Protein AF-A0A399Z5X7-F1 (afdb_monomer)

Solvent-accessible surface area (backbone atoms only — not comparable to full-atom values): 22092 Å² total; per-residue (Å²): 102,42,66,53,70,78,46,75,48,66,92,47,91,97,43,79,45,79,39,62,48,75,77,40,78,78,86,58,92,88,64,87,80,88,88,85,73,66,60,71,55,51,49,34,24,14,22,24,41,44,47,48,53,41,44,44,45,25,38,24,76,74,76,32,83,69,38,40,67,74,47,77,46,64,38,58,69,32,27,36,43,26,25,37,39,81,66,83,77,50,72,69,55,54,51,48,30,45,48,48,33,44,50,50,20,73,65,51,28,45,39,48,77,49,77,46,45,43,68,58,42,48,74,74,62,37,42,74,62,73,93,67,88,78,58,70,65,39,37,36,40,34,34,28,68,54,100,83,47,64,67,38,47,34,57,47,87,76,66,60,48,63,36,35,44,74,26,48,56,58,40,76,76,48,74,45,80,78,51,91,44,25,30,34,42,33,32,23,35,27,74,43,22,52,52,52,51,53,54,52,51,51,53,45,50,53,49,10,62,75,70,71,49,55,65,85,47,38,64,62,54,51,51,54,51,53,51,51,54,53,52,54,52,51,52,51,51,52,50,40,46,52,50,42,48,54,57,50,59,67,48,61,80,66,54,41,76,55,97,82,26,43,38,41,78,49,78,41,66,72,52,51,77,64,54,52,47,54,53,53,50,53,52,37,70,79,30,76,68,28,26,35,44,36,42,33,24,46,54,82,80,87,76,76,85,77,80,77,79,81,78,85,79,89,77,86,88,85,89,84,89,83,87,85,88,82,84,91,78,91,74,83,82,75,82,90,76,67,69,67,53,76,52,79,54,77,46,77,79,100,80,77,84,83,88,77,88,78,92,76,74,101,64,98,73,89,84,80,81,133

Nearest PDB structures (foldseek):
  3wqy-assembly1_B  TM=8.159E-01  e=3.439E-22  Archaeoglobus fulgidus DSM 4304
  2zze-assembly2_B  TM=8.875E-01  e=4.907E-14  Pyrococcus horikoshii
  2zzg-assembly1_A  TM=8.621E-01  e=6.229E-14  Pyrococcus horikoshii
  1v4p-assembly3_C  TM=9.020E-01  e=2.889E-11  Pyrococcus horikoshii
  3rfn-assembly1_A  TM=8.837E-01  e=1.072E-10  Pyrococcus horikoshii OT3

Foldseek 3Di:
DDWDFPDWDPPDPPDIDTDTDDPDDDDDPPDDDDDDDPPLLQLLLQLQVQLQQQLQLLCCVLPNPQQAFPDKDRGSQWIKTKGFAQDFDDPVSLVSSLVSSVVQLVLFWFKDKDKDAPVVLVVVVADEHPPDDDDRIFIKIFRAPDPPHGSGIYTDDGHHDRTSVSSARKDWPDWQDDDRRMIMTMIGTDPNVVVVVVVVVVVLVVQCVVLVHDSVCSVVSVVVVVVVVVVVVVVVLVVLLVQLLVQLVVQVVVFDADPNATEGEDEREPHDPVSVVVSVVVQCVVVVARYKYKYKYWDPPPDDPPPPPDDDDDDDDDDDDYDDDDDDDDDPPDDDDTDMDMDIDGDYDDDDDDDDDDDDDDDDDDDDDD

Structure (mmCIF, N/CA/C/O backbone):
data_AF-A0A399Z5X7-F1
#
_entry.id   AF-A0A399Z5X7-F1
#
loop_
_atom_site.group_PDB
_atom_site.id
_atom_site.type_symbol
_atom_site.label_atom_id
_atom_site.label_alt_id
_atom_site.label_comp_id
_atom_site.label_asym_id
_atom_site.label_entity_id
_atom_site.label_seq_id
_atom_site.pdbx_PDB_ins_code
_atom_site.Cartn_x
_atom_site.Cartn_y
_atom_site.Cartn_z
_atom_site.occupancy
_atom_site.B_iso_or_equiv
_atom_site.auth_seq_id
_atom_site.auth_comp_id
_atom_site.auth_asym_id
_atom_site.auth_atom_id
_atom_site.pdbx_PDB_model_num
ATOM 1 N N . TRP A 1 1 ? 18.881 -29.010 -24.402 1.00 93.81 1 TRP A N 1
ATOM 2 C CA . TRP A 1 1 ? 19.024 -28.865 -22.942 1.00 93.81 1 TRP A CA 1
ATOM 3 C C . TRP A 1 1 ? 18.072 -27.777 -22.509 1.00 93.81 1 TRP A C 1
ATOM 5 O O . TRP A 1 1 ? 17.677 -26.978 -23.348 1.00 93.81 1 TRP A O 1
ATOM 15 N N . GLU A 1 2 ? 17.705 -27.757 -21.239 1.00 96.94 2 GLU A N 1
ATOM 16 C CA . GLU A 1 2 ? 16.759 -26.796 -20.683 1.00 96.94 2 GLU A CA 1
ATOM 17 C C . GLU A 1 2 ? 17.267 -26.318 -19.328 1.00 96.94 2 GLU A C 1
ATOM 19 O O . GLU A 1 2 ? 17.780 -27.117 -18.536 1.00 96.94 2 GLU A O 1
ATOM 24 N N . ILE A 1 3 ? 17.166 -25.012 -19.088 1.00 96.88 3 ILE A N 1
ATOM 25 C CA . ILE A 1 3 ? 17.624 -24.372 -17.857 1.00 96.88 3 ILE A CA 1
ATOM 26 C C . ILE A 1 3 ? 16.478 -23.537 -17.303 1.00 96.88 3 ILE A C 1
ATOM 28 O O . ILE A 1 3 ? 16.045 -22.581 -17.943 1.00 96.88 3 ILE A O 1
ATOM 32 N N . GLU A 1 4 ? 16.040 -23.854 -16.088 1.00 97.00 4 GLU A N 1
ATOM 33 C CA . GLU A 1 4 ? 15.154 -22.982 -15.323 1.00 97.00 4 GLU A CA 1
ATOM 34 C C . GLU A 1 4 ? 15.987 -21.845 -14.728 1.00 97.00 4 GLU A C 1
ATOM 36 O O . GLU A 1 4 ? 16.798 -22.059 -13.823 1.00 97.00 4 GLU A O 1
ATOM 41 N N . VAL A 1 5 ? 15.823 -20.629 -15.249 1.00 96.50 5 VAL A N 1
ATOM 42 C CA . VAL A 1 5 ? 16.554 -19.450 -14.767 1.00 96.50 5 VAL A CA 1
ATOM 43 C C . VAL A 1 5 ? 15.858 -18.882 -13.530 1.00 96.50 5 VAL A C 1
ATOM 45 O O . VAL A 1 5 ? 14.752 -18.354 -13.611 1.00 96.50 5 VAL A O 1
ATOM 48 N N . SER A 1 6 ? 16.532 -18.934 -12.383 1.00 94.62 6 SER A N 1
ATOM 49 C CA . SER A 1 6 ? 16.019 -18.454 -11.095 1.00 94.62 6 SER A CA 1
ATOM 50 C C . SER A 1 6 ? 16.468 -17.031 -10.750 1.00 94.62 6 SER A C 1
ATOM 52 O O . SER A 1 6 ? 15.806 -16.346 -9.968 1.00 94.62 6 SER A O 1
ATOM 54 N N . ALA A 1 7 ? 17.570 -16.546 -11.334 1.00 93.88 7 ALA A N 1
ATOM 55 C CA . ALA A 1 7 ? 18.027 -15.170 -11.151 1.00 93.88 7 ALA A CA 1
ATOM 56 C C . ALA A 1 7 ? 18.846 -14.650 -12.339 1.00 93.88 7 ALA A C 1
ATOM 58 O O . ALA A 1 7 ? 19.479 -15.407 -13.071 1.00 93.88 7 ALA A O 1
ATOM 59 N N . MET A 1 8 ? 18.893 -13.325 -12.478 1.00 93.12 8 MET A N 1
ATOM 60 C CA . MET A 1 8 ? 19.779 -12.632 -13.411 1.00 93.12 8 MET A CA 1
ATOM 61 C C . MET A 1 8 ? 20.619 -11.586 -12.691 1.00 93.12 8 MET A C 1
ATOM 63 O O . MET A 1 8 ? 20.142 -10.929 -11.765 1.00 93.12 8 MET A O 1
ATOM 67 N N . ARG A 1 9 ? 21.879 -11.439 -13.105 1.00 93.44 9 ARG A N 1
ATOM 68 C CA . ARG A 1 9 ? 22.837 -10.493 -12.515 1.00 93.44 9 ARG A CA 1
ATOM 69 C C . ARG A 1 9 ? 23.654 -9.802 -13.600 1.00 93.44 9 ARG A C 1
ATOM 71 O O . ARG A 1 9 ? 23.839 -10.345 -14.686 1.00 93.44 9 ARG A O 1
ATOM 78 N N . ARG A 1 10 ? 24.190 -8.630 -13.267 1.00 91.19 10 ARG A N 1
ATOM 79 C CA . ARG A 1 10 ? 25.167 -7.905 -14.084 1.00 91.19 10 ARG A CA 1
ATOM 80 C C . ARG A 1 10 ? 26.439 -7.676 -13.257 1.00 91.19 10 ARG A C 1
ATOM 82 O O . ARG A 1 10 ? 26.571 -6.619 -12.652 1.00 91.19 10 ARG A O 1
ATOM 89 N N . PRO A 1 11 ? 27.328 -8.681 -13.143 1.00 89.38 11 PRO A N 1
ATOM 90 C CA . PRO A 1 11 ? 28.520 -8.585 -12.294 1.00 89.38 11 PRO A CA 1
ATOM 91 C C . PRO A 1 11 ? 29.585 -7.629 -12.854 1.00 89.38 11 PRO A C 1
ATOM 93 O O . PRO A 1 11 ? 30.421 -7.142 -12.103 1.00 89.38 11 PRO A O 1
ATOM 96 N N . ALA A 1 12 ? 29.551 -7.362 -14.161 1.00 88.31 12 ALA A N 1
ATOM 97 C CA . ALA A 1 12 ? 30.423 -6.418 -14.849 1.00 88.31 12 ALA A CA 1
ATOM 98 C C . ALA A 1 12 ? 29.657 -5.721 -15.983 1.00 88.31 12 ALA A C 1
ATOM 100 O O . ALA A 1 12 ? 28.620 -6.211 -16.445 1.00 88.31 12 ALA A O 1
ATOM 101 N N . ALA A 1 13 ? 30.168 -4.576 -16.442 1.00 82.62 13 ALA A N 1
ATOM 102 C CA . ALA A 1 13 ? 29.597 -3.855 -17.575 1.00 82.62 13 ALA A CA 1
ATOM 103 C C . ALA A 1 13 ? 29.537 -4.758 -18.821 1.00 82.62 13 ALA A C 1
ATOM 105 O O . ALA A 1 13 ? 30.492 -5.461 -19.136 1.00 82.62 13 ALA A O 1
ATOM 106 N N . GLY A 1 14 ? 28.388 -4.771 -19.502 1.00 85.44 14 GLY A N 1
ATOM 107 C CA . GLY A 1 14 ? 28.167 -5.587 -20.703 1.00 85.44 14 GLY A CA 1
ATOM 108 C C . GLY A 1 14 ? 27.942 -7.087 -20.467 1.00 85.44 14 GLY A C 1
ATOM 109 O O . GLY A 1 14 ? 27.576 -7.785 -21.407 1.00 85.44 14 GLY A O 1
ATOM 110 N N . VAL A 1 15 ? 28.086 -7.598 -19.238 1.00 93.38 15 VAL A N 1
ATOM 111 C CA . VAL A 1 15 ? 27.930 -9.033 -18.939 1.00 93.38 15 VAL A CA 1
ATOM 112 C C . VAL A 1 15 ? 26.607 -9.295 -18.225 1.00 93.38 15 VAL A C 1
ATOM 114 O O . VAL A 1 15 ? 26.388 -8.810 -17.117 1.00 93.38 15 VAL A O 1
ATOM 117 N N . ILE A 1 16 ? 25.733 -10.100 -18.834 1.00 93.94 16 ILE A N 1
ATOM 118 C CA . ILE A 1 16 ? 24.485 -10.575 -18.217 1.00 93.94 16 ILE A CA 1
ATOM 119 C C . ILE A 1 16 ? 24.648 -12.051 -17.858 1.00 93.94 16 ILE A C 1
ATOM 121 O O . ILE A 1 16 ? 24.857 -12.897 -18.725 1.00 93.94 16 ILE A O 1
ATOM 125 N N . THR A 1 17 ? 24.530 -12.367 -16.572 1.00 95.12 17 THR A N 1
ATOM 126 C CA . THR A 1 17 ? 24.621 -13.735 -16.058 1.00 95.12 17 THR A CA 1
ATOM 127 C C . THR A 1 17 ? 23.231 -14.263 -15.736 1.00 95.12 17 THR A C 1
ATOM 129 O O . THR A 1 17 ? 22.522 -13.667 -14.925 1.00 95.12 17 THR A O 1
ATOM 132 N N . HIS A 1 18 ? 22.881 -15.405 -16.327 1.00 95.38 18 HIS A N 1
ATOM 133 C CA . HIS A 1 18 ? 21.688 -16.178 -15.991 1.00 95.38 18 HIS A CA 1
ATOM 134 C C . HIS A 1 18 ? 22.090 -17.258 -14.981 1.00 95.38 18 HIS A C 1
ATOM 136 O O . HIS A 1 18 ? 22.998 -18.046 -15.240 1.00 95.38 18 HIS A O 1
ATOM 142 N N . VAL A 1 19 ? 21.449 -17.270 -13.817 1.00 95.69 19 VAL A N 1
ATOM 143 C CA . VAL A 1 19 ? 21.655 -18.263 -12.756 1.00 95.69 19 VAL A CA 1
ATOM 144 C C . VAL A 1 19 ? 20.431 -19.161 -12.732 1.00 95.69 19 VAL A C 1
ATOM 146 O O . VAL A 1 19 ? 19.310 -18.658 -12.684 1.00 95.69 19 VAL A O 1
ATOM 149 N N . GLY A 1 20 ? 20.631 -20.473 -12.780 1.00 95.69 20 GLY A N 1
ATOM 150 C CA . GLY A 1 20 ? 19.531 -21.416 -12.913 1.00 95.69 20 GLY A CA 1
ATOM 151 C C . GLY A 1 20 ? 19.946 -22.868 -12.742 1.00 95.69 20 GLY A C 1
ATOM 152 O O . GLY A 1 20 ? 21.128 -23.173 -12.566 1.00 95.69 20 GLY A O 1
ATOM 153 N N . THR A 1 21 ? 18.957 -23.750 -12.815 1.00 97.44 21 THR A N 1
ATOM 154 C CA . THR A 1 21 ? 19.127 -25.201 -12.701 1.00 97.44 21 THR A CA 1
ATOM 155 C C . THR A 1 21 ? 18.949 -25.834 -14.072 1.00 97.44 21 THR A C 1
ATOM 157 O O . THR A 1 21 ? 17.967 -25.566 -14.759 1.00 97.44 21 THR A O 1
ATOM 160 N N . VAL A 1 22 ? 19.884 -26.695 -14.478 1.00 97.44 22 VAL A N 1
ATOM 161 C CA . VAL A 1 22 ? 19.716 -27.507 -15.690 1.00 97.44 22 VAL A CA 1
ATOM 162 C C . VAL A 1 22 ? 18.674 -28.582 -15.394 1.00 97.44 22 VAL A C 1
ATOM 164 O O . VAL A 1 22 ? 18.926 -29.478 -14.592 1.00 97.44 22 VAL A O 1
ATOM 167 N N . ILE A 1 23 ? 17.512 -28.488 -16.034 1.00 97.69 23 ILE A N 1
ATOM 168 C CA . ILE A 1 23 ? 16.410 -29.441 -15.854 1.00 97.69 23 ILE A CA 1
ATOM 169 C C . ILE A 1 23 ? 16.606 -30.656 -16.767 1.00 97.69 23 ILE A C 1
ATOM 171 O O . ILE A 1 23 ? 16.260 -31.782 -16.414 1.00 97.69 23 ILE A O 1
ATOM 175 N N . SER A 1 24 ? 17.200 -30.441 -17.947 1.00 97.38 24 SER A N 1
ATOM 176 C CA . SER A 1 24 ? 17.473 -31.505 -18.913 1.00 97.38 24 SER A CA 1
ATOM 177 C C . SER A 1 24 ? 18.688 -31.210 -19.803 1.00 97.38 24 SER A C 1
ATOM 179 O O . SER A 1 24 ? 18.998 -30.066 -20.144 1.00 97.38 24 SER A O 1
ATOM 181 N N . GLY A 1 25 ? 19.382 -32.265 -20.240 1.00 96.69 25 GLY A N 1
ATOM 182 C CA . GLY A 1 25 ? 20.532 -32.174 -21.146 1.00 96.69 25 GLY A CA 1
ATOM 183 C C . GLY A 1 25 ? 21.823 -31.645 -20.501 1.00 96.69 25 GLY A C 1
ATOM 184 O O . GLY A 1 25 ? 21.975 -31.637 -19.285 1.00 96.69 25 GLY A O 1
ATOM 185 N N . ARG A 1 26 ? 22.799 -31.263 -21.337 1.00 96.69 26 ARG A N 1
ATOM 186 C CA . ARG A 1 26 ? 24.121 -30.766 -20.914 1.00 96.69 26 ARG A CA 1
ATOM 187 C C . ARG A 1 26 ? 24.515 -29.547 -21.763 1.00 96.69 26 ARG A C 1
ATOM 189 O O . ARG A 1 26 ? 25.009 -29.765 -22.870 1.00 96.69 26 ARG A O 1
ATOM 196 N N . PRO A 1 27 ? 24.254 -28.310 -21.303 1.00 95.56 27 PRO A N 1
ATOM 197 C CA . PRO A 1 27 ? 24.609 -27.102 -22.047 1.00 95.56 27 PRO A CA 1
ATOM 198 C C . PRO A 1 27 ? 26.125 -26.973 -22.227 1.00 95.56 27 PRO A C 1
ATOM 200 O O . PRO A 1 27 ? 26.891 -27.296 -21.314 1.00 95.56 27 PRO A O 1
ATOM 203 N N . LYS A 1 28 ? 26.560 -26.499 -23.397 1.00 96.38 28 LYS A N 1
ATOM 204 C CA . LYS A 1 28 ? 27.967 -26.249 -23.740 1.00 96.38 28 LYS A CA 1
ATOM 205 C C . LYS A 1 28 ? 28.159 -24.841 -24.300 1.00 96.38 28 LYS A C 1
ATOM 207 O O . LYS A 1 28 ? 27.241 -24.219 -24.828 1.00 96.38 28 LYS A O 1
ATOM 212 N N . VAL A 1 29 ? 29.389 -24.339 -24.197 1.00 96.44 29 VAL A N 1
ATOM 213 C CA . VAL A 1 29 ? 29.781 -23.066 -24.815 1.00 96.44 29 VAL A CA 1
ATOM 214 C C . VAL A 1 29 ? 29.585 -23.156 -26.330 1.00 96.44 29 VAL A C 1
ATOM 216 O O . VAL A 1 29 ? 30.048 -24.108 -26.954 1.00 96.44 29 VAL A O 1
ATOM 219 N N . GLY A 1 30 ? 28.913 -22.158 -26.907 1.00 96.06 30 GLY A N 1
ATOM 220 C CA . GLY A 1 30 ? 28.609 -22.088 -28.340 1.00 96.06 30 GLY A CA 1
ATOM 221 C C . GLY A 1 30 ? 27.250 -22.670 -28.739 1.00 96.06 30 GLY A C 1
ATOM 222 O O . GLY A 1 30 ? 26.837 -22.488 -29.884 1.00 96.06 30 GLY A O 1
ATOM 223 N N . ASP A 1 31 ? 26.531 -23.319 -27.818 1.00 96.38 31 ASP A N 1
ATOM 224 C CA . ASP A 1 31 ? 25.182 -23.810 -28.095 1.00 96.38 31 ASP A CA 1
ATOM 225 C C . ASP A 1 31 ? 24.219 -22.651 -28.391 1.00 96.38 31 ASP A C 1
ATOM 227 O O . ASP A 1 31 ? 24.216 -21.619 -27.714 1.00 96.38 31 ASP A O 1
ATOM 231 N N . LYS A 1 32 ? 23.350 -22.845 -29.387 1.00 96.06 32 LYS A N 1
ATOM 232 C CA . LYS A 1 32 ? 22.219 -21.945 -29.631 1.00 96.06 32 LYS A CA 1
ATOM 233 C C . LYS A 1 32 ? 21.126 -22.214 -28.601 1.00 96.06 32 LYS A C 1
ATOM 235 O O . LYS A 1 32 ? 20.832 -23.368 -28.297 1.00 96.06 32 LYS A O 1
ATOM 240 N N . ALA A 1 33 ? 20.492 -21.150 -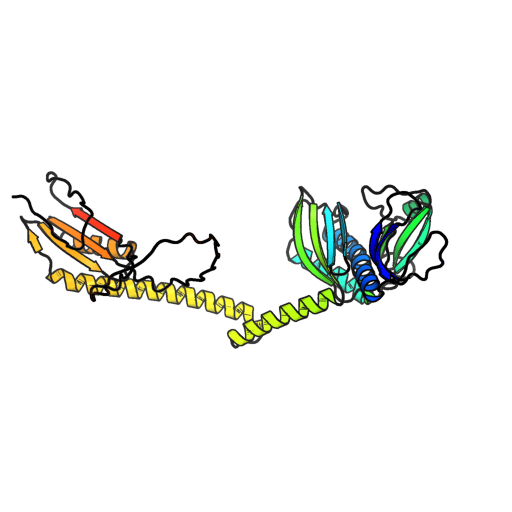28.121 1.00 94.19 33 ALA A N 1
ATOM 241 C CA . ALA A 1 33 ? 19.401 -21.223 -27.162 1.00 94.19 33 ALA A CA 1
ATOM 242 C C . ALA A 1 33 ? 18.292 -20.236 -27.534 1.00 94.19 33 ALA A C 1
ATOM 244 O O . ALA A 1 33 ? 18.571 -19.154 -28.050 1.00 94.19 33 ALA A O 1
ATOM 245 N N . ALA A 1 34 ? 17.049 -20.607 -27.239 1.00 95.56 34 ALA A N 1
ATOM 246 C CA . ALA A 1 34 ? 15.933 -19.674 -27.168 1.00 95.56 34 ALA A CA 1
ATOM 247 C C . ALA A 1 34 ? 15.729 -19.296 -25.697 1.00 95.56 34 ALA A C 1
ATOM 249 O O . ALA A 1 34 ? 15.730 -20.172 -24.833 1.00 95.56 34 ALA A O 1
ATOM 250 N N . ALA A 1 35 ? 15.597 -18.002 -25.413 1.00 94.31 35 ALA A N 1
ATOM 251 C CA . ALA A 1 35 ? 15.329 -17.503 -24.072 1.00 94.31 35 ALA A CA 1
ATOM 252 C C . ALA A 1 35 ? 13.882 -17.016 -23.995 1.00 94.31 35 ALA A C 1
ATOM 254 O O . ALA A 1 35 ? 13.466 -16.181 -24.798 1.00 94.31 35 ALA A O 1
ATOM 255 N N . GLU A 1 36 ? 13.142 -17.513 -23.010 1.00 95.00 36 GLU A N 1
ATOM 256 C CA . GLU A 1 36 ? 11.766 -17.113 -22.735 1.00 95.00 36 GLU A CA 1
ATOM 257 C C . GLU A 1 36 ? 11.686 -16.473 -21.346 1.00 95.00 36 GLU A C 1
ATOM 259 O O . GLU A 1 36 ? 12.342 -16.905 -20.397 1.00 95.00 36 GLU A O 1
ATOM 264 N N . VAL A 1 37 ? 10.907 -15.399 -21.233 1.00 95.25 37 VAL A N 1
ATOM 265 C CA . VAL A 1 37 ? 10.653 -14.705 -19.968 1.00 95.25 37 VAL A CA 1
ATOM 266 C C . VAL A 1 37 ? 9.203 -14.950 -19.588 1.00 95.25 37 VAL A C 1
ATOM 268 O O . VAL A 1 37 ? 8.325 -14.781 -20.426 1.00 95.25 37 VAL A O 1
ATOM 271 N N . ASP A 1 38 ? 8.944 -15.244 -18.313 1.00 95.88 38 ASP A N 1
ATOM 272 C CA . ASP A 1 38 ? 7.584 -15.249 -17.765 1.00 95.88 38 ASP A CA 1
ATOM 273 C C . ASP A 1 38 ? 6.915 -13.883 -18.007 1.00 95.88 38 ASP A C 1
ATOM 275 O O . ASP A 1 38 ? 7.223 -12.878 -17.349 1.00 95.88 38 ASP A O 1
ATOM 279 N N . ALA A 1 39 ? 6.008 -13.858 -18.986 1.00 96.31 39 ALA A N 1
ATOM 280 C CA . ALA A 1 39 ? 5.331 -12.655 -19.442 1.00 96.31 39 ALA A CA 1
ATOM 281 C C . ALA A 1 39 ? 4.423 -12.066 -18.356 1.00 96.31 39 ALA A C 1
ATOM 283 O O . ALA A 1 39 ? 4.389 -10.848 -18.173 1.00 96.31 39 ALA A O 1
ATOM 284 N N . ALA A 1 40 ? 3.737 -12.914 -17.585 1.00 95.56 40 ALA A N 1
ATOM 285 C CA . ALA A 1 40 ? 2.832 -12.472 -16.531 1.00 95.56 40 ALA A CA 1
ATOM 286 C C . ALA A 1 40 ? 3.601 -11.796 -15.390 1.00 95.56 40 ALA A C 1
ATOM 288 O O . ALA A 1 40 ? 3.198 -10.727 -14.917 1.00 95.56 40 ALA A O 1
ATOM 289 N N . ARG A 1 41 ? 4.737 -12.380 -14.990 1.00 95.88 41 ARG A N 1
ATOM 290 C CA . ARG A 1 41 ? 5.644 -11.801 -13.993 1.00 95.88 41 ARG A CA 1
ATOM 291 C C . ARG A 1 41 ? 6.308 -10.526 -14.504 1.00 95.88 41 ARG A C 1
ATOM 293 O O . ARG A 1 41 ? 6.421 -9.559 -13.751 1.00 95.88 41 ARG A O 1
ATOM 300 N N . ARG A 1 42 ? 6.755 -10.502 -15.767 1.00 97.12 42 ARG A N 1
ATOM 301 C CA . ARG A 1 42 ? 7.336 -9.302 -16.397 1.00 97.12 42 ARG A CA 1
ATOM 302 C C . ARG A 1 42 ? 6.334 -8.152 -16.404 1.00 97.12 42 ARG A C 1
ATOM 304 O O . ARG A 1 42 ? 6.698 -7.042 -16.025 1.00 97.12 42 ARG A O 1
ATOM 311 N N . HIS A 1 43 ? 5.091 -8.432 -16.778 1.00 97.62 43 HIS A N 1
ATOM 312 C CA . HIS A 1 43 ? 4.033 -7.436 -16.809 1.00 97.62 43 HIS A CA 1
ATOM 313 C C . HIS A 1 43 ? 3.742 -6.875 -15.411 1.00 97.62 43 HIS A C 1
ATOM 315 O O . HIS A 1 43 ? 3.583 -5.665 -15.270 1.00 97.62 43 HIS A O 1
ATOM 321 N N . ASP A 1 44 ? 3.702 -7.701 -14.362 1.00 97.81 44 ASP A N 1
ATOM 322 C CA . ASP A 1 44 ? 3.479 -7.194 -12.999 1.00 97.81 44 ASP A CA 1
ATOM 323 C C . ASP A 1 44 ? 4.629 -6.293 -12.518 1.00 97.81 44 ASP A C 1
ATOM 325 O O . ASP A 1 44 ? 4.393 -5.269 -11.878 1.00 97.81 44 ASP A O 1
ATOM 329 N N . ILE A 1 45 ? 5.875 -6.618 -12.882 1.00 98.00 45 ILE A N 1
ATOM 330 C CA . ILE A 1 45 ? 7.026 -5.743 -12.614 1.00 98.00 45 ILE A CA 1
ATOM 331 C C . ILE A 1 45 ? 6.868 -4.412 -13.357 1.00 98.00 45 ILE A C 1
ATOM 333 O O . ILE A 1 45 ? 7.097 -3.365 -12.764 1.00 98.00 45 ILE A O 1
ATOM 337 N N . MET A 1 46 ? 6.448 -4.430 -14.627 1.00 98.50 46 MET A N 1
ATOM 338 C CA . MET A 1 46 ? 6.206 -3.209 -15.411 1.00 98.50 46 MET A CA 1
ATOM 339 C C . MET A 1 46 ? 5.090 -2.340 -14.813 1.00 98.50 46 MET A C 1
ATOM 341 O O . MET A 1 46 ? 5.240 -1.117 -14.792 1.00 98.50 46 MET A O 1
ATOM 345 N N . ARG A 1 47 ? 4.016 -2.951 -14.283 1.00 98.56 47 ARG A N 1
ATOM 346 C CA . ARG A 1 47 ? 2.945 -2.246 -13.548 1.00 98.56 47 ARG A CA 1
ATOM 347 C C . ARG A 1 47 ? 3.506 -1.509 -12.346 1.00 98.56 47 ARG A C 1
ATOM 349 O O . ARG A 1 47 ? 3.381 -0.292 -12.258 1.00 98.56 47 ARG A O 1
ATOM 356 N N . ASN A 1 48 ? 4.186 -2.246 -11.472 1.00 98.62 48 ASN A N 1
ATOM 357 C CA . ASN A 1 48 ? 4.793 -1.684 -10.272 1.00 98.62 48 ASN A CA 1
ATOM 358 C C . ASN A 1 48 ? 5.827 -0.608 -10.613 1.00 98.62 48 ASN A C 1
ATOM 360 O O . ASN A 1 48 ? 5.886 0.414 -9.947 1.00 98.62 48 ASN A O 1
ATOM 364 N N . HIS A 1 49 ? 6.600 -0.785 -11.682 1.00 98.50 49 HIS A N 1
ATOM 365 C CA . HIS A 1 49 ? 7.611 0.191 -12.060 1.00 98.50 49 HIS A CA 1
ATOM 366 C C . HIS A 1 49 ? 7.023 1.486 -12.624 1.00 98.50 49 HIS A C 1
ATOM 368 O O . HIS A 1 49 ? 7.465 2.570 -12.264 1.00 98.50 49 HIS A O 1
ATOM 374 N N . THR A 1 50 ? 6.001 1.392 -13.475 1.00 98.75 50 THR A N 1
ATOM 375 C CA . THR A 1 50 ? 5.290 2.575 -13.986 1.00 98.75 50 THR A CA 1
ATOM 376 C C . THR A 1 50 ? 4.581 3.307 -12.844 1.00 98.75 50 THR A C 1
ATOM 378 O O . THR A 1 50 ? 4.686 4.525 -12.741 1.00 98.75 50 THR A O 1
ATOM 381 N N . ALA A 1 51 ? 3.959 2.568 -11.918 1.00 98.69 51 ALA A N 1
ATOM 382 C CA . ALA A 1 51 ? 3.342 3.139 -10.722 1.00 98.69 51 ALA A CA 1
ATOM 383 C C . ALA A 1 51 ? 4.344 3.853 -9.803 1.00 98.69 51 ALA A C 1
ATOM 385 O O . ALA A 1 51 ? 3.980 4.847 -9.188 1.00 98.69 51 ALA A O 1
ATOM 386 N N . THR A 1 52 ? 5.601 3.402 -9.731 1.00 98.38 52 THR A N 1
ATOM 387 C CA . THR A 1 52 ? 6.649 4.103 -8.972 1.00 98.38 52 THR A CA 1
ATOM 388 C C . THR A 1 52 ? 6.866 5.534 -9.475 1.00 98.38 52 THR A C 1
ATOM 390 O O . THR A 1 52 ? 6.984 6.440 -8.657 1.00 98.38 52 THR A O 1
ATOM 393 N N . HIS A 1 53 ? 6.864 5.762 -10.792 1.00 98.12 53 HIS A N 1
ATOM 394 C CA . HIS A 1 53 ? 7.014 7.109 -11.362 1.00 98.12 53 HIS A CA 1
ATOM 395 C C . HIS A 1 53 ? 5.804 8.003 -11.068 1.00 98.12 53 HIS A C 1
ATOM 397 O O . HIS A 1 53 ? 5.963 9.171 -10.717 1.00 98.12 53 HIS A O 1
ATOM 403 N N . LEU A 1 54 ? 4.592 7.442 -11.151 1.00 98.69 54 LEU A N 1
ATOM 404 C CA . LEU A 1 54 ? 3.367 8.152 -10.770 1.00 98.69 54 LEU A CA 1
ATOM 405 C C . LEU A 1 54 ? 3.373 8.507 -9.278 1.00 98.69 54 LEU A C 1
ATOM 407 O O . LEU A 1 54 ? 3.050 9.632 -8.908 1.00 98.69 54 LEU A O 1
ATOM 411 N N . LEU A 1 55 ? 3.790 7.567 -8.427 1.00 98.69 55 LEU A N 1
ATOM 412 C CA . LEU A 1 55 ? 3.911 7.763 -6.985 1.00 98.69 55 LEU A CA 1
ATOM 413 C C . LEU A 1 55 ? 4.924 8.860 -6.650 1.00 98.69 55 LEU A C 1
ATOM 415 O O . LEU A 1 55 ? 4.645 9.707 -5.807 1.00 98.69 55 LEU A O 1
ATOM 419 N N . HIS A 1 56 ? 6.081 8.871 -7.311 1.00 98.00 56 HIS A N 1
ATOM 420 C CA . HIS A 1 56 ? 7.099 9.895 -7.093 1.00 98.00 56 HIS A CA 1
ATOM 421 C C . HIS A 1 56 ? 6.580 11.293 -7.444 1.00 98.00 56 HIS A C 1
ATOM 423 O O . HIS A 1 56 ? 6.709 12.209 -6.631 1.00 98.00 56 HIS A O 1
ATOM 429 N N . LYS A 1 57 ? 5.911 11.436 -8.596 1.00 97.88 57 LYS A N 1
ATOM 430 C CA . LYS A 1 57 ? 5.257 12.691 -8.986 1.00 97.88 57 LYS A CA 1
ATOM 431 C C . LYS A 1 57 ? 4.178 13.103 -7.979 1.00 97.88 57 LYS A C 1
ATOM 433 O O . LYS A 1 57 ? 4.192 14.234 -7.505 1.00 97.88 57 LYS A O 1
ATOM 438 N N . ALA A 1 58 ? 3.293 12.186 -7.583 1.00 98.50 58 ALA A N 1
ATOM 439 C CA . ALA A 1 58 ? 2.231 12.460 -6.612 1.00 98.50 58 ALA A CA 1
ATOM 440 C C . ALA A 1 58 ? 2.773 12.885 -5.233 1.00 98.50 58 ALA A C 1
ATOM 442 O O . ALA A 1 58 ? 2.201 13.761 -4.579 1.00 98.50 58 ALA A O 1
ATOM 443 N N . LEU A 1 59 ? 3.892 12.297 -4.798 1.00 98.38 59 LEU A N 1
ATOM 444 C CA . LEU A 1 59 ? 4.588 12.690 -3.573 1.00 98.38 59 LEU A CA 1
ATOM 445 C C . LEU A 1 59 ? 5.153 14.108 -3.668 1.00 98.38 59 LEU A C 1
ATOM 447 O O . LEU A 1 59 ? 4.989 14.875 -2.723 1.00 98.38 59 LEU A O 1
ATOM 451 N N . GLN A 1 60 ? 5.773 14.473 -4.791 1.00 97.06 60 GLN A N 1
ATOM 452 C CA . GLN A 1 60 ? 6.286 15.830 -5.002 1.00 97.06 60 GLN A CA 1
ATOM 453 C C . GLN A 1 60 ? 5.164 16.867 -5.047 1.00 97.06 60 GLN A C 1
ATOM 455 O O . GLN A 1 60 ? 5.267 17.894 -4.388 1.00 97.06 60 GLN A O 1
ATOM 460 N N . GLU A 1 61 ? 4.056 16.573 -5.722 1.00 97.75 61 GLU A N 1
ATOM 461 C CA . GLU A 1 61 ? 2.889 17.465 -5.761 1.00 97.75 61 GLU A CA 1
ATOM 462 C C . GLU A 1 61 ? 2.212 17.630 -4.391 1.00 97.75 61 GLU A C 1
ATOM 464 O O . GLU A 1 61 ? 1.656 18.680 -4.076 1.00 97.75 61 GLU A O 1
ATOM 469 N N . THR A 1 62 ? 2.232 16.587 -3.555 1.00 97.94 62 THR A N 1
ATOM 470 C CA . THR A 1 62 ? 1.562 16.616 -2.244 1.00 97.94 62 THR A CA 1
ATOM 471 C C . THR A 1 62 ? 2.444 17.193 -1.142 1.00 97.94 62 THR A C 1
ATOM 473 O O . THR A 1 62 ? 1.947 17.881 -0.250 1.00 97.94 62 THR A O 1
ATOM 476 N N . LEU A 1 63 ? 3.740 16.884 -1.164 1.00 97.31 63 LEU A N 1
ATOM 477 C CA . LEU A 1 63 ? 4.665 17.217 -0.082 1.00 97.31 63 LEU A CA 1
ATOM 478 C C . LEU A 1 63 ? 5.641 18.331 -0.468 1.00 97.31 63 LEU A C 1
ATOM 480 O O . LEU A 1 63 ? 6.130 19.015 0.427 1.00 97.31 63 LEU A O 1
ATOM 484 N N . GLY A 1 64 ? 5.923 18.523 -1.757 1.00 96.12 64 GLY A N 1
ATOM 485 C CA . GLY A 1 64 ? 6.914 19.450 -2.313 1.00 96.12 64 GLY A CA 1
ATOM 486 C C . GLY A 1 64 ? 8.148 18.749 -2.904 1.00 96.12 64 GLY A C 1
ATOM 487 O O . GLY A 1 64 ? 8.420 17.575 -2.634 1.00 96.12 64 GLY A O 1
ATOM 488 N N . ASP A 1 65 ? 8.948 19.500 -3.666 1.00 92.00 65 ASP A N 1
ATOM 489 C CA . ASP A 1 65 ? 10.108 19.015 -4.441 1.00 92.00 65 ASP A CA 1
ATOM 490 C C . ASP A 1 65 ? 11.204 18.320 -3.617 1.00 92.00 65 ASP A C 1
ATOM 492 O O . ASP A 1 65 ? 12.059 17.608 -4.157 1.00 92.00 65 ASP A O 1
ATOM 496 N N . GLN A 1 66 ? 11.225 18.522 -2.296 1.00 91.31 66 GLN A N 1
ATOM 497 C CA . GLN A 1 66 ? 12.162 17.832 -1.411 1.00 91.31 66 GLN A CA 1
ATOM 498 C C . GLN A 1 66 ? 11.847 16.342 -1.222 1.00 91.31 66 GLN A C 1
ATOM 500 O O . GLN A 1 66 ? 12.733 15.625 -0.756 1.00 91.31 66 GLN A O 1
ATOM 505 N N . ALA A 1 67 ? 10.651 15.866 -1.603 1.00 94.81 67 ALA A N 1
ATOM 506 C CA . ALA A 1 67 ? 10.234 14.458 -1.550 1.00 94.81 67 ALA A CA 1
ATOM 507 C C . ALA A 1 67 ? 10.934 13.588 -2.615 1.00 94.81 67 ALA A C 1
ATOM 509 O O . ALA A 1 67 ? 10.311 12.849 -3.372 1.00 94.81 67 ALA A O 1
ATOM 510 N N . LYS A 1 68 ? 12.262 13.695 -2.682 1.00 92.50 68 LYS A N 1
ATOM 511 C CA . LYS A 1 68 ? 13.123 12.995 -3.635 1.00 92.50 68 LYS A CA 1
ATOM 512 C C . LYS A 1 68 ? 13.318 11.547 -3.222 1.00 92.50 68 LYS A C 1
ATOM 514 O O . LYS A 1 68 ? 13.458 11.257 -2.031 1.00 92.50 68 LYS A O 1
ATOM 519 N N . GLN A 1 69 ? 13.425 10.671 -4.215 1.00 94.19 69 GLN A N 1
ATOM 520 C CA . GLN A 1 69 ? 13.759 9.265 -4.016 1.00 94.19 69 GLN A CA 1
ATOM 521 C C . GLN A 1 69 ? 15.070 9.084 -3.224 1.00 94.19 69 GLN A C 1
ATOM 523 O O . GLN A 1 69 ? 16.124 9.598 -3.599 1.00 94.19 69 GLN A O 1
ATOM 528 N N . ALA A 1 70 ? 14.993 8.279 -2.167 1.00 94.19 70 ALA A N 1
ATOM 529 C CA . ALA A 1 70 ? 16.108 7.779 -1.362 1.00 94.19 70 ALA A CA 1
ATOM 530 C C . ALA A 1 70 ? 16.361 6.271 -1.576 1.00 94.19 70 ALA A C 1
ATOM 532 O O . ALA A 1 70 ? 17.399 5.746 -1.176 1.00 94.19 70 ALA A O 1
ATOM 533 N N . GLY A 1 71 ? 15.427 5.562 -2.218 1.00 94.06 71 GLY A N 1
ATOM 534 C CA . GLY A 1 71 ? 15.534 4.137 -2.516 1.00 94.06 71 GLY A CA 1
ATOM 535 C C . GLY A 1 71 ? 14.269 3.595 -3.176 1.00 94.06 71 GLY A C 1
ATOM 536 O O . GLY A 1 71 ? 13.186 4.152 -3.021 1.00 94.06 71 GLY A O 1
ATOM 537 N N . SER A 1 72 ? 14.387 2.500 -3.927 1.00 94.62 72 SER A N 1
ATOM 538 C CA . SER A 1 72 ? 13.230 1.857 -4.554 1.00 94.62 72 SER A CA 1
ATOM 539 C C . SER A 1 72 ? 13.425 0.348 -4.703 1.00 94.62 72 SER A C 1
ATOM 541 O O . SER A 1 72 ? 14.548 -0.142 -4.842 1.00 94.62 72 SER A O 1
ATOM 543 N N . LEU A 1 73 ? 12.322 -0.396 -4.651 1.00 96.44 73 LEU A N 1
ATOM 544 C CA . LEU A 1 73 ? 12.236 -1.797 -5.050 1.00 96.44 73 LEU A CA 1
ATOM 545 C C . LEU A 1 73 ? 10.986 -1.982 -5.908 1.00 96.44 73 LEU A C 1
ATOM 547 O O . LEU A 1 73 ? 9.886 -1.632 -5.490 1.00 96.44 73 LEU A O 1
ATOM 551 N N . VAL A 1 74 ? 11.156 -2.621 -7.063 1.00 97.12 74 VAL A N 1
ATOM 552 C CA . VAL A 1 74 ? 10.058 -3.031 -7.946 1.00 97.12 74 VAL A CA 1
ATOM 553 C C . VAL A 1 74 ? 10.035 -4.554 -8.047 1.00 97.12 74 VAL A C 1
ATOM 555 O O . VAL A 1 74 ? 10.769 -5.174 -8.818 1.00 97.12 74 VAL A O 1
ATOM 558 N N . ALA A 1 75 ? 9.223 -5.183 -7.203 1.00 96.62 75 ALA A N 1
ATOM 559 C CA . ALA A 1 75 ? 9.008 -6.625 -7.212 1.00 96.62 75 ALA A CA 1
ATOM 560 C C . ALA A 1 75 ? 7.774 -6.965 -8.071 1.00 96.62 75 ALA A C 1
ATOM 562 O O . ALA A 1 75 ? 6.953 -6.096 -8.346 1.00 96.62 75 ALA A O 1
ATOM 563 N N . PRO A 1 76 ? 7.576 -8.224 -8.499 1.00 95.56 76 PRO A N 1
ATOM 564 C CA . PRO A 1 76 ? 6.344 -8.608 -9.195 1.00 95.56 76 PRO A CA 1
ATOM 565 C C . PRO A 1 76 ? 5.096 -8.515 -8.303 1.00 95.56 76 PRO A C 1
ATOM 567 O O . PRO A 1 76 ? 3.989 -8.389 -8.800 1.00 95.56 76 PRO A O 1
ATOM 570 N N . THR A 1 77 ? 5.236 -8.587 -6.979 1.00 96.19 77 THR A N 1
ATOM 571 C CA . THR A 1 77 ? 4.080 -8.614 -6.067 1.00 96.19 77 THR A CA 1
ATOM 572 C C . THR A 1 77 ? 3.753 -7.269 -5.431 1.00 96.19 77 THR A C 1
ATOM 574 O O . THR A 1 77 ? 2.627 -7.097 -4.974 1.00 96.19 77 THR A O 1
ATOM 577 N N . HIS A 1 78 ? 4.714 -6.348 -5.376 1.00 98.06 78 HIS A N 1
ATOM 578 C CA . HIS A 1 78 ? 4.609 -5.059 -4.696 1.00 98.06 78 HIS A CA 1
ATOM 579 C C . HIS A 1 78 ? 5.715 -4.113 -5.175 1.00 98.06 78 HIS A C 1
ATOM 581 O O . HIS A 1 78 ? 6.702 -4.542 -5.782 1.00 98.06 78 HIS A O 1
ATOM 587 N N . LEU A 1 79 ? 5.575 -2.839 -4.835 1.00 98.56 79 LEU A N 1
ATOM 588 C CA . LEU A 1 79 ? 6.650 -1.861 -4.897 1.00 98.56 79 LEU A CA 1
ATOM 589 C C . LEU A 1 79 ? 6.915 -1.263 -3.523 1.00 98.56 79 LEU A C 1
ATOM 591 O O . LEU A 1 79 ? 6.066 -1.284 -2.629 1.00 98.56 79 LEU A O 1
ATOM 595 N N . ARG A 1 80 ? 8.115 -0.713 -3.389 1.00 98.12 80 ARG A N 1
ATOM 596 C CA . ARG A 1 80 ? 8.571 0.024 -2.221 1.00 98.12 80 ARG A CA 1
ATOM 597 C C . ARG A 1 80 ? 9.260 1.285 -2.692 1.00 98.12 80 ARG A C 1
ATOM 599 O O . ARG A 1 80 ? 10.153 1.202 -3.538 1.00 98.12 80 ARG A O 1
ATOM 606 N N . PHE A 1 81 ? 8.881 2.414 -2.124 1.00 98.19 81 PHE A N 1
ATOM 607 C CA . PHE A 1 81 ? 9.441 3.704 -2.481 1.00 98.19 81 PHE A CA 1
ATOM 608 C C . PHE A 1 81 ? 9.860 4.456 -1.229 1.00 98.19 81 PHE A C 1
ATOM 610 O O . PHE A 1 81 ? 9.030 4.745 -0.368 1.00 98.19 81 PHE A O 1
ATOM 617 N N . ASP A 1 82 ? 11.153 4.746 -1.138 1.00 97.81 82 ASP A N 1
ATOM 618 C CA . ASP A 1 82 ? 11.743 5.491 -0.038 1.00 97.81 82 ASP A CA 1
ATOM 619 C C . ASP A 1 82 ? 11.990 6.917 -0.515 1.00 97.81 82 ASP A C 1
ATOM 621 O O . ASP A 1 82 ? 12.565 7.113 -1.587 1.00 97.81 82 ASP A O 1
ATOM 625 N N . PHE A 1 83 ? 11.589 7.906 0.274 1.00 97.19 83 PHE A N 1
ATOM 626 C CA . PHE A 1 83 ? 11.695 9.316 -0.084 1.00 97.19 83 PHE A CA 1
ATOM 627 C C . PHE A 1 83 ? 12.074 10.177 1.117 1.00 97.19 83 PHE A C 1
ATOM 629 O O . PHE A 1 83 ? 11.827 9.824 2.275 1.00 97.19 83 PHE A O 1
ATOM 636 N N . ASN A 1 84 ? 12.690 11.321 0.832 1.00 96.12 84 ASN A N 1
ATOM 637 C CA . ASN A 1 84 ? 13.112 12.266 1.856 1.00 96.12 84 ASN A CA 1
ATOM 638 C C . ASN A 1 84 ? 11.909 13.031 2.417 1.00 96.12 84 ASN A C 1
ATOM 640 O O . ASN A 1 84 ? 11.298 13.845 1.725 1.00 96.12 84 ASN A O 1
ATOM 644 N N . HIS A 1 85 ? 11.587 12.799 3.686 1.00 96.94 85 HIS A N 1
ATOM 645 C CA . HIS A 1 85 ? 10.581 13.558 4.420 1.00 96.94 85 HIS A CA 1
ATOM 646 C C . HIS A 1 85 ? 10.813 13.396 5.939 1.00 96.94 85 HIS A C 1
ATOM 648 O O . HIS A 1 85 ? 10.969 12.270 6.417 1.00 96.94 85 HIS A O 1
ATOM 654 N N . PRO A 1 86 ? 10.900 14.490 6.721 1.00 94.44 86 PRO A N 1
ATOM 655 C CA . PRO A 1 86 ? 11.291 14.416 8.133 1.00 94.44 86 PRO A CA 1
ATOM 656 C C . PRO A 1 86 ? 10.190 13.896 9.064 1.00 94.44 86 PRO A C 1
ATOM 658 O O . PRO A 1 86 ? 10.495 13.371 10.134 1.00 94.44 86 PRO A O 1
ATOM 661 N N . VAL A 1 87 ? 8.921 14.039 8.680 1.00 95.75 87 VAL A N 1
ATOM 662 C CA . VAL A 1 87 ? 7.760 13.722 9.524 1.00 95.75 87 VAL A CA 1
ATOM 663 C C . VAL A 1 87 ? 6.914 12.610 8.910 1.00 95.75 87 VAL A C 1
ATOM 665 O O . VAL A 1 87 ? 7.097 12.249 7.751 1.00 95.75 87 VAL A O 1
ATOM 668 N N . ALA A 1 88 ? 6.023 12.015 9.704 1.00 97.25 88 ALA A N 1
ATOM 669 C CA . ALA A 1 88 ? 5.020 11.102 9.168 1.00 97.25 88 ALA A CA 1
ATOM 670 C C . ALA A 1 88 ? 4.011 11.878 8.317 1.00 97.25 88 ALA A C 1
ATOM 672 O O . ALA A 1 88 ? 3.638 12.996 8.679 1.00 97.25 88 ALA A O 1
ATOM 673 N N . MET A 1 89 ? 3.571 11.275 7.215 1.00 98.12 89 MET A N 1
ATOM 674 C CA . MET A 1 89 ? 2.479 11.833 6.423 1.00 98.12 89 MET A CA 1
ATOM 675 C C . MET A 1 89 ? 1.175 11.779 7.223 1.00 98.12 89 MET A C 1
ATOM 677 O O . MET A 1 89 ? 0.938 10.827 7.973 1.00 98.12 89 MET A O 1
ATOM 681 N N . THR A 1 90 ? 0.313 12.779 7.053 1.00 98.31 90 THR A N 1
ATOM 682 C CA . THR A 1 90 ? -1.046 12.709 7.605 1.00 98.31 90 THR A CA 1
ATOM 683 C C . THR A 1 90 ? -1.893 11.707 6.807 1.00 98.31 90 THR A C 1
ATOM 685 O O . THR A 1 90 ? -1.594 11.461 5.631 1.00 98.31 90 THR A O 1
ATOM 688 N N . PRO A 1 91 ? -2.959 11.131 7.393 1.00 97.75 91 PRO A N 1
ATOM 689 C CA . PRO A 1 91 ? -3.871 10.248 6.664 1.00 97.75 91 PRO A CA 1
ATOM 690 C C . PRO A 1 91 ? -4.396 10.869 5.361 1.00 97.75 91 PRO A C 1
ATOM 692 O O . PRO A 1 91 ? -4.424 10.207 4.327 1.00 97.75 91 PRO A O 1
ATOM 695 N N . GLU A 1 92 ? -4.707 12.166 5.378 1.00 98.25 92 GLU A N 1
ATOM 696 C CA . GLU A 1 92 ? -5.224 12.914 4.228 1.00 98.25 92 GLU A CA 1
ATOM 697 C C . GLU A 1 92 ? -4.166 13.077 3.128 1.00 98.25 92 GLU A C 1
ATOM 699 O O . GLU A 1 92 ? -4.488 13.048 1.940 1.00 98.25 92 GLU A O 1
ATOM 704 N N . GLN A 1 93 ? -2.890 13.232 3.501 1.00 98.50 93 GLN A N 1
ATOM 705 C CA . GLN A 1 93 ? -1.786 13.268 2.540 1.00 98.50 93 GLN A CA 1
ATOM 706 C C . GLN A 1 93 ? -1.577 11.903 1.882 1.00 98.50 93 GLN A C 1
ATOM 708 O O . GLN A 1 93 ? -1.372 11.841 0.671 1.00 98.50 93 GLN A O 1
ATOM 713 N N . VAL A 1 94 ? -1.643 10.813 2.655 1.00 98.69 94 VAL A N 1
ATOM 714 C CA . VAL A 1 94 ? -1.533 9.447 2.115 1.00 98.69 94 VAL A CA 1
ATOM 715 C C . VAL A 1 94 ? -2.678 9.170 1.141 1.00 98.69 94 VAL A C 1
ATOM 717 O O . VAL A 1 94 ? -2.434 8.711 0.025 1.00 98.69 94 VAL A O 1
ATOM 720 N N . GLU A 1 95 ? -3.908 9.521 1.520 1.00 98.44 95 GLU A N 1
ATOM 721 C CA . GLU A 1 95 ? -5.086 9.382 0.661 1.00 98.44 95 GLU A CA 1
ATOM 722 C C . GLU A 1 95 ? -4.965 10.231 -0.612 1.00 98.44 95 GLU A C 1
ATOM 724 O O . GLU A 1 95 ? -5.249 9.753 -1.711 1.00 98.44 95 GLU A O 1
ATOM 729 N N . ARG A 1 96 ? -4.495 11.479 -0.493 1.00 98.62 96 ARG A N 1
ATOM 730 C CA . ARG A 1 96 ? -4.260 12.354 -1.648 1.00 98.62 96 ARG A CA 1
ATOM 731 C C . ARG A 1 96 ? -3.253 11.750 -2.621 1.00 98.62 96 ARG A C 1
ATOM 733 O O . ARG A 1 96 ? -3.525 11.749 -3.818 1.00 98.62 96 ARG A O 1
ATOM 740 N N . VAL A 1 97 ? -2.132 11.225 -2.130 1.00 98.81 97 VAL A N 1
ATOM 741 C CA . VAL A 1 97 ? -1.118 10.579 -2.978 1.00 98.81 97 VAL A CA 1
ATOM 742 C C . VAL A 1 97 ? -1.699 9.355 -3.687 1.00 98.81 97 VAL A C 1
ATOM 744 O O . VAL A 1 97 ? -1.547 9.233 -4.901 1.00 98.81 97 VAL A O 1
ATOM 747 N N . GLU A 1 98 ? -2.397 8.472 -2.966 1.00 98.81 98 GLU A N 1
ATOM 748 C CA . GLU A 1 98 ? -3.041 7.297 -3.571 1.00 98.81 98 GLU A CA 1
ATOM 749 C C . GLU A 1 98 ? -4.058 7.697 -4.648 1.00 98.81 98 GLU A C 1
ATOM 751 O O . GLU A 1 98 ? -4.076 7.109 -5.735 1.00 98.81 98 GLU A O 1
ATOM 756 N N . ARG A 1 99 ? -4.873 8.719 -4.373 1.00 98.75 99 ARG A N 1
ATOM 757 C CA . ARG A 1 99 ? -5.861 9.244 -5.316 1.00 98.75 99 ARG A CA 1
ATOM 758 C C . ARG A 1 99 ? -5.201 9.797 -6.576 1.00 98.75 99 ARG A C 1
ATOM 760 O O . ARG A 1 99 ? -5.580 9.377 -7.661 1.00 98.75 99 ARG A O 1
ATOM 767 N N . MET A 1 100 ? -4.183 10.649 -6.445 1.00 98.75 100 MET A N 1
ATOM 768 C CA . MET A 1 100 ? -3.473 11.232 -7.593 1.00 98.75 100 MET A CA 1
ATOM 769 C C . MET A 1 100 ? -2.846 10.163 -8.496 1.00 98.75 100 MET A C 1
ATOM 771 O O . MET A 1 100 ? -2.910 10.267 -9.720 1.00 98.75 100 MET A O 1
ATOM 775 N N . VAL A 1 101 ? -2.278 9.102 -7.910 1.00 98.81 101 VAL A N 1
ATOM 776 C CA . VAL A 1 101 ? -1.754 7.974 -8.695 1.00 98.81 101 VAL A CA 1
ATOM 777 C C . VAL A 1 101 ? -2.879 7.291 -9.472 1.00 98.81 101 VAL A C 1
ATOM 779 O O . VAL A 1 101 ? -2.730 7.052 -10.668 1.00 98.81 101 VAL A O 1
ATOM 782 N N . ASN A 1 102 ? -4.008 6.988 -8.827 1.00 98.75 102 ASN A N 1
ATOM 783 C CA . ASN A 1 102 ? -5.133 6.334 -9.500 1.00 98.75 102 ASN A CA 1
ATOM 784 C C . ASN A 1 102 ? -5.815 7.241 -10.545 1.00 98.75 102 ASN A C 1
ATOM 786 O O . ASN A 1 102 ? -6.273 6.730 -11.564 1.00 98.75 102 ASN A O 1
ATOM 790 N N . GLU A 1 103 ? -5.837 8.561 -10.350 1.00 98.62 103 GLU A N 1
ATOM 791 C CA . GLU A 1 103 ? -6.291 9.538 -11.352 1.00 98.62 103 GLU A CA 1
ATOM 792 C C . GLU A 1 103 ? -5.390 9.512 -12.595 1.00 98.62 103 GLU A C 1
ATOM 794 O O . GLU A 1 103 ? -5.889 9.384 -13.712 1.00 98.62 103 GLU A O 1
ATOM 799 N N . ALA A 1 104 ? -4.064 9.519 -12.418 1.00 98.62 104 ALA A N 1
ATOM 800 C CA . ALA A 1 104 ? -3.114 9.415 -13.530 1.00 98.62 104 ALA A CA 1
ATOM 801 C C . ALA A 1 104 ? -3.173 8.051 -14.244 1.00 98.62 104 ALA A C 1
ATOM 803 O O . ALA A 1 104 ? -2.935 7.958 -15.450 1.00 98.62 104 ALA A O 1
ATOM 804 N N . VAL A 1 105 ? -3.506 6.977 -13.522 1.00 98.69 105 VAL A N 1
ATOM 805 C CA . VAL A 1 105 ? -3.811 5.668 -14.121 1.00 98.69 105 VAL A CA 1
ATOM 806 C C . VAL A 1 105 ? -5.091 5.740 -14.954 1.00 98.69 105 VAL A C 1
ATOM 808 O O . VAL A 1 105 ? -5.101 5.279 -16.094 1.00 98.69 105 VAL A O 1
ATOM 811 N N . ALA A 1 106 ? -6.158 6.328 -14.413 1.00 98.50 106 ALA A N 1
ATOM 812 C CA . ALA A 1 106 ? -7.443 6.453 -15.098 1.00 98.50 106 ALA A CA 1
ATOM 813 C C . ALA A 1 106 ? -7.372 7.352 -16.344 1.00 98.50 106 ALA A C 1
ATOM 815 O O . ALA A 1 106 ? -8.123 7.128 -17.290 1.00 98.50 106 ALA A O 1
ATOM 816 N N . ALA A 1 107 ? -6.451 8.318 -16.363 1.00 98.31 107 ALA A N 1
ATOM 817 C CA . ALA A 1 107 ? -6.206 9.200 -17.501 1.00 98.31 107 ALA A CA 1
ATOM 818 C C . ALA A 1 107 ? -5.549 8.507 -18.715 1.00 98.31 107 ALA A C 1
ATOM 820 O O . ALA A 1 107 ? -5.480 9.108 -19.781 1.00 98.31 107 ALA A O 1
ATOM 821 N N . ASP A 1 108 ? -5.090 7.253 -18.584 1.00 98.38 108 ASP A N 1
ATOM 822 C CA . ASP A 1 108 ? -4.524 6.458 -19.689 1.00 98.38 108 ASP A CA 1
ATOM 823 C C . ASP A 1 108 ? -3.376 7.154 -20.458 1.00 98.38 108 ASP A C 1
ATOM 825 O O . ASP A 1 108 ? -3.267 7.105 -21.693 1.00 98.38 108 ASP A O 1
ATOM 829 N N . LEU A 1 109 ? -2.499 7.801 -19.690 1.00 98.56 109 LEU A N 1
ATOM 830 C CA . LEU A 1 109 ? -1.359 8.579 -20.161 1.00 98.56 109 LEU A CA 1
ATOM 831 C C . LEU A 1 109 ? -0.347 7.703 -20.911 1.00 98.56 109 LEU A C 1
ATOM 833 O O . LEU A 1 109 ? -0.049 6.574 -20.504 1.00 98.56 109 LEU A O 1
ATOM 837 N N . LEU A 1 110 ? 0.217 8.240 -21.994 1.00 98.56 110 LEU A N 1
ATOM 838 C CA . LEU A 1 110 ? 1.229 7.565 -22.808 1.00 98.56 110 LEU A CA 1
ATOM 839 C C . LEU A 1 110 ? 2.581 7.525 -22.080 1.00 98.56 110 LEU A C 1
ATOM 841 O O . LEU A 1 110 ? 3.041 8.533 -21.549 1.00 98.56 110 LEU A O 1
ATOM 845 N N . VAL A 1 111 ? 3.257 6.375 -22.114 1.00 98.56 111 VAL A N 1
ATOM 846 C CA . VAL A 1 111 ? 4.590 6.183 -21.527 1.00 98.56 111 VAL A CA 1
ATOM 847 C C . VAL A 1 111 ? 5.633 6.024 -22.635 1.00 98.56 111 VAL A C 1
ATOM 849 O O . VAL A 1 111 ? 5.864 4.928 -23.157 1.00 98.56 111 VAL A O 1
ATOM 852 N N . GLN A 1 112 ? 6.302 7.122 -22.977 1.00 97.81 112 GLN A N 1
ATOM 853 C CA . GLN A 1 112 ? 7.347 7.160 -23.998 1.00 97.81 112 GLN A CA 1
ATOM 854 C C . GLN A 1 112 ? 8.709 6.772 -23.417 1.00 97.81 112 GLN A C 1
ATOM 856 O O . GLN A 1 112 ? 9.052 7.121 -22.285 1.00 97.81 112 GLN A O 1
ATOM 861 N N . LYS A 1 113 ? 9.501 6.035 -24.206 1.00 97.00 113 LYS A N 1
ATOM 862 C CA . LYS A 1 113 ? 10.853 5.602 -23.835 1.00 97.00 113 LYS A CA 1
ATOM 863 C C . LYS A 1 113 ? 11.831 6.008 -24.922 1.00 97.00 113 LYS A C 1
ATOM 865 O O . LYS A 1 113 ? 11.720 5.527 -26.046 1.00 97.00 113 LYS A O 1
ATOM 870 N N . GLU A 1 114 ? 12.826 6.806 -24.571 1.00 96.12 114 GLU A N 1
ATOM 871 C CA . GLU A 1 114 ? 13.825 7.290 -25.524 1.00 96.12 114 GLU A CA 1
ATOM 872 C C . GLU A 1 114 ? 15.238 7.009 -25.029 1.00 96.12 114 GLU A C 1
ATOM 874 O O . GLU A 1 114 ? 15.480 6.821 -23.837 1.00 96.12 114 GLU A O 1
ATOM 879 N N . THR A 1 115 ? 16.187 6.947 -25.959 1.00 96.12 115 THR A N 1
ATOM 880 C CA . THR A 1 115 ? 17.616 6.886 -25.648 1.00 96.12 115 THR A CA 1
ATOM 881 C C . THR A 1 115 ? 18.280 8.109 -26.250 1.00 96.12 115 THR A C 1
ATOM 883 O O . THR A 1 115 ? 18.194 8.312 -27.458 1.00 96.12 115 THR A O 1
ATOM 886 N N . LYS A 1 116 ? 18.915 8.922 -25.408 1.00 94.94 116 LYS A N 1
ATOM 887 C CA . LYS A 1 116 ? 19.513 10.203 -25.798 1.00 94.94 116 LYS A CA 1
ATOM 888 C C . LYS A 1 116 ? 20.743 10.525 -24.957 1.00 94.94 116 LYS A C 1
ATOM 890 O O . LYS A 1 116 ? 21.110 9.757 -24.062 1.00 94.94 116 LYS A O 1
ATOM 895 N N . SER A 1 117 ? 21.405 11.640 -25.256 1.00 95.62 117 SER A N 1
ATOM 896 C CA . SER A 1 117 ? 22.559 12.071 -24.463 1.00 95.62 117 SER A CA 1
ATOM 897 C C . SER A 1 117 ? 22.133 12.547 -23.068 1.00 95.62 117 SER A C 1
ATOM 899 O O . SER A 1 117 ? 21.042 13.090 -22.882 1.00 95.62 117 SER A O 1
ATOM 901 N N . LEU A 1 118 ? 23.000 12.364 -22.070 1.00 91.94 118 LEU A N 1
ATOM 902 C CA . LEU A 1 118 ? 22.745 12.827 -20.703 1.00 91.94 118 LEU A CA 1
ATOM 903 C C . LEU A 1 118 ? 22.517 14.345 -20.643 1.00 91.94 118 LEU A C 1
ATOM 905 O O . LEU A 1 118 ? 21.664 14.812 -19.889 1.00 91.94 118 LEU A O 1
ATOM 909 N N . ASP A 1 119 ? 23.273 15.108 -21.431 1.00 92.19 119 ASP A N 1
ATOM 910 C CA . ASP A 1 119 ? 23.183 16.568 -21.452 1.00 92.19 119 ASP A CA 1
ATOM 911 C C . ASP A 1 119 ? 21.868 17.053 -22.061 1.00 92.19 119 ASP A C 1
ATOM 913 O O . ASP A 1 119 ? 21.268 17.999 -21.554 1.00 92.19 119 ASP A O 1
ATOM 917 N N . GLU A 1 120 ? 21.392 16.395 -23.117 1.00 94.00 120 GLU A N 1
ATOM 918 C CA . GLU A 1 120 ? 20.084 16.664 -23.716 1.00 94.00 120 GLU A CA 1
ATOM 919 C C . GLU A 1 120 ? 18.950 16.344 -22.739 1.00 94.00 120 GLU A C 1
ATOM 921 O O . GLU A 1 120 ? 18.124 17.211 -22.462 1.00 94.00 120 GLU A O 1
ATOM 926 N N . ALA A 1 121 ? 18.970 15.160 -22.117 1.00 93.00 121 ALA A N 1
ATOM 927 C CA . ALA A 1 121 ? 17.961 14.777 -21.131 1.00 93.00 121 ALA A CA 1
ATOM 928 C C . ALA A 1 121 ? 17.889 15.774 -19.960 1.00 93.00 121 ALA A C 1
ATOM 930 O O . ALA A 1 121 ? 16.802 16.184 -19.556 1.00 93.00 121 ALA A O 1
ATOM 931 N N . LYS A 1 122 ? 19.042 16.221 -19.442 1.00 90.75 122 LYS A N 1
ATOM 932 C CA . LYS A 1 122 ? 19.103 17.237 -18.378 1.00 90.75 122 LYS A CA 1
ATOM 933 C C . LYS A 1 122 ? 18.546 18.589 -18.821 1.00 90.75 122 LYS A C 1
ATOM 935 O O . LYS A 1 122 ? 17.840 19.223 -18.042 1.00 90.75 122 LYS A O 1
ATOM 940 N N . LYS A 1 123 ? 18.856 19.035 -20.044 1.00 92.94 123 LYS A N 1
ATOM 941 C CA . LYS A 1 123 ? 18.325 20.294 -20.603 1.00 92.94 123 LYS A CA 1
ATOM 942 C C . LYS A 1 123 ? 16.805 20.255 -20.758 1.00 92.94 123 LYS A C 1
ATOM 944 O O . LYS A 1 123 ? 16.156 21.267 -20.536 1.00 92.94 123 LYS A O 1
ATOM 949 N N . GLU A 1 124 ? 16.251 19.091 -21.080 1.00 91.56 124 GLU A N 1
ATOM 950 C CA . GLU A 1 124 ? 14.806 18.846 -21.158 1.00 91.56 124 GLU A CA 1
ATOM 951 C C . GLU A 1 124 ? 14.125 18.664 -19.785 1.00 91.56 124 GLU A C 1
ATOM 953 O O . GLU A 1 124 ? 12.934 18.359 -19.730 1.00 91.56 124 GLU A O 1
ATOM 958 N N . GLY A 1 125 ? 14.865 18.799 -18.678 1.00 90.56 125 GLY A N 1
ATOM 959 C CA . GLY A 1 125 ? 14.324 18.691 -17.322 1.00 90.56 125 GLY A CA 1
ATOM 960 C C . GLY A 1 125 ? 14.197 17.263 -16.786 1.00 90.56 125 GLY A C 1
ATOM 961 O O . GLY A 1 125 ? 13.480 17.056 -15.811 1.00 90.56 125 GLY A O 1
ATOM 962 N N . ALA A 1 126 ? 14.874 16.272 -17.384 1.00 88.62 126 ALA A N 1
ATOM 963 C CA . ALA A 1 126 ? 14.842 14.901 -16.874 1.00 88.62 126 ALA A CA 1
ATOM 964 C C . ALA A 1 126 ? 15.384 14.841 -15.447 1.00 88.62 126 ALA A C 1
ATOM 966 O O . ALA A 1 126 ? 16.517 15.256 -15.167 1.00 88.62 126 ALA A O 1
ATOM 967 N N . MET A 1 127 ? 14.604 14.249 -14.549 1.00 85.69 127 MET A N 1
ATOM 968 C CA . MET A 1 127 ? 15.052 14.024 -13.189 1.00 85.69 127 MET A CA 1
ATOM 969 C C . MET A 1 127 ? 16.048 12.867 -13.151 1.00 85.69 127 MET A C 1
ATOM 971 O O . MET A 1 127 ? 15.750 11.734 -13.535 1.00 85.69 127 MET A O 1
ATOM 975 N N . ALA A 1 128 ? 17.252 13.159 -12.665 1.00 80.62 128 ALA A N 1
ATOM 976 C CA . ALA A 1 128 ? 18.239 12.139 -12.359 1.00 80.62 128 ALA A CA 1
ATOM 977 C C . ALA A 1 128 ? 17.963 11.553 -10.969 1.00 80.62 128 ALA A C 1
ATOM 979 O O . ALA A 1 128 ? 17.849 12.293 -9.988 1.00 80.62 128 ALA A O 1
ATOM 980 N N . LEU A 1 129 ? 17.908 10.224 -10.870 1.00 74.31 129 LEU A N 1
ATOM 981 C CA . LEU A 1 129 ? 17.814 9.535 -9.585 1.00 74.31 129 LEU A CA 1
ATOM 982 C C . LEU A 1 129 ? 19.107 9.741 -8.786 1.00 74.31 129 LEU A C 1
ATOM 984 O O . LEU A 1 129 ? 20.214 9.615 -9.320 1.00 74.31 129 LEU A O 1
ATOM 988 N N . PHE A 1 130 ? 18.956 10.086 -7.508 1.00 63.91 130 PHE A N 1
ATOM 989 C CA . PHE A 1 130 ? 20.061 10.405 -6.611 1.00 63.91 130 PHE A CA 1
ATOM 990 C C . PHE A 1 130 ? 20.959 9.182 -6.365 1.00 63.91 130 PHE A C 1
ATOM 992 O O . PHE A 1 130 ? 20.470 8.095 -6.073 1.00 63.91 130 PHE A O 1
ATOM 999 N N . GLY A 1 131 ? 22.281 9.367 -6.449 1.00 64.19 131 GLY A N 1
ATOM 1000 C CA . GLY A 1 131 ? 23.277 8.323 -6.164 1.00 64.19 131 GLY A CA 1
ATOM 1001 C C . GLY A 1 131 ? 23.654 7.419 -7.345 1.00 64.19 131 GLY A C 1
ATOM 1002 O O . GLY A 1 131 ? 24.622 6.667 -7.239 1.00 64.19 131 GLY A O 1
ATOM 1003 N N . GLU A 1 132 ? 22.962 7.527 -8.479 1.00 74.44 132 GLU A N 1
ATOM 1004 C CA . GLU A 1 132 ? 23.260 6.750 -9.685 1.00 74.44 132 GLU A CA 1
ATOM 1005 C C . GLU A 1 132 ? 24.341 7.418 -10.551 1.00 74.44 132 GLU A C 1
ATOM 1007 O O . GLU A 1 132 ? 24.394 8.644 -10.699 1.00 74.44 132 GLU A O 1
ATOM 1012 N N . LYS A 1 133 ? 25.215 6.600 -11.152 1.00 76.00 133 LYS A N 1
ATOM 1013 C CA . LYS A 1 133 ? 26.205 7.056 -12.141 1.00 76.00 133 LYS A CA 1
ATOM 1014 C C . LYS A 1 133 ? 25.672 6.791 -13.545 1.00 76.00 133 LYS A C 1
ATOM 1016 O O . LYS A 1 133 ? 25.458 5.640 -13.917 1.00 76.00 133 LYS A O 1
ATOM 1021 N N . TYR A 1 134 ? 25.516 7.850 -14.331 1.00 80.19 134 TYR A N 1
ATOM 1022 C CA . TYR A 1 134 ? 25.027 7.776 -15.707 1.00 80.19 134 TYR A CA 1
ATOM 1023 C C . TYR A 1 134 ? 26.183 7.852 -16.706 1.00 80.19 134 TYR A C 1
ATOM 1025 O O . TYR A 1 134 ? 27.141 8.595 -16.494 1.00 80.19 134 TYR A O 1
ATOM 1033 N N . GLY A 1 135 ? 26.090 7.074 -17.787 1.00 82.94 135 GLY A N 1
ATOM 1034 C CA . GLY A 1 135 ? 26.975 7.215 -18.944 1.00 82.94 135 GLY A CA 1
ATOM 1035 C C . GLY A 1 135 ? 26.579 8.402 -19.827 1.00 82.94 135 GLY A C 1
ATOM 1036 O O . GLY A 1 135 ? 25.605 9.097 -19.546 1.00 82.94 135 GLY A O 1
ATOM 1037 N N . GLU A 1 136 ? 27.313 8.608 -20.922 1.00 87.56 136 GLU A N 1
ATOM 1038 C CA . GLU A 1 136 ? 27.023 9.671 -21.901 1.00 87.56 136 GLU A CA 1
ATOM 1039 C C . GLU A 1 136 ? 25.662 9.487 -22.583 1.00 87.56 136 GLU A C 1
ATOM 1041 O O . GLU A 1 136 ? 24.986 10.460 -22.901 1.00 87.56 136 GLU A O 1
ATOM 1046 N N . THR A 1 137 ? 25.249 8.232 -22.776 1.00 90.44 137 THR A N 1
ATOM 1047 C CA . THR A 1 137 ? 23.938 7.853 -23.308 1.00 90.44 137 THR A CA 1
ATOM 1048 C C . THR A 1 137 ? 23.060 7.311 -22.186 1.00 90.44 137 THR A C 1
ATOM 1050 O O . THR A 1 137 ? 23.463 6.402 -21.454 1.00 90.44 137 THR A O 1
ATOM 1053 N N . VAL A 1 138 ? 21.847 7.846 -22.069 1.00 93.00 138 VAL A N 1
ATOM 1054 C CA . VAL A 1 138 ? 20.862 7.471 -21.051 1.00 93.00 138 VAL A CA 1
ATOM 1055 C C . VAL A 1 138 ? 19.525 7.118 -21.676 1.00 93.00 138 VAL A C 1
ATOM 1057 O O . VAL A 1 138 ? 19.190 7.563 -22.772 1.00 93.00 138 VAL A O 1
ATOM 1060 N N . ARG A 1 139 ? 18.749 6.319 -20.943 1.00 95.00 139 ARG A N 1
ATOM 1061 C CA . ARG A 1 139 ? 17.360 6.025 -21.275 1.00 95.00 139 ARG A CA 1
ATOM 1062 C C . ARG A 1 139 ? 16.437 6.868 -20.409 1.00 95.00 139 ARG A C 1
ATOM 1064 O O . ARG A 1 139 ? 16.596 6.889 -19.187 1.00 95.00 139 ARG A O 1
ATOM 1071 N N . THR A 1 140 ? 15.488 7.534 -21.044 1.00 95.81 140 THR A N 1
ATOM 1072 C CA . THR A 1 140 ? 14.508 8.393 -20.387 1.00 95.81 140 THR A CA 1
ATOM 1073 C C . THR A 1 140 ? 13.120 7.777 -20.480 1.00 95.81 140 THR A C 1
ATOM 1075 O O . THR A 1 140 ? 12.814 7.039 -21.423 1.00 95.81 140 THR A O 1
ATOM 1078 N N . ILE A 1 141 ? 12.303 8.045 -19.466 1.00 97.44 141 ILE A N 1
ATOM 1079 C CA . ILE A 1 141 ? 10.901 7.649 -19.408 1.00 97.44 141 ILE A CA 1
ATOM 1080 C C . ILE A 1 141 ? 10.076 8.905 -19.193 1.00 97.44 141 ILE A C 1
ATOM 1082 O O . ILE A 1 141 ? 10.218 9.570 -18.167 1.00 97.44 141 ILE A O 1
ATOM 1086 N N . SER A 1 142 ? 9.238 9.213 -20.179 1.00 97.56 142 SER A N 1
ATOM 1087 C CA . SER A 1 142 ? 8.288 10.322 -20.140 1.00 97.56 142 SER A CA 1
ATOM 1088 C C . SER A 1 142 ? 6.887 9.746 -20.008 1.00 97.56 142 SER A C 1
ATOM 1090 O O . SER A 1 142 ? 6.454 8.974 -20.863 1.00 97.56 142 SER A O 1
ATOM 1092 N N . ILE A 1 143 ? 6.182 10.114 -18.946 1.00 98.25 143 ILE A N 1
ATOM 1093 C CA . ILE A 1 143 ? 4.735 9.925 -18.857 1.00 98.25 143 ILE A CA 1
ATOM 1094 C C . ILE A 1 143 ? 4.124 11.225 -19.359 1.00 98.25 143 ILE A C 1
ATOM 1096 O O . ILE A 1 143 ? 4.335 12.269 -18.747 1.00 98.25 143 ILE A O 1
ATOM 1100 N N . MET A 1 144 ? 3.445 11.164 -20.496 1.00 98.00 144 MET A N 1
ATOM 1101 C CA . MET A 1 144 ? 2.914 12.331 -21.195 1.00 98.00 144 MET A CA 1
ATOM 1102 C C . MET A 1 144 ? 1.579 12.736 -20.583 1.00 98.00 144 MET A C 1
ATOM 1104 O O . MET A 1 144 ? 0.711 11.883 -20.423 1.00 98.00 144 MET A O 1
ATOM 1108 N N . GLU A 1 145 ? 1.428 14.006 -20.224 1.00 95.25 145 GLU A N 1
ATOM 1109 C CA . GLU A 1 145 ? 0.137 14.558 -19.799 1.00 95.25 145 GLU A CA 1
ATOM 1110 C C . GLU A 1 145 ? -0.738 14.848 -21.023 1.00 95.25 145 GLU A C 1
ATOM 1112 O O . GLU A 1 145 ? -1.907 14.464 -21.059 1.00 95.25 145 GLU A O 1
ATOM 1117 N N . ASP A 1 146 ? -0.126 15.417 -22.062 1.00 92.94 146 ASP A N 1
ATOM 1118 C CA . ASP A 1 146 ? -0.697 15.607 -23.391 1.00 92.94 146 ASP A CA 1
ATOM 1119 C C . ASP A 1 146 ? 0.400 15.514 -24.478 1.00 92.94 146 ASP A C 1
ATOM 1121 O O . ASP A 1 146 ? 1.472 14.945 -24.254 1.00 92.94 146 ASP A O 1
ATOM 1125 N N . ASP A 1 147 ? 0.130 16.023 -25.683 1.00 90.06 147 ASP A N 1
ATOM 1126 C CA . ASP A 1 147 ? 1.063 15.977 -26.818 1.00 90.06 147 ASP A CA 1
ATOM 1127 C C . ASP A 1 147 ? 2.319 16.858 -26.633 1.00 90.06 147 ASP A C 1
ATOM 1129 O O . ASP A 1 147 ? 3.281 16.741 -27.402 1.00 90.06 147 ASP A O 1
ATOM 1133 N N . HIS A 1 148 ? 2.331 17.745 -25.638 1.00 90.88 148 HIS A N 1
ATOM 1134 C CA . HIS A 1 148 ? 3.378 18.740 -25.409 1.00 90.88 148 HIS A CA 1
ATOM 1135 C C . HIS A 1 148 ? 4.004 18.631 -24.018 1.00 90.88 148 HIS A C 1
ATOM 1137 O O . HIS A 1 148 ? 5.226 18.763 -23.889 1.00 90.88 148 HIS A O 1
ATOM 1143 N N . ASP A 1 149 ? 3.194 18.339 -23.004 1.00 94.50 149 ASP A N 1
ATOM 1144 C CA . ASP A 1 149 ? 3.591 18.365 -21.606 1.00 94.50 149 ASP A CA 1
ATOM 1145 C C . ASP A 1 149 ? 3.800 16.964 -21.018 1.00 94.50 149 ASP A C 1
ATOM 1147 O O . ASP A 1 149 ? 3.166 15.965 -21.376 1.00 94.50 149 ASP A O 1
ATOM 1151 N N . LYS A 1 150 ? 4.754 16.881 -20.085 1.00 96.00 150 LYS A N 1
ATOM 1152 C CA . LYS A 1 150 ? 5.132 15.642 -19.397 1.00 96.00 150 LYS A CA 1
ATOM 1153 C C . LYS A 1 150 ? 4.599 15.678 -17.971 1.00 96.00 150 LYS A C 1
ATOM 1155 O O . LYS A 1 150 ? 5.060 16.478 -17.161 1.00 96.00 150 LYS A O 1
ATOM 1160 N N . TYR A 1 151 ? 3.740 14.724 -17.636 1.00 96.81 151 TYR A N 1
ATOM 1161 C CA . TYR A 1 151 ? 3.303 14.475 -16.266 1.00 96.81 151 TYR A CA 1
ATOM 1162 C C . TYR A 1 151 ? 4.484 14.084 -15.359 1.00 96.81 151 TYR A C 1
ATOM 1164 O O . TYR A 1 151 ? 4.607 14.545 -14.224 1.00 96.81 151 TYR A O 1
ATOM 1172 N N . SER A 1 152 ? 5.380 13.227 -15.861 1.00 96.50 152 SER A N 1
ATOM 1173 C CA . SER A 1 152 ? 6.622 12.830 -15.185 1.00 96.50 152 SER A CA 1
ATOM 1174 C C . SER A 1 152 ? 7.731 12.573 -16.206 1.00 96.50 152 SER A C 1
ATOM 1176 O O . SER A 1 152 ? 7.465 12.058 -17.294 1.00 96.50 152 SER A O 1
ATOM 1178 N N . TYR A 1 153 ? 8.974 12.929 -15.867 1.00 96.12 153 TYR A N 1
ATOM 1179 C CA . TYR A 1 153 ? 10.129 12.745 -16.746 1.00 96.12 153 TYR A CA 1
ATOM 1180 C C . TYR A 1 153 ? 11.391 12.359 -15.971 1.00 96.12 153 TYR A C 1
ATOM 1182 O O . TYR A 1 153 ? 11.987 13.180 -15.269 1.00 96.12 153 TYR A O 1
ATOM 1190 N N . GLU A 1 154 ? 11.822 11.104 -16.108 1.00 95.19 154 GLU A N 1
ATOM 1191 C CA . GLU A 1 154 ? 12.902 10.537 -15.293 1.00 95.19 154 GLU A CA 1
ATOM 1192 C C . GLU A 1 154 ? 13.907 9.715 -16.113 1.00 95.19 154 GLU A C 1
ATOM 1194 O O . GLU A 1 154 ? 13.576 9.094 -17.128 1.00 95.19 154 GLU A O 1
ATOM 1199 N N . LEU A 1 155 ? 15.157 9.669 -15.643 1.00 94.69 155 LEU A N 1
ATOM 1200 C CA . LEU A 1 155 ? 16.167 8.741 -16.156 1.00 94.69 155 LEU A CA 1
ATOM 1201 C C . LEU A 1 155 ? 15.915 7.341 -15.582 1.00 94.69 155 LEU A C 1
ATOM 1203 O O . LEU A 1 155 ? 16.116 7.116 -14.389 1.00 94.69 155 LEU A O 1
ATOM 1207 N N . CYS A 1 156 ? 15.515 6.380 -16.421 1.00 94.12 156 CYS A N 1
ATOM 1208 C CA . CYS A 1 156 ? 15.241 5.021 -15.960 1.00 94.12 156 CYS A CA 1
ATOM 1209 C C . CYS A 1 156 ? 15.544 3.932 -17.005 1.00 94.12 156 CYS A C 1
ATOM 1211 O O . CYS A 1 156 ? 15.076 3.935 -18.148 1.00 94.12 156 CYS A O 1
ATOM 1213 N N . GLY A 1 157 ? 16.327 2.936 -16.580 1.00 91.75 157 GLY A N 1
ATOM 1214 C CA . GLY A 1 157 ? 16.758 1.806 -17.410 1.00 91.75 157 GLY A CA 1
ATOM 1215 C C . GLY A 1 157 ? 15.886 0.550 -17.317 1.00 91.75 157 GLY A C 1
ATOM 1216 O O . GLY A 1 157 ? 16.207 -0.446 -17.966 1.00 91.75 157 GLY A O 1
ATOM 1217 N N . GLY A 1 158 ? 14.828 0.539 -16.500 1.00 93.44 158 GLY A N 1
ATOM 1218 C CA . GLY A 1 158 ? 13.993 -0.654 -16.330 1.00 93.44 158 GLY A CA 1
ATOM 1219 C C . GLY A 1 158 ? 12.825 -0.735 -17.311 1.00 93.44 158 GLY A C 1
ATOM 1220 O O . GLY A 1 158 ? 12.662 0.082 -18.213 1.00 93.44 158 GLY A O 1
ATOM 1221 N N . THR A 1 159 ? 12.004 -1.772 -17.177 1.00 96.69 159 THR A N 1
ATOM 1222 C CA . THR A 1 159 ? 10.850 -1.969 -18.064 1.00 96.69 159 THR A CA 1
ATOM 1223 C C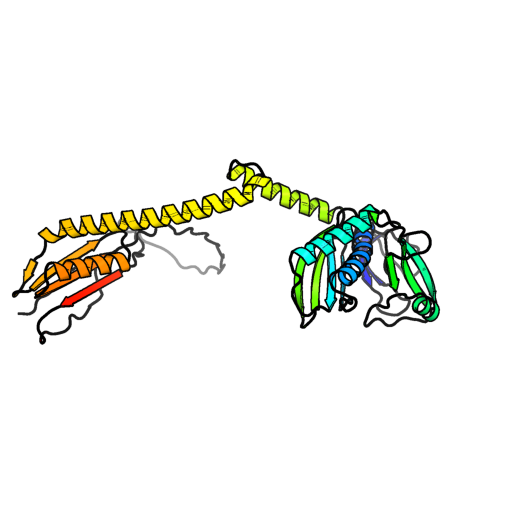 . THR A 1 159 ? 9.611 -1.261 -17.548 1.00 96.69 159 THR A C 1
ATOM 1225 O O . THR A 1 159 ? 9.347 -1.316 -16.349 1.00 96.69 159 THR A O 1
ATOM 1228 N N . HIS A 1 160 ? 8.841 -0.681 -18.466 1.00 98.38 160 HIS A N 1
ATOM 1229 C CA . HIS A 1 160 ? 7.632 0.100 -18.195 1.00 98.38 160 HIS A CA 1
ATOM 1230 C C . HIS A 1 160 ? 6.521 -0.307 -19.148 1.00 98.38 160 HIS A C 1
ATOM 1232 O O . HIS A 1 160 ? 6.806 -0.831 -20.226 1.00 98.38 160 HIS A O 1
ATOM 1238 N N . LEU A 1 161 ? 5.284 -0.043 -18.744 1.00 98.50 161 LEU A N 1
ATOM 1239 C CA . LEU A 1 161 ? 4.099 -0.207 -19.581 1.00 98.50 161 LEU A CA 1
ATOM 1240 C C . LEU A 1 161 ? 4.115 0.780 -20.752 1.00 98.50 161 LEU A C 1
ATOM 1242 O O . LEU A 1 161 ? 4.952 1.680 -20.792 1.00 98.50 161 LEU A O 1
ATOM 1246 N N . GLU A 1 162 ? 3.227 0.591 -21.726 1.00 98.50 162 GLU A N 1
ATOM 1247 C CA . GLU A 1 162 ? 3.007 1.571 -22.802 1.00 98.50 162 GLU A CA 1
ATOM 1248 C C . GLU A 1 162 ? 2.051 2.684 -22.373 1.00 98.50 162 GLU A C 1
ATOM 1250 O O . GLU A 1 162 ? 2.210 3.822 -22.807 1.00 98.50 162 GLU A O 1
ATOM 1255 N N . ARG A 1 163 ? 1.092 2.377 -21.492 1.00 98.62 163 ARG A N 1
ATOM 1256 C CA . ARG A 1 163 ? 0.131 3.346 -20.964 1.00 98.62 163 ARG A CA 1
ATOM 1257 C C . ARG A 1 163 ? -0.064 3.183 -19.463 1.00 98.62 163 ARG A C 1
ATOM 1259 O O . ARG A 1 163 ? 0.168 2.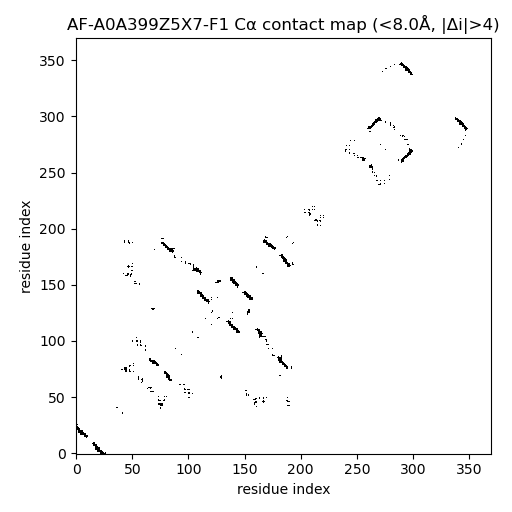100 -18.918 1.00 98.62 163 ARG A O 1
ATOM 1266 N N . THR A 1 164 ? -0.479 4.244 -18.779 1.00 98.75 164 THR A N 1
ATOM 1267 C CA . THR A 1 164 ? -0.678 4.209 -17.320 1.00 98.75 164 THR A CA 1
ATOM 1268 C C . THR A 1 164 ? -1.908 3.408 -16.905 1.00 98.75 164 THR A C 1
ATOM 1270 O O . THR A 1 164 ? -1.878 2.811 -15.830 1.00 98.75 164 THR A O 1
ATOM 1273 N N . SER A 1 165 ? -2.941 3.299 -17.748 1.00 98.44 165 SER A N 1
ATOM 1274 C CA . SER A 1 165 ? -4.141 2.492 -17.456 1.00 98.44 165 SER A CA 1
ATOM 1275 C C . SER A 1 165 ? -3.811 1.015 -17.218 1.00 98.44 165 SER A C 1
ATOM 1277 O O . SER A 1 165 ? -4.403 0.360 -16.353 1.00 98.44 165 SER A O 1
ATOM 1279 N N . ASP A 1 166 ? -2.772 0.513 -17.891 1.00 98.31 166 ASP A N 1
ATOM 1280 C CA . ASP A 1 166 ? -2.263 -0.841 -17.720 1.00 98.31 166 ASP A CA 1
ATOM 1281 C C . ASP A 1 166 ? -1.646 -1.087 -16.341 1.00 98.31 166 ASP A C 1
ATOM 1283 O O . ASP A 1 166 ? -1.351 -2.238 -16.028 1.00 98.31 166 ASP A O 1
ATOM 1287 N N . VAL A 1 167 ? -1.456 -0.079 -15.481 1.00 98.69 167 VAL A N 1
ATOM 1288 C CA . VAL A 1 167 ? -1.119 -0.297 -14.062 1.00 98.69 167 VAL A CA 1
ATOM 1289 C C . VAL A 1 167 ? -2.275 -1.022 -13.366 1.00 98.69 167 VAL A C 1
ATOM 1291 O O . VAL A 1 167 ? -2.051 -1.992 -12.629 1.00 98.69 167 VAL A O 1
ATOM 1294 N N . GLY A 1 168 ? -3.517 -0.654 -13.690 1.00 98.06 168 GLY A N 1
ATOM 1295 C CA . GLY A 1 168 ? -4.714 -1.028 -12.939 1.00 98.06 168 GLY A CA 1
ATOM 1296 C C . GLY A 1 168 ? -4.762 -0.344 -11.569 1.00 98.06 168 GLY A C 1
ATOM 1297 O O . GLY A 1 168 ? -4.037 0.612 -11.323 1.00 98.06 168 GLY A O 1
ATOM 1298 N N . ALA A 1 169 ? -5.586 -0.857 -10.653 1.00 97.56 169 ALA A N 1
ATOM 1299 C CA . ALA A 1 169 ? -5.706 -0.276 -9.314 1.00 97.56 169 ALA A CA 1
ATOM 1300 C C . ALA A 1 169 ? -4.348 -0.204 -8.597 1.00 97.56 169 ALA A C 1
ATOM 1302 O O . ALA A 1 169 ? -3.598 -1.185 -8.602 1.00 97.56 169 ALA A O 1
ATOM 1303 N N . PHE A 1 170 ? -4.070 0.927 -7.953 1.00 98.75 170 PHE A N 1
ATOM 1304 C CA . PHE A 1 170 ? -2.923 1.145 -7.076 1.00 98.75 170 PHE A CA 1
ATOM 1305 C C . PHE A 1 170 ? -3.415 1.333 -5.639 1.00 98.75 170 PHE A C 1
ATOM 1307 O O . PHE A 1 170 ? -4.345 2.101 -5.404 1.00 98.75 170 PHE A O 1
ATOM 1314 N N . VAL A 1 171 ? -2.810 0.620 -4.686 1.00 98.75 171 VAL A N 1
ATOM 1315 C CA . VAL A 1 171 ? -3.175 0.696 -3.261 1.00 98.75 171 VAL A CA 1
ATOM 1316 C C . VAL A 1 171 ? -1.924 0.778 -2.406 1.00 98.75 171 VAL A C 1
ATOM 1318 O O . VAL A 1 171 ? -1.074 -0.118 -2.461 1.00 98.75 171 VAL A O 1
ATOM 1321 N N . ILE A 1 172 ? -1.850 1.807 -1.571 1.00 98.69 172 ILE A N 1
ATOM 1322 C CA . ILE A 1 172 ? -0.880 1.956 -0.497 1.00 98.69 172 ILE A CA 1
ATOM 1323 C C . ILE A 1 172 ? -1.239 0.964 0.613 1.00 98.69 172 ILE A C 1
ATOM 1325 O O . ILE A 1 172 ? -2.343 0.921 1.164 1.00 98.69 172 ILE A O 1
ATOM 1329 N N . VAL A 1 173 ? -0.279 0.105 0.931 1.00 98.25 173 VAL A N 1
ATOM 1330 C CA . VAL A 1 173 ? -0.384 -0.892 1.997 1.00 98.25 173 VAL A CA 1
ATOM 1331 C C . VAL A 1 173 ? 0.043 -0.284 3.324 1.00 98.25 173 VAL A C 1
ATOM 1333 O O . VAL A 1 173 ? -0.592 -0.550 4.345 1.00 98.25 173 VAL A O 1
ATOM 1336 N N . SER A 1 174 ? 1.114 0.508 3.310 1.00 98.12 174 SER A N 1
ATOM 1337 C CA . SER A 1 174 ? 1.668 1.133 4.505 1.00 98.12 174 SER A CA 1
ATOM 1338 C C . SER A 1 174 ? 2.513 2.361 4.173 1.00 98.12 174 SER A C 1
ATOM 1340 O O . SER A 1 174 ? 3.071 2.491 3.081 1.00 98.12 174 SER A O 1
ATOM 1342 N N . GLU A 1 175 ? 2.618 3.239 5.167 1.00 97.88 175 GLU A N 1
ATOM 1343 C CA . GLU A 1 175 ? 3.518 4.387 5.217 1.00 97.88 175 GLU A CA 1
ATOM 1344 C C . GLU A 1 175 ? 4.291 4.319 6.548 1.00 97.88 175 GLU A C 1
ATOM 1346 O O . GLU A 1 175 ? 3.722 3.944 7.578 1.00 97.88 175 GLU A O 1
ATOM 1351 N N . GLY A 1 176 ? 5.602 4.591 6.541 1.00 97.00 176 GLY A N 1
ATOM 1352 C CA . GLY A 1 176 ? 6.417 4.456 7.753 1.00 97.00 176 GLY A CA 1
ATOM 1353 C C . GLY A 1 176 ? 7.834 5.027 7.671 1.00 97.00 176 GLY A C 1
ATOM 1354 O O . GLY A 1 176 ? 8.363 5.278 6.592 1.00 97.00 176 GLY A O 1
ATOM 1355 N N . SER A 1 177 ? 8.472 5.218 8.834 1.00 96.44 177 SER A N 1
ATOM 1356 C CA . SER A 1 177 ? 9.874 5.663 8.931 1.00 96.44 177 SER A CA 1
ATOM 1357 C C . SER A 1 177 ? 10.831 4.497 8.721 1.00 96.44 177 SER A C 1
ATOM 1359 O O . SER A 1 177 ? 10.627 3.434 9.310 1.00 96.44 177 SER A O 1
ATOM 1361 N N . VAL A 1 178 ? 11.909 4.703 7.965 1.00 95.62 178 VAL A N 1
ATOM 1362 C CA . VAL A 1 178 ? 12.958 3.678 7.772 1.00 95.62 178 VAL A CA 1
ATOM 1363 C C . VAL A 1 178 ? 14.354 4.148 8.165 1.00 95.62 178 VAL A C 1
ATOM 1365 O O . VAL A 1 178 ? 15.198 3.326 8.515 1.00 95.62 178 VAL A O 1
ATOM 1368 N N . ALA A 1 179 ? 14.593 5.458 8.145 1.00 93.94 179 ALA A N 1
ATOM 1369 C CA . ALA A 1 179 ? 15.808 6.100 8.629 1.00 93.94 179 ALA A CA 1
ATOM 1370 C C . ALA A 1 179 ? 15.500 7.559 9.007 1.00 93.94 179 ALA A C 1
ATOM 1372 O O . ALA A 1 179 ? 14.395 8.051 8.774 1.00 93.94 179 ALA A O 1
ATOM 1373 N N . ALA A 1 180 ? 16.471 8.268 9.586 1.00 93.31 180 ALA A N 1
ATOM 1374 C CA . ALA A 1 180 ? 16.323 9.698 9.843 1.00 93.31 180 ALA A CA 1
ATOM 1375 C C . ALA A 1 180 ? 16.022 10.445 8.531 1.00 93.31 180 ALA A C 1
ATOM 1377 O O . ALA A 1 180 ? 16.766 10.313 7.563 1.00 93.31 180 ALA A O 1
ATOM 1378 N N . ASN A 1 181 ? 14.937 11.223 8.519 1.00 94.12 181 ASN A N 1
ATOM 1379 C CA . ASN A 1 181 ? 14.437 11.970 7.360 1.00 94.12 181 ASN A CA 1
ATOM 1380 C C . ASN A 1 181 ? 14.037 11.133 6.134 1.00 94.12 181 ASN A C 1
ATOM 1382 O O . ASN A 1 181 ? 13.873 11.704 5.057 1.00 94.12 181 ASN A O 1
ATOM 1386 N N . VAL A 1 182 ? 13.860 9.815 6.275 1.00 97.06 182 VAL A N 1
ATOM 1387 C CA . VAL A 1 182 ? 13.440 8.940 5.172 1.00 97.06 182 VAL A CA 1
ATOM 1388 C C . VAL A 1 182 ? 12.172 8.186 5.545 1.00 97.06 182 VAL A C 1
ATOM 1390 O O . VAL A 1 182 ? 12.136 7.418 6.517 1.00 97.06 182 VAL A O 1
ATOM 1393 N N . ARG A 1 183 ? 11.145 8.377 4.721 1.00 98.06 183 ARG A N 1
ATOM 1394 C CA . ARG A 1 183 ? 9.864 7.675 4.787 1.00 98.06 183 ARG A CA 1
ATOM 1395 C C . ARG A 1 183 ? 9.784 6.638 3.679 1.00 98.06 183 ARG A C 1
ATOM 1397 O O . ARG A 1 183 ? 10.479 6.742 2.673 1.00 98.06 183 ARG A O 1
ATOM 1404 N N . ARG A 1 184 ? 8.936 5.637 3.878 1.00 98.44 184 ARG A N 1
ATOM 1405 C CA . ARG A 1 184 ? 8.680 4.548 2.940 1.00 98.44 184 ARG A CA 1
ATOM 1406 C C . ARG A 1 184 ? 7.190 4.408 2.709 1.00 98.44 184 ARG A C 1
ATOM 1408 O O . ARG A 1 184 ? 6.439 4.307 3.675 1.00 98.44 184 ARG A O 1
ATOM 1415 N N . ILE A 1 185 ? 6.813 4.302 1.443 1.00 98.69 185 ILE A N 1
ATOM 1416 C CA . ILE A 1 185 ? 5.520 3.772 1.014 1.00 98.69 185 ILE A CA 1
ATOM 1417 C C . ILE A 1 185 ? 5.732 2.361 0.470 1.00 98.69 185 ILE A C 1
ATOM 1419 O O . ILE A 1 185 ? 6.605 2.125 -0.370 1.00 98.69 185 ILE A O 1
ATOM 1423 N N . GLU A 1 186 ? 4.917 1.421 0.938 1.00 98.69 186 GLU A N 1
ATOM 1424 C CA . GLU A 1 186 ? 4.740 0.118 0.297 1.00 98.69 186 GLU A CA 1
ATOM 1425 C C . GLU A 1 186 ? 3.376 0.087 -0.376 1.00 98.69 186 GLU A C 1
ATOM 1427 O O . GLU A 1 186 ? 2.370 0.459 0.228 1.00 98.69 186 GLU A O 1
ATOM 1432 N N . ALA A 1 187 ? 3.335 -0.359 -1.628 1.00 98.75 187 ALA A N 1
ATOM 1433 C CA . ALA A 1 187 ? 2.110 -0.373 -2.413 1.00 98.75 187 ALA A CA 1
ATOM 1434 C C . ALA A 1 187 ? 2.026 -1.601 -3.322 1.00 98.75 187 ALA A C 1
ATOM 1436 O O . ALA A 1 187 ? 3.024 -2.257 -3.637 1.00 98.75 187 ALA A O 1
ATOM 1437 N N . VAL A 1 188 ? 0.809 -1.911 -3.754 1.00 98.69 188 VAL A N 1
ATOM 1438 C CA . VAL A 1 188 ? 0.507 -2.995 -4.693 1.00 98.69 188 VAL A CA 1
ATOM 1439 C C . VAL A 1 188 ? -0.284 -2.459 -5.879 1.00 98.69 188 VAL A C 1
ATOM 1441 O O . VAL A 1 188 ? -1.081 -1.535 -5.732 1.00 98.69 188 VAL A O 1
ATOM 1444 N N . THR A 1 189 ? -0.088 -3.065 -7.051 1.00 98.75 189 THR A N 1
ATOM 1445 C CA . THR A 1 189 ? -0.794 -2.697 -8.289 1.00 98.75 189 THR A CA 1
ATOM 1446 C C . THR A 1 189 ? -1.564 -3.872 -8.891 1.00 98.75 189 THR A C 1
ATOM 1448 O O . THR A 1 189 ? -1.330 -5.038 -8.538 1.00 98.75 189 THR A O 1
ATOM 1451 N N . GLY A 1 190 ? -2.492 -3.581 -9.806 1.00 97.44 190 GLY A N 1
ATOM 1452 C CA . GLY A 1 190 ? -3.162 -4.552 -10.671 1.00 97.44 190 GLY A CA 1
ATOM 1453 C C . GLY A 1 190 ? -3.733 -5.753 -9.911 1.00 97.44 190 GLY A C 1
ATOM 1454 O O . GLY A 1 190 ? -4.545 -5.612 -8.996 1.00 97.44 190 GLY A O 1
ATOM 1455 N N . ARG A 1 191 ? -3.278 -6.967 -10.256 1.00 94.75 191 ARG A N 1
ATOM 1456 C CA . ARG A 1 191 ? -3.727 -8.217 -9.606 1.00 94.75 191 ARG A CA 1
ATOM 1457 C C . ARG A 1 191 ? -3.395 -8.273 -8.111 1.00 94.75 191 ARG A C 1
ATOM 1459 O O . ARG A 1 191 ? -4.092 -8.944 -7.350 1.00 94.75 191 ARG A O 1
ATOM 1466 N N . GLY A 1 192 ? -2.308 -7.630 -7.681 1.00 95.81 192 GLY A N 1
ATOM 1467 C CA . GLY A 1 192 ? -1.942 -7.514 -6.268 1.00 95.81 192 GLY A CA 1
ATOM 1468 C C . GLY A 1 192 ? -2.951 -6.661 -5.503 1.00 95.81 192 GLY A C 1
ATOM 1469 O O . GLY A 1 192 ? -3.492 -7.118 -4.497 1.00 95.81 192 GLY A O 1
ATOM 1470 N N . ALA A 1 193 ? -3.268 -5.482 -6.042 1.00 97.81 193 ALA A N 1
ATOM 1471 C CA . ALA A 1 193 ? -4.274 -4.578 -5.490 1.00 97.81 193 ALA A CA 1
ATOM 1472 C C . ALA A 1 193 ? -5.661 -5.226 -5.425 1.00 97.81 193 ALA A C 1
ATOM 1474 O O . ALA A 1 193 ? -6.275 -5.247 -4.361 1.00 97.81 193 ALA A O 1
ATOM 1475 N N . TYR A 1 194 ? -6.111 -5.858 -6.514 1.00 97.12 194 TYR A N 1
ATOM 1476 C CA . TYR A 1 194 ? -7.397 -6.561 -6.538 1.00 97.12 194 TYR A CA 1
ATOM 1477 C C . TYR A 1 194 ? -7.498 -7.633 -5.443 1.00 97.12 194 TYR A C 1
ATOM 1479 O O . TYR A 1 194 ? -8.488 -7.694 -4.714 1.00 97.12 194 TYR A O 1
ATOM 1487 N N . ARG A 1 195 ? -6.455 -8.461 -5.274 1.00 96.81 195 ARG A N 1
ATOM 1488 C CA . ARG A 1 195 ? -6.432 -9.489 -4.219 1.00 96.81 195 ARG A CA 1
ATOM 1489 C C . ARG A 1 195 ? -6.503 -8.877 -2.823 1.00 96.81 195 ARG A C 1
ATOM 1491 O O . ARG A 1 195 ? -7.233 -9.401 -1.985 1.00 96.81 195 ARG A O 1
ATOM 1498 N N . LEU A 1 196 ? -5.780 -7.785 -2.581 1.00 97.69 196 LEU A N 1
ATOM 1499 C CA . LEU A 1 196 ? -5.811 -7.079 -1.300 1.00 97.69 196 LEU A CA 1
ATOM 1500 C C . LEU A 1 196 ? -7.204 -6.505 -1.009 1.00 97.69 196 LEU A C 1
ATOM 1502 O O . LEU A 1 196 ? -7.739 -6.720 0.079 1.00 97.69 196 LEU A O 1
ATOM 1506 N N . MET A 1 197 ? -7.815 -5.828 -1.984 1.00 97.25 197 MET A N 1
ATOM 1507 C CA . MET A 1 197 ? -9.168 -5.276 -1.864 1.00 97.25 197 MET A CA 1
ATOM 1508 C C . MET A 1 197 ? -10.200 -6.376 -1.594 1.00 97.25 197 MET A C 1
ATOM 1510 O O . MET A 1 197 ? -11.002 -6.252 -0.671 1.00 97.25 197 MET A O 1
ATOM 1514 N N . ALA A 1 198 ? -10.142 -7.490 -2.329 1.00 97.62 198 ALA A N 1
ATOM 1515 C CA . ALA A 1 198 ? -11.038 -8.625 -2.124 1.00 97.62 198 ALA A CA 1
ATOM 1516 C C . ALA A 1 198 ? -10.882 -9.246 -0.723 1.00 97.62 198 ALA A C 1
ATOM 1518 O O . ALA A 1 198 ? -11.877 -9.577 -0.076 1.00 97.62 198 ALA A O 1
ATOM 1519 N N . GLN A 1 199 ? -9.646 -9.375 -0.225 1.00 97.75 199 GLN A N 1
ATOM 1520 C CA . GLN A 1 199 ? -9.373 -9.860 1.132 1.00 97.75 199 GLN A CA 1
ATOM 1521 C C . GLN A 1 199 ? -9.924 -8.911 2.205 1.00 97.75 199 GLN A C 1
ATOM 1523 O O . GLN A 1 199 ? -10.592 -9.373 3.132 1.00 97.75 199 GLN A O 1
ATOM 1528 N N . ARG A 1 200 ? -9.694 -7.598 2.065 1.00 96.75 200 ARG A N 1
ATOM 1529 C CA . ARG A 1 200 ? -10.221 -6.572 2.983 1.00 96.75 200 ARG A CA 1
ATOM 1530 C C . ARG A 1 200 ? -11.750 -6.553 2.981 1.00 96.75 200 ARG A C 1
ATOM 1532 O O . ARG A 1 200 ? -12.357 -6.611 4.045 1.00 96.75 200 ARG A O 1
ATOM 1539 N N . ASN A 1 201 ? -12.373 -6.577 1.803 1.00 96.88 201 ASN A N 1
ATOM 1540 C CA . ASN A 1 201 ? -13.829 -6.606 1.674 1.00 96.88 201 ASN A CA 1
ATOM 1541 C C . ASN A 1 201 ? -14.435 -7.876 2.290 1.00 96.88 201 ASN A C 1
ATOM 1543 O O . ASN A 1 201 ? -15.463 -7.824 2.958 1.00 96.88 201 ASN A O 1
ATOM 1547 N N . LYS A 1 202 ? -13.784 -9.036 2.131 1.00 98.06 202 LYS A N 1
ATOM 1548 C CA . LYS A 1 202 ? -14.216 -10.272 2.799 1.00 98.06 202 LYS A CA 1
ATOM 1549 C C . LYS A 1 202 ? -14.198 -10.129 4.324 1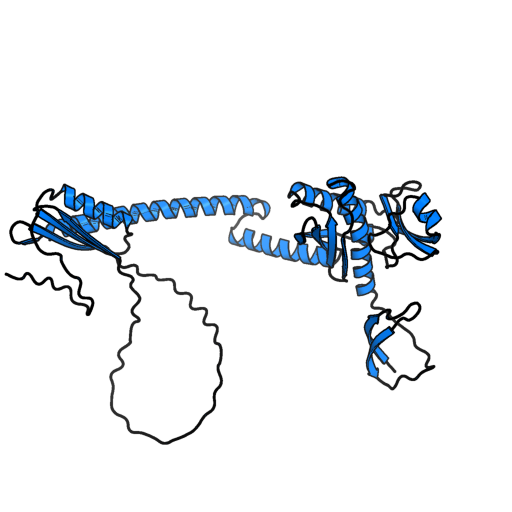.00 98.06 202 LYS A C 1
ATOM 1551 O O . LYS A 1 202 ? -15.159 -10.542 4.965 1.00 98.06 202 LYS A O 1
ATOM 1556 N N . ALA A 1 203 ? -13.141 -9.549 4.892 1.00 97.75 203 ALA A N 1
ATOM 1557 C CA . ALA A 1 203 ? -13.045 -9.325 6.334 1.00 97.75 203 ALA A CA 1
ATOM 1558 C C . ALA A 1 203 ? -14.120 -8.345 6.841 1.00 97.75 203 ALA A C 1
ATOM 1560 O O . ALA A 1 203 ? -14.768 -8.622 7.849 1.00 97.75 203 ALA A O 1
ATOM 1561 N N . LEU A 1 204 ? -14.367 -7.251 6.112 1.00 97.31 204 LEU A N 1
ATOM 1562 C CA . LEU A 1 204 ? -15.429 -6.291 6.436 1.00 97.31 204 LEU A CA 1
ATOM 1563 C C . LEU A 1 204 ? -16.821 -6.933 6.392 1.00 97.31 204 LEU A C 1
ATOM 1565 O O . LEU A 1 204 ? -17.587 -6.786 7.338 1.00 97.31 204 LEU A O 1
ATOM 1569 N N . ASN A 1 205 ? -17.120 -7.726 5.361 1.00 98.12 205 ASN A N 1
ATOM 1570 C CA . ASN A 1 205 ? -18.381 -8.467 5.272 1.00 98.12 205 ASN A CA 1
ATOM 1571 C C . ASN A 1 205 ? -18.559 -9.469 6.424 1.00 98.12 205 ASN A C 1
ATOM 1573 O O . ASN A 1 205 ? -19.663 -9.639 6.938 1.00 98.12 205 ASN A O 1
ATOM 1577 N N . GLN A 1 206 ? -17.481 -10.133 6.852 1.00 98.25 206 GLN A N 1
ATOM 1578 C CA . GLN A 1 206 ? -17.520 -11.028 8.012 1.00 98.25 206 GLN A CA 1
ATOM 1579 C C . GLN A 1 206 ? -17.823 -10.264 9.308 1.00 98.25 206 GLN A C 1
ATOM 1581 O O . GLN A 1 206 ? -18.629 -10.739 10.108 1.00 98.25 206 GLN A O 1
ATOM 1586 N N . ALA A 1 207 ? -17.226 -9.084 9.500 1.00 98.06 207 ALA A N 1
ATOM 1587 C CA . ALA A 1 207 ? -17.511 -8.222 10.646 1.00 98.06 207 ALA A CA 1
ATOM 1588 C C . ALA A 1 207 ? -18.965 -7.722 10.628 1.00 98.06 207 ALA A C 1
ATOM 1590 O O . ALA A 1 207 ? -19.679 -7.898 11.613 1.00 98.06 207 ALA A O 1
ATOM 1591 N N . ALA A 1 208 ? -19.428 -7.198 9.492 1.00 98.25 208 ALA A N 1
ATOM 1592 C CA . ALA A 1 208 ? -20.806 -6.751 9.289 1.00 98.25 208 ALA A CA 1
ATOM 1593 C C . ALA A 1 208 ? -21.819 -7.866 9.590 1.00 98.25 208 ALA A C 1
ATOM 1595 O O . ALA A 1 208 ? -22.758 -7.675 10.361 1.00 98.25 208 ALA A O 1
ATOM 1596 N N . SER A 1 209 ? -21.571 -9.081 9.085 1.00 98.12 209 SER A N 1
ATOM 1597 C CA . SER A 1 209 ? -22.420 -10.244 9.359 1.00 98.12 209 SER A CA 1
ATOM 1598 C C . SER A 1 209 ? -22.430 -10.648 10.836 1.00 98.12 209 SER A C 1
ATOM 1600 O O . SER A 1 209 ? -23.480 -11.053 11.333 1.00 98.12 209 SER A O 1
ATOM 1602 N N . ALA A 1 210 ? -21.293 -10.568 11.534 1.00 98.00 210 ALA A N 1
ATOM 1603 C CA . ALA A 1 210 ? -21.218 -10.883 12.962 1.00 98.00 210 ALA A CA 1
ATOM 1604 C C . ALA A 1 210 ? -21.972 -9.849 13.813 1.00 98.00 210 ALA A C 1
ATOM 1606 O O . ALA A 1 210 ? -22.631 -10.210 14.788 1.00 98.00 210 ALA A O 1
ATOM 1607 N N . LEU A 1 211 ? -21.904 -8.579 13.409 1.00 97.62 211 LEU A N 1
ATOM 1608 C CA . LEU A 1 211 ? -22.584 -7.452 14.044 1.00 97.62 211 LEU A CA 1
ATOM 1609 C C . LEU A 1 211 ? -24.058 -7.318 13.628 1.00 97.62 211 LEU A C 1
ATOM 1611 O O . LEU A 1 211 ? -24.809 -6.618 14.301 1.00 97.62 211 LEU A O 1
ATOM 1615 N N . LYS A 1 212 ? -24.474 -8.025 12.567 1.00 97.81 212 LYS A N 1
ATOM 1616 C CA . LYS A 1 212 ? -25.814 -7.977 11.956 1.00 97.81 212 LYS A CA 1
ATOM 1617 C C . LYS A 1 212 ? -26.205 -6.573 11.477 1.00 97.81 212 LYS A C 1
ATOM 1619 O O . LYS A 1 212 ? -27.344 -6.156 11.665 1.00 97.81 212 LYS A O 1
ATOM 1624 N N . VAL A 1 213 ? -25.262 -5.871 10.859 1.00 98.31 213 VAL A N 1
ATOM 1625 C CA . VAL A 1 213 ? -25.444 -4.528 10.284 1.00 98.31 213 VAL A CA 1
ATOM 1626 C C . VAL A 1 213 ? -24.926 -4.493 8.847 1.00 98.31 213 VAL A C 1
ATOM 1628 O O . VAL A 1 213 ? -24.269 -5.445 8.406 1.00 98.31 213 VAL A O 1
ATOM 1631 N N . ALA A 1 214 ? -25.220 -3.427 8.104 1.00 97.38 214 ALA A N 1
ATOM 1632 C CA . ALA A 1 214 ? -24.596 -3.199 6.806 1.00 97.38 214 ALA A CA 1
ATOM 1633 C C . ALA A 1 214 ? -23.100 -2.843 6.961 1.00 97.38 214 ALA A C 1
ATOM 1635 O O . ALA A 1 214 ? -22.627 -2.500 8.044 1.00 97.38 214 ALA A O 1
ATOM 1636 N N . VAL A 1 215 ? -22.310 -2.988 5.890 1.00 96.94 215 VAL A N 1
ATOM 1637 C CA . VAL A 1 215 ? -20.839 -2.818 5.946 1.00 96.94 215 VAL A CA 1
ATOM 1638 C C . VAL A 1 215 ? -20.433 -1.394 6.335 1.00 96.94 215 VAL A C 1
ATOM 1640 O O . VAL A 1 215 ? -19.471 -1.206 7.076 1.00 96.94 215 VAL A O 1
ATOM 1643 N N . ASP A 1 216 ? -21.169 -0.410 5.842 1.00 96.81 216 ASP A N 1
ATOM 1644 C CA . ASP A 1 216 ? -21.027 1.017 6.128 1.00 96.81 216 ASP A CA 1
ATOM 1645 C C . ASP A 1 216 ? -21.382 1.380 7.577 1.00 96.81 216 ASP A C 1
ATOM 1647 O O . ASP A 1 216 ? -20.815 2.319 8.129 1.00 96.81 216 ASP A O 1
ATOM 1651 N N . GLU A 1 217 ? -22.240 0.595 8.228 1.00 97.44 217 GLU A N 1
ATOM 1652 C CA . GLU A 1 217 ? -22.640 0.788 9.628 1.00 97.44 217 GLU A CA 1
ATOM 1653 C C . GLU A 1 217 ? -21.673 0.139 10.632 1.00 97.44 217 GLU A C 1
ATOM 1655 O O . GLU A 1 217 ? -21.778 0.372 11.838 1.00 97.44 217 GLU A O 1
ATOM 1660 N N . VAL A 1 218 ? -20.718 -0.676 10.165 1.00 98.06 218 VAL A N 1
ATOM 1661 C CA . VAL A 1 218 ? -19.766 -1.388 11.034 1.00 98.06 218 VAL A CA 1
ATOM 1662 C C . VAL A 1 218 ? -19.032 -0.454 12.005 1.00 98.06 218 VAL A C 1
ATOM 1664 O O . VAL A 1 218 ? -18.985 -0.803 13.185 1.00 98.06 218 VAL A O 1
ATOM 1667 N N . PRO A 1 219 ? -18.469 0.702 11.589 1.00 97.12 219 PRO A N 1
ATOM 1668 C CA . PRO A 1 219 ? -17.745 1.580 12.509 1.00 97.12 219 PRO A CA 1
ATOM 1669 C C . PRO A 1 219 ? -18.627 2.093 13.651 1.00 97.12 219 PRO A C 1
ATOM 1671 O O . PRO A 1 219 ? -18.282 1.895 14.813 1.00 97.12 219 PRO A O 1
ATOM 1674 N N . ALA A 1 220 ? -19.800 2.644 13.322 1.00 97.44 220 ALA A N 1
ATOM 1675 C CA . ALA A 1 220 ? -20.753 3.138 14.314 1.00 97.44 220 ALA A CA 1
ATOM 1676 C C . ALA A 1 220 ? -21.198 2.017 15.264 1.00 97.44 220 ALA A C 1
ATOM 1678 O O . ALA A 1 220 ? -21.187 2.181 16.481 1.00 97.44 220 ALA A O 1
ATOM 1679 N N . LYS A 1 221 ? -21.484 0.818 14.733 1.00 97.81 221 LYS A N 1
ATOM 1680 C CA . LYS A 1 221 ? -21.893 -0.311 15.573 1.00 97.81 221 LYS A CA 1
ATOM 1681 C C . LYS A 1 221 ? -20.788 -0.784 16.521 1.00 97.81 221 LYS A C 1
ATOM 1683 O O . LYS A 1 221 ? -21.081 -1.278 17.610 1.00 97.81 221 LYS A O 1
ATOM 1688 N N . VAL A 1 222 ? -19.524 -0.683 16.109 1.00 97.88 222 VAL A N 1
ATOM 1689 C CA . VAL A 1 222 ? -18.379 -0.995 16.973 1.00 97.88 222 VAL A CA 1
ATOM 1690 C C . VAL A 1 222 ? -18.253 0.027 18.101 1.00 97.88 222 VAL A C 1
ATOM 1692 O O . VAL A 1 222 ? -17.992 -0.390 19.228 1.00 97.88 222 VAL A O 1
ATOM 1695 N N . GLU A 1 223 ? -18.457 1.317 17.830 1.00 97.69 223 GLU A N 1
ATOM 1696 C CA . GLU A 1 223 ? -18.469 2.373 18.855 1.00 97.69 223 GLU A CA 1
ATOM 1697 C C . GLU A 1 223 ? -19.600 2.147 19.869 1.00 97.69 223 GLU A C 1
ATOM 1699 O O . GLU A 1 223 ? -19.322 2.022 21.062 1.00 97.69 223 GLU A O 1
ATOM 1704 N N . ASP A 1 224 ? -20.831 1.922 19.398 1.00 97.50 224 ASP A N 1
ATOM 1705 C CA . ASP A 1 224 ? -21.985 1.620 20.259 1.00 97.50 224 ASP A CA 1
ATOM 1706 C C . ASP A 1 224 ? -21.720 0.430 21.194 1.00 97.50 224 ASP A C 1
ATOM 1708 O O . ASP A 1 224 ? -22.038 0.460 22.383 1.00 97.50 224 ASP A O 1
ATOM 1712 N N . LEU A 1 225 ? -21.124 -0.647 20.665 1.00 97.81 225 LEU A N 1
ATOM 1713 C CA . LEU A 1 225 ? -20.794 -1.830 21.461 1.00 97.81 225 LEU A CA 1
ATOM 1714 C C . LEU A 1 225 ? -19.679 -1.562 22.475 1.00 97.81 225 LEU A C 1
ATOM 1716 O O . LEU A 1 225 ? -19.671 -2.177 23.542 1.00 97.81 225 LEU A O 1
ATOM 1720 N N . GLN A 1 226 ? -18.718 -0.688 22.166 1.00 97.88 226 GLN A N 1
ATOM 1721 C CA . GLN A 1 226 ? -17.683 -0.300 23.126 1.00 97.88 226 GLN A CA 1
ATOM 1722 C C . GLN A 1 226 ? -18.279 0.500 24.286 1.00 97.88 226 GLN A C 1
ATOM 1724 O O . GLN A 1 226 ? -17.925 0.236 25.442 1.00 97.88 226 GLN A O 1
ATOM 1729 N N . ASP A 1 227 ? -19.218 1.395 23.990 1.00 97.81 227 ASP A N 1
ATOM 1730 C CA . ASP A 1 227 ? -19.943 2.176 24.990 1.00 97.81 227 ASP A CA 1
ATOM 1731 C C . ASP A 1 227 ? -20.848 1.285 25.849 1.00 97.81 227 ASP A C 1
ATOM 1733 O O . ASP A 1 227 ? -20.765 1.328 27.078 1.00 97.81 227 ASP A O 1
ATOM 1737 N N . GLU A 1 228 ? -21.615 0.378 25.237 1.00 97.56 228 GLU A N 1
ATOM 1738 C CA . GLU A 1 228 ? -22.438 -0.606 25.953 1.00 97.56 228 GLU A CA 1
ATOM 1739 C C . GLU A 1 228 ? -21.582 -1.489 26.877 1.00 97.56 228 GLU A C 1
ATOM 1741 O O . GLU A 1 228 ? -21.907 -1.689 28.049 1.00 97.56 228 GLU A O 1
ATOM 1746 N N . VAL A 1 229 ? -20.429 -1.972 26.396 1.00 98.06 229 VAL A N 1
ATOM 1747 C CA . VAL A 1 229 ? -19.483 -2.748 27.216 1.00 98.06 229 VAL A CA 1
ATOM 1748 C C . VAL A 1 229 ? -18.923 -1.916 28.374 1.00 98.06 229 VAL A C 1
ATOM 1750 O O . VAL A 1 229 ? -18.652 -2.468 29.445 1.00 98.06 229 VAL A O 1
ATOM 1753 N N . SER A 1 230 ? -18.717 -0.614 28.182 1.00 97.50 230 SER A N 1
ATOM 1754 C CA . SER A 1 230 ? -18.265 0.299 29.235 1.00 97.50 230 SER A CA 1
ATOM 1755 C C . SER A 1 230 ? -19.336 0.483 30.314 1.00 97.50 230 SER A C 1
ATOM 1757 O O . SER A 1 230 ? -19.039 0.327 31.503 1.00 97.50 230 SER A O 1
ATOM 1759 N N . GLU A 1 231 ? -20.589 0.715 29.920 1.00 97.56 231 GLU A N 1
ATOM 1760 C CA . GLU A 1 231 ? -21.716 0.880 30.846 1.00 97.56 231 GLU A CA 1
ATOM 1761 C C . GLU A 1 231 ? -22.042 -0.413 31.601 1.00 97.56 231 GLU A C 1
ATOM 1763 O O . GLU A 1 231 ? -22.121 -0.403 32.831 1.00 97.56 231 GLU A O 1
ATOM 1768 N N . LEU A 1 232 ? -22.083 -1.562 30.917 1.00 97.69 232 LEU A N 1
ATOM 1769 C CA . LEU A 1 232 ? -22.282 -2.864 31.566 1.00 97.69 232 LEU A CA 1
ATOM 1770 C C . LEU A 1 232 ? -21.184 -3.175 32.595 1.00 97.69 232 LEU A C 1
ATOM 1772 O O . LEU A 1 232 ? -21.447 -3.791 33.630 1.00 97.69 232 LEU A O 1
ATOM 1776 N N . LYS A 1 233 ? -19.939 -2.740 32.355 1.00 94.19 233 LYS A N 1
ATOM 1777 C CA . LYS A 1 233 ? -18.853 -2.876 33.342 1.00 94.19 233 LYS A CA 1
ATOM 1778 C C . LYS A 1 233 ? -19.078 -2.004 34.577 1.00 94.19 233 LYS A C 1
ATOM 1780 O O . LYS A 1 233 ? -18.747 -2.458 35.676 1.00 94.19 233 LYS A O 1
ATOM 1785 N N . LYS A 1 234 ? -19.615 -0.789 34.418 1.00 93.50 234 LYS A N 1
ATOM 1786 C CA . LYS A 1 234 ? -19.965 0.096 35.542 1.00 93.50 234 LYS A CA 1
ATOM 1787 C C . LYS A 1 234 ? -21.117 -0.490 36.351 1.00 93.50 234 LYS A C 1
ATOM 1789 O O . LYS A 1 234 ? -20.970 -0.663 37.560 1.00 93.50 234 LYS A O 1
ATOM 1794 N N . GLU A 1 235 ? -22.196 -0.903 35.690 1.00 94.19 235 GLU A N 1
ATOM 1795 C CA . GLU A 1 235 ? -23.350 -1.519 36.354 1.00 94.19 235 GLU A CA 1
ATOM 1796 C C . GLU A 1 235 ? -22.946 -2.795 37.111 1.00 94.19 235 GLU A C 1
ATOM 1798 O O . GLU A 1 235 ? -23.305 -2.981 38.277 1.00 94.19 235 GLU A O 1
ATOM 1803 N N . LEU A 1 236 ? -22.105 -3.642 36.506 1.00 90.56 236 LEU A N 1
ATOM 1804 C CA . LEU A 1 236 ? -21.564 -4.829 37.171 1.00 90.56 236 LEU A CA 1
ATOM 1805 C C . LEU A 1 236 ? -20.748 -4.473 38.424 1.00 90.56 236 LEU A C 1
ATOM 1807 O O . LEU A 1 236 ? -20.820 -5.186 39.428 1.00 90.56 236 LEU A O 1
ATOM 1811 N N . ALA A 1 237 ? -19.961 -3.395 38.384 1.00 86.38 237 ALA A N 1
ATOM 1812 C CA . ALA A 1 237 ? -19.203 -2.934 39.544 1.00 86.38 237 ALA A CA 1
ATOM 1813 C C . ALA A 1 237 ? -20.131 -2.444 40.669 1.00 86.38 237 ALA A C 1
ATOM 1815 O O . ALA A 1 237 ? -19.919 -2.801 41.830 1.00 86.38 237 ALA A O 1
ATOM 1816 N N . GLU A 1 238 ? -21.187 -1.702 40.336 1.00 88.19 238 GLU A N 1
ATOM 1817 C CA . GLU A 1 238 ? -22.188 -1.233 41.301 1.00 88.19 238 GLU A CA 1
ATOM 1818 C C . GLU A 1 238 ? -22.991 -2.378 41.925 1.00 88.19 238 GLU A C 1
ATOM 1820 O O . GLU A 1 238 ? -23.227 -2.385 43.136 1.00 88.19 238 GLU A O 1
ATOM 1825 N N . LEU A 1 239 ? -23.408 -3.361 41.122 1.00 89.12 239 LEU A N 1
ATOM 1826 C CA . LEU A 1 239 ? -24.114 -4.547 41.608 1.00 89.12 239 LEU A CA 1
ATOM 1827 C C . LEU A 1 239 ? -23.228 -5.365 42.550 1.00 89.12 239 LEU A C 1
ATOM 1829 O O . LEU A 1 239 ? -23.677 -5.749 43.631 1.00 89.12 239 LEU A O 1
ATOM 1833 N N . ARG A 1 240 ? -21.949 -5.555 42.202 1.00 85.00 240 ARG A N 1
ATOM 1834 C CA . ARG A 1 240 ? -20.969 -6.210 43.083 1.00 85.00 240 ARG A CA 1
ATOM 1835 C C . ARG A 1 240 ? -20.758 -5.440 44.382 1.00 85.00 240 ARG A C 1
ATOM 1837 O O . ARG A 1 240 ? -20.707 -6.056 45.443 1.00 85.00 240 ARG A O 1
ATOM 1844 N N . ALA A 1 241 ? -20.682 -4.109 44.329 1.00 83.62 241 ALA A N 1
ATOM 1845 C CA . ALA A 1 241 ? -20.564 -3.280 45.528 1.00 83.62 241 ALA A CA 1
ATOM 1846 C C . ALA A 1 241 ? -21.801 -3.411 46.437 1.00 83.62 241 ALA A C 1
ATOM 1848 O O . ALA A 1 241 ? -21.659 -3.602 47.647 1.00 83.62 241 ALA A O 1
ATOM 1849 N N . ARG A 1 242 ? -23.011 -3.390 45.860 1.00 86.62 242 ARG A N 1
ATOM 1850 C CA . ARG A 1 242 ? -24.270 -3.614 46.593 1.00 86.62 242 ARG A CA 1
ATOM 1851 C C . ARG A 1 242 ? -24.338 -5.010 47.216 1.00 86.62 242 ARG A C 1
ATOM 1853 O O . ARG A 1 242 ? -24.707 -5.137 48.382 1.00 86.62 242 ARG A O 1
ATOM 1860 N N . GLN A 1 243 ? -23.940 -6.046 46.479 1.00 87.00 243 GLN A N 1
ATOM 1861 C CA . GLN A 1 243 ? -23.895 -7.422 46.979 1.00 87.00 243 GLN A CA 1
ATOM 1862 C C . GLN A 1 243 ? -22.888 -7.577 48.126 1.00 87.00 243 GLN A C 1
ATOM 1864 O O . GLN A 1 243 ? -23.214 -8.173 49.153 1.00 87.00 243 GLN A O 1
ATOM 1869 N N . ALA A 1 244 ? -21.692 -7.001 47.984 1.00 85.19 244 ALA A N 1
ATOM 1870 C CA . ALA A 1 244 ? -20.666 -6.995 49.021 1.00 85.19 244 ALA A CA 1
ATOM 1871 C C . ALA A 1 244 ? -21.156 -6.298 50.302 1.00 85.19 244 ALA A C 1
ATOM 1873 O O . ALA A 1 244 ? -20.926 -6.796 51.404 1.00 85.19 244 ALA A O 1
ATOM 1874 N N . LEU A 1 245 ? -21.883 -5.185 50.160 1.00 85.88 245 LEU A N 1
ATOM 1875 C CA . LEU A 1 245 ? -22.491 -4.463 51.275 1.00 85.88 245 LEU A CA 1
ATOM 1876 C C . LEU A 1 245 ? -23.556 -5.289 51.998 1.00 85.88 245 LEU A C 1
ATOM 1878 O O . LEU A 1 245 ? -23.516 -5.385 53.221 1.00 85.88 245 LEU A O 1
ATOM 1882 N N . ALA A 1 246 ? -24.471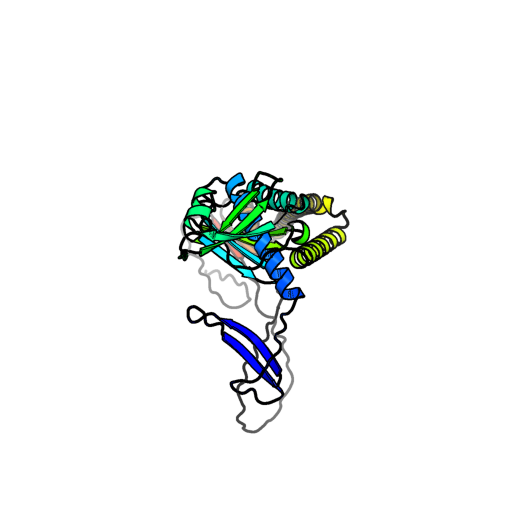 -5.914 51.258 1.00 87.31 246 ALA A N 1
ATOM 1883 C CA . ALA A 1 246 ? -25.509 -6.760 51.842 1.00 87.31 246 ALA A CA 1
ATOM 1884 C C . ALA A 1 246 ? -24.912 -7.980 52.566 1.00 87.31 246 ALA A C 1
ATOM 1886 O O . ALA A 1 246 ? -25.312 -8.295 53.687 1.00 87.31 246 ALA A O 1
ATOM 1887 N N . ALA A 1 247 ? -23.913 -8.632 51.958 1.00 85.69 247 ALA A N 1
ATOM 1888 C CA . ALA A 1 247 ? -23.191 -9.742 52.577 1.00 85.69 247 ALA A CA 1
ATOM 1889 C C . ALA A 1 247 ? -22.488 -9.306 53.868 1.00 85.69 247 ALA A C 1
ATOM 1891 O O . ALA A 1 247 ? -22.553 -10.007 54.874 1.00 85.69 247 ALA A O 1
ATOM 1892 N N . PHE A 1 248 ? -21.858 -8.131 53.864 1.00 86.69 248 PHE A N 1
ATOM 1893 C CA . PHE A 1 248 ? -21.230 -7.562 55.049 1.00 86.69 248 PHE A CA 1
ATOM 1894 C C . PHE A 1 248 ? -22.247 -7.226 56.150 1.00 86.69 248 PHE A C 1
ATOM 1896 O O . PHE A 1 248 ? -22.020 -7.573 57.308 1.00 86.69 248 PHE A O 1
ATOM 1903 N N . ASP A 1 249 ? -23.382 -6.612 55.804 1.00 87.75 249 ASP A N 1
ATOM 1904 C CA . ASP A 1 249 ? -24.422 -6.236 56.769 1.00 87.75 249 ASP A CA 1
ATOM 1905 C C . ASP A 1 249 ? -25.034 -7.467 57.464 1.00 87.75 249 ASP A C 1
ATOM 1907 O O . ASP A 1 249 ? -25.250 -7.433 58.677 1.00 87.75 249 ASP A O 1
ATOM 1911 N N . LEU A 1 250 ? -25.214 -8.585 56.748 1.00 87.38 250 LEU A N 1
ATOM 1912 C CA . LEU A 1 250 ? -25.619 -9.871 57.339 1.00 87.38 250 LEU A CA 1
ATOM 1913 C C . LEU A 1 250 ? -24.604 -10.412 58.353 1.00 87.38 250 LEU A C 1
ATOM 1915 O O . LEU A 1 250 ? -24.978 -11.098 59.297 1.00 87.38 250 LEU A O 1
ATOM 1919 N N . GLN A 1 251 ? -23.319 -10.109 58.180 1.00 87.75 251 GLN A N 1
ATOM 1920 C CA . GLN A 1 251 ? -22.264 -10.575 59.079 1.00 87.75 251 GLN A CA 1
ATOM 1921 C C . GLN A 1 251 ? -22.089 -9.672 60.302 1.00 87.75 251 GLN A C 1
ATOM 1923 O O . GLN A 1 251 ? -21.431 -10.067 61.264 1.00 87.75 251 GLN A O 1
ATOM 1928 N N . LEU A 1 252 ? -22.719 -8.492 60.330 1.00 86.12 252 LEU A N 1
ATOM 1929 C CA . LEU A 1 252 ? -22.694 -7.618 61.505 1.00 86.12 252 LEU A CA 1
ATOM 1930 C C . LEU A 1 252 ? -23.385 -8.244 62.727 1.00 86.12 252 LEU A C 1
ATOM 1932 O O . LEU A 1 252 ? -23.106 -7.821 63.847 1.00 86.12 252 LEU A O 1
ATOM 1936 N N . SER A 1 253 ? -24.250 -9.248 62.551 1.00 84.75 253 SER A N 1
ATOM 1937 C CA . SER A 1 253 ? -24.796 -10.030 63.672 1.00 84.75 253 SER A CA 1
ATOM 1938 C C . SER A 1 253 ? -23.773 -10.984 64.299 1.00 84.75 253 SER A C 1
ATOM 1940 O O . SER A 1 253 ? -23.976 -11.434 65.421 1.00 84.75 253 SER A O 1
ATOM 1942 N N . ASN A 1 254 ? -22.672 -11.278 63.601 1.00 87.31 254 ASN A N 1
ATOM 1943 C CA . ASN A 1 254 ? -21.634 -12.219 64.029 1.00 87.31 254 ASN A CA 1
ATOM 1944 C C . ASN A 1 254 ? -20.429 -11.520 64.684 1.00 87.31 254 ASN A C 1
ATOM 1946 O O . ASN A 1 254 ? -19.391 -12.146 64.905 1.00 87.31 254 ASN A O 1
ATOM 1950 N N . VAL A 1 255 ? -20.543 -10.222 64.987 1.00 90.25 255 VAL A N 1
ATOM 1951 C CA . VAL A 1 255 ? -19.495 -9.455 65.673 1.00 90.25 255 VAL A CA 1
ATOM 1952 C C . VAL A 1 255 ? -19.282 -10.017 67.076 1.00 90.25 255 VAL A C 1
ATOM 1954 O O . VAL A 1 255 ? -20.217 -10.099 67.871 1.00 90.25 255 VAL A O 1
ATOM 1957 N N . GLN A 1 256 ? -18.038 -10.366 67.399 1.00 88.38 256 GLN A N 1
ATOM 1958 C CA . GLN A 1 256 ? -17.667 -10.859 68.726 1.00 88.38 256 GLN A CA 1
ATOM 1959 C C . GLN A 1 256 ? -16.996 -9.760 69.549 1.00 88.38 256 GLN A C 1
ATOM 1961 O O . GLN A 1 256 ? -16.218 -8.971 69.018 1.00 88.38 256 GLN A O 1
ATOM 1966 N N . THR A 1 257 ? -17.253 -9.730 70.857 1.00 88.75 257 THR A N 1
ATOM 1967 C CA . THR A 1 257 ? -16.587 -8.804 71.785 1.00 88.75 257 THR A CA 1
ATOM 1968 C C . THR A 1 257 ? -15.532 -9.552 72.597 1.00 88.75 257 THR A C 1
ATOM 1970 O O . THR A 1 257 ? -15.857 -10.498 73.312 1.00 88.75 257 THR A O 1
ATOM 1973 N N . VAL A 1 258 ? -14.271 -9.120 72.524 1.00 85.69 258 VAL A N 1
ATOM 1974 C CA . VAL A 1 258 ? -13.146 -9.705 73.274 1.00 85.69 258 VAL A CA 1
ATOM 1975 C C . VAL A 1 258 ? -12.397 -8.607 74.020 1.00 85.69 258 VAL A C 1
ATOM 1977 O O . VAL A 1 258 ? -11.820 -7.732 73.382 1.00 85.69 258 VAL A O 1
ATOM 1980 N N . LYS A 1 259 ? -12.367 -8.660 75.362 1.00 82.19 259 LYS A N 1
ATOM 1981 C CA . LYS A 1 259 ? -11.688 -7.663 76.224 1.00 82.19 259 LYS A CA 1
ATOM 1982 C C . LYS A 1 259 ? -11.989 -6.212 75.775 1.00 82.19 259 LYS A C 1
ATOM 1984 O O . LYS A 1 259 ? -11.068 -5.437 75.530 1.00 82.19 259 LYS A O 1
ATOM 1989 N N . ASP A 1 260 ? -13.277 -5.901 75.598 1.00 82.69 260 ASP A N 1
ATOM 1990 C CA . ASP A 1 260 ? -13.813 -4.601 75.146 1.00 82.69 260 ASP A CA 1
ATOM 1991 C C . ASP A 1 260 ? -13.485 -4.195 73.692 1.00 82.69 260 ASP A C 1
ATOM 1993 O O . ASP A 1 260 ? -13.588 -3.023 73.326 1.00 82.69 260 ASP A O 1
ATOM 1997 N N . VAL A 1 261 ? -13.102 -5.155 72.842 1.00 86.12 261 VAL A N 1
ATOM 1998 C CA . VAL A 1 261 ? -12.864 -4.955 71.402 1.00 86.12 261 VAL A CA 1
ATOM 1999 C C . VAL A 1 261 ? -13.904 -5.719 70.580 1.00 86.12 261 VAL A C 1
ATOM 2001 O O . VAL A 1 261 ? -14.029 -6.933 70.725 1.00 86.12 261 VAL A O 1
ATOM 2004 N N . HIS A 1 262 ? -14.609 -5.028 69.686 1.00 88.81 262 HIS A N 1
ATOM 2005 C CA . HIS A 1 262 ? -15.516 -5.601 68.693 1.00 88.81 262 HIS A CA 1
ATOM 2006 C C . HIS A 1 262 ? -14.730 -6.088 67.473 1.00 88.81 262 HIS A C 1
ATOM 2008 O O . HIS A 1 262 ? -14.095 -5.294 66.774 1.00 88.81 262 HIS A O 1
ATOM 2014 N N . VAL A 1 263 ? -14.771 -7.394 67.217 1.00 89.75 263 VAL A N 1
ATOM 2015 C CA . VAL A 1 263 ? -14.004 -8.062 66.164 1.00 89.75 263 VAL A CA 1
ATOM 2016 C C . VAL A 1 263 ? -14.937 -8.726 65.155 1.00 89.75 263 VAL A C 1
ATOM 2018 O O . VAL A 1 263 ? -15.848 -9.461 65.537 1.00 89.75 263 VAL A O 1
ATOM 2021 N N . LEU A 1 264 ? -14.676 -8.498 63.866 1.00 90.12 264 LEU A N 1
ATOM 2022 C CA . LEU A 1 264 ? -15.354 -9.167 62.756 1.00 90.12 264 LEU A CA 1
ATOM 2023 C C . LEU A 1 264 ? -14.334 -9.657 61.721 1.00 90.12 264 LEU A C 1
ATOM 2025 O O . LEU A 1 264 ? -13.503 -8.884 61.251 1.00 90.12 264 LEU A O 1
ATOM 2029 N N . ALA A 1 265 ? -14.399 -10.936 61.356 1.00 89.38 265 ALA A N 1
ATOM 2030 C CA . ALA A 1 265 ? -13.592 -11.521 60.288 1.00 89.38 265 ALA A CA 1
ATOM 2031 C C . ALA A 1 265 ? -14.523 -12.185 59.271 1.00 89.38 265 ALA A C 1
ATOM 2033 O O . ALA A 1 265 ? -15.254 -13.106 59.629 1.00 89.38 265 ALA A O 1
ATOM 2034 N N . VAL A 1 266 ? -14.534 -11.687 58.034 1.00 87.06 266 VAL A N 1
ATOM 2035 C CA . VAL A 1 266 ? -15.504 -12.094 57.006 1.00 87.06 266 VAL A CA 1
ATOM 2036 C C . VAL A 1 266 ? -14.820 -12.237 55.654 1.00 87.06 266 VAL A C 1
ATOM 2038 O O . VAL A 1 266 ? -14.014 -11.392 55.262 1.00 87.06 266 VAL A O 1
ATOM 2041 N N . ASP A 1 267 ? -15.193 -13.287 54.927 1.00 85.38 267 ASP A N 1
ATOM 2042 C CA . ASP A 1 267 ? -14.876 -13.442 53.511 1.00 85.38 267 ASP A CA 1
ATOM 2043 C C . ASP A 1 267 ? -16.048 -12.918 52.669 1.00 85.38 267 ASP A C 1
ATOM 2045 O O . ASP A 1 267 ? -17.175 -13.396 52.795 1.00 85.38 267 ASP A O 1
ATOM 2049 N N . ILE A 1 268 ? -15.790 -11.901 51.847 1.00 83.44 268 ILE A N 1
ATOM 2050 C CA . ILE A 1 268 ? -16.749 -11.302 50.918 1.00 83.44 268 ILE A CA 1
ATOM 2051 C C . ILE A 1 268 ? -16.335 -11.734 49.499 1.00 83.44 268 ILE A C 1
ATOM 2053 O O . ILE A 1 268 ? -15.403 -11.145 48.941 1.00 83.44 268 ILE A O 1
ATOM 2057 N N . PRO A 1 269 ? -16.974 -12.762 48.910 1.00 78.25 269 PRO A N 1
ATOM 2058 C CA . PRO A 1 269 ? -16.597 -13.274 47.593 1.00 78.25 269 PRO A CA 1
ATOM 2059 C C . PRO A 1 269 ? -16.838 -12.243 46.482 1.00 78.25 269 PRO A C 1
ATOM 2061 O O . PRO A 1 269 ? -17.691 -11.364 46.610 1.00 78.25 269 PRO A O 1
ATOM 2064 N N . ASP A 1 270 ? -16.071 -12.358 45.392 1.00 77.00 270 ASP A N 1
ATOM 2065 C CA . ASP A 1 270 ? -16.195 -11.550 44.164 1.00 77.00 270 ASP A CA 1
ATOM 2066 C C . ASP A 1 270 ? -16.142 -10.022 44.368 1.00 77.00 270 ASP A C 1
ATOM 2068 O O . ASP A 1 270 ? -16.619 -9.237 43.541 1.00 77.00 270 ASP A O 1
ATOM 2072 N N . SER A 1 271 ? -15.513 -9.587 45.463 1.00 79.56 271 SER A N 1
ATOM 2073 C CA . SER A 1 271 ? -15.302 -8.179 45.797 1.00 79.56 271 SER A CA 1
ATOM 2074 C C . SER A 1 271 ? -13.908 -7.693 45.389 1.00 79.56 271 SER A C 1
ATOM 2076 O O . SER A 1 271 ? -12.975 -8.481 45.209 1.00 79.56 271 SER A O 1
ATOM 2078 N N . ASN A 1 272 ? -13.742 -6.377 45.255 1.00 78.25 272 ASN A N 1
ATOM 2079 C CA . ASN A 1 272 ? -12.473 -5.737 44.911 1.00 78.25 272 ASN A CA 1
ATOM 2080 C C . ASN A 1 272 ? -11.900 -4.937 46.100 1.00 78.25 272 ASN A C 1
ATOM 2082 O O . ASN A 1 272 ? -12.567 -4.705 47.104 1.00 78.25 272 ASN A O 1
ATOM 2086 N N . ALA A 1 273 ? -10.636 -4.516 46.001 1.00 79.81 273 ALA A N 1
ATOM 2087 C CA . ALA A 1 273 ? -9.939 -3.858 47.112 1.00 79.81 273 ALA A CA 1
ATOM 2088 C C . ALA A 1 273 ? -10.583 -2.528 47.545 1.00 79.81 273 ALA A C 1
ATOM 2090 O O . ALA A 1 273 ? -10.493 -2.152 48.708 1.00 79.81 273 ALA A O 1
ATOM 2091 N N . GLU A 1 274 ? -11.217 -1.813 46.620 1.00 80.44 274 GLU A N 1
ATOM 2092 C CA . GLU A 1 274 ? -11.896 -0.553 46.914 1.00 80.44 274 GLU A CA 1
ATOM 2093 C C . GLU A 1 274 ? -13.187 -0.793 47.701 1.00 80.44 274 GLU A C 1
ATOM 2095 O O . GLU A 1 274 ? -13.384 -0.195 48.758 1.00 80.44 274 GLU A O 1
ATOM 2100 N N . ALA A 1 275 ? -13.993 -1.768 47.279 1.00 80.81 275 ALA A N 1
ATOM 2101 C CA . ALA A 1 275 ? -15.179 -2.195 48.008 1.00 80.81 275 ALA A CA 1
ATOM 2102 C C . ALA A 1 275 ? -14.830 -2.696 49.421 1.00 80.81 275 ALA A C 1
ATOM 2104 O O . ALA A 1 275 ? -15.465 -2.285 50.389 1.00 80.81 275 ALA A O 1
ATOM 2105 N N . LEU A 1 276 ? -13.777 -3.511 49.583 1.00 84.81 276 LEU A N 1
ATOM 2106 C CA . LEU A 1 276 ? -13.335 -3.958 50.914 1.00 84.81 276 LEU A CA 1
ATOM 2107 C C . LEU A 1 276 ? -12.927 -2.787 51.825 1.00 84.81 276 LEU A C 1
ATOM 2109 O O . LEU A 1 276 ? -13.224 -2.815 53.019 1.00 84.81 276 LEU A O 1
ATOM 2113 N N . ARG A 1 277 ? -12.297 -1.736 51.283 1.00 84.75 277 ARG A N 1
ATOM 2114 C CA . ARG A 1 277 ? -11.978 -0.517 52.050 1.00 84.75 277 ARG A CA 1
ATOM 2115 C C . ARG A 1 277 ? -13.226 0.200 52.524 1.00 84.75 277 ARG A C 1
ATOM 2117 O O . ARG A 1 277 ? -13.309 0.518 53.706 1.00 84.75 277 ARG A O 1
ATOM 2124 N N . MET A 1 278 ? -14.196 0.393 51.632 1.00 86.44 278 MET A N 1
ATOM 2125 C CA . MET A 1 278 ? -15.470 1.025 51.980 1.00 86.44 278 MET A CA 1
ATOM 2126 C C . MET A 1 278 ? -16.194 0.255 53.090 1.00 86.44 278 MET A C 1
ATOM 2128 O O . MET A 1 278 ? -16.688 0.858 54.041 1.00 86.44 278 MET A O 1
ATOM 2132 N N . LEU A 1 279 ? -16.207 -1.080 53.024 1.00 88.81 279 LEU A N 1
ATOM 2133 C CA . LEU A 1 279 ? -16.800 -1.920 54.070 1.00 88.81 279 LEU A CA 1
ATOM 2134 C C . LEU A 1 279 ? -16.041 -1.822 55.400 1.00 88.81 279 LEU A C 1
ATOM 2136 O O . LEU A 1 279 ? -16.660 -1.742 56.462 1.00 88.81 279 LEU A O 1
ATOM 2140 N N . ALA A 1 280 ? -14.706 -1.784 55.361 1.00 88.00 280 ALA A N 1
ATOM 2141 C CA . ALA A 1 280 ? -13.893 -1.597 56.560 1.00 88.00 280 ALA A CA 1
ATOM 2142 C C . ALA A 1 280 ? -14.128 -0.222 57.209 1.00 88.00 280 ALA A C 1
ATOM 2144 O O . ALA A 1 280 ? -14.189 -0.118 58.437 1.00 88.00 280 ALA A O 1
ATOM 2145 N N . ASP A 1 281 ? -14.291 0.825 56.399 1.00 87.94 281 ASP A N 1
ATOM 2146 C CA . ASP A 1 281 ? -14.621 2.168 56.873 1.00 87.94 281 ASP A CA 1
ATOM 2147 C C . ASP A 1 281 ? -16.041 2.218 57.471 1.00 87.94 281 ASP A C 1
ATOM 2149 O O . ASP A 1 281 ? -16.206 2.756 58.567 1.00 87.94 281 ASP A O 1
ATOM 2153 N N . LYS A 1 282 ? -17.029 1.547 56.862 1.00 87.31 282 LYS A N 1
ATOM 2154 C CA . LYS A 1 282 ? -18.385 1.390 57.429 1.00 87.31 282 LYS A CA 1
ATOM 2155 C C . LYS A 1 282 ? -18.374 0.639 58.769 1.00 87.31 282 LYS A C 1
ATOM 2157 O O . LYS A 1 282 ? -19.088 1.015 59.699 1.00 87.31 282 LYS A O 1
ATOM 2162 N N . PHE A 1 283 ? -17.538 -0.399 58.915 1.00 89.00 283 PHE A N 1
ATOM 2163 C CA . PHE A 1 283 ? -17.355 -1.081 60.207 1.00 89.00 283 PHE A CA 1
ATOM 2164 C C . PHE A 1 283 ? -16.835 -0.121 61.281 1.00 89.00 283 PHE A C 1
ATOM 2166 O O . PHE A 1 283 ? -17.323 -0.123 62.413 1.00 89.00 283 PHE A O 1
ATOM 2173 N N . ARG A 1 284 ? -15.848 0.709 60.919 1.00 86.12 284 ARG A N 1
ATOM 2174 C CA . ARG A 1 284 ? -15.264 1.717 61.811 1.00 86.12 284 ARG A CA 1
ATOM 2175 C C . ARG A 1 284 ? -16.295 2.764 62.228 1.00 86.12 284 ARG A C 1
ATOM 2177 O O . ARG A 1 284 ? -16.290 3.157 63.386 1.00 86.12 284 ARG A O 1
ATOM 2184 N N . GLU A 1 285 ? -17.169 3.204 61.328 1.00 88.31 285 GLU A N 1
ATOM 2185 C CA . GLU A 1 285 ? -18.247 4.147 61.665 1.00 88.31 285 GLU A CA 1
ATOM 2186 C C . GLU A 1 285 ? -19.232 3.560 62.680 1.00 88.31 285 GLU A C 1
ATOM 2188 O O . GLU A 1 285 ? -19.637 4.248 63.614 1.00 88.31 285 GLU A O 1
ATOM 2193 N N . LYS A 1 286 ? -19.572 2.271 62.543 1.00 87.31 286 LYS A N 1
ATOM 2194 C CA . LYS A 1 286 ? -20.464 1.578 63.484 1.00 87.31 286 LYS A CA 1
ATOM 2195 C C . LYS A 1 286 ? -19.813 1.326 64.850 1.00 87.31 286 LYS A C 1
ATOM 2197 O O . LYS A 1 286 ? -20.499 1.389 65.867 1.00 87.31 286 LYS A O 1
ATOM 2202 N N . TYR A 1 287 ? -18.506 1.060 64.879 1.00 87.00 287 TYR A N 1
ATOM 2203 C CA . TYR A 1 287 ? -17.723 0.820 66.098 1.00 87.00 287 TYR A CA 1
ATOM 2204 C C . TYR A 1 287 ? -16.536 1.797 66.188 1.00 87.00 287 TYR A C 1
ATOM 2206 O O . TYR A 1 287 ? -15.383 1.398 65.983 1.00 87.00 287 TYR A O 1
ATOM 2214 N N . PRO A 1 288 ? -16.793 3.082 66.509 1.00 81.56 288 PRO A N 1
ATOM 2215 C CA . PRO A 1 288 ? -15.781 4.142 66.454 1.00 81.56 288 PRO A CA 1
ATOM 2216 C C . PRO A 1 288 ? -14.650 3.962 67.475 1.00 81.56 288 PRO A C 1
ATOM 2218 O O . PRO A 1 288 ? -13.544 4.470 67.282 1.00 81.56 288 PRO A O 1
ATOM 2221 N N . VAL A 1 289 ? -14.901 3.219 68.556 1.00 82.12 289 VAL A N 1
ATOM 2222 C CA . VAL A 1 289 ? -13.913 2.886 69.586 1.00 82.12 289 VAL A CA 1
ATOM 2223 C C . VAL A 1 289 ? -13.916 1.377 69.798 1.00 82.12 289 VAL A C 1
ATOM 2225 O O . VAL A 1 289 ? -14.970 0.777 69.974 1.00 82.12 289 VAL A O 1
ATOM 2228 N N . GLY A 1 290 ? -12.729 0.762 69.780 1.00 80.50 290 GLY A N 1
ATOM 2229 C CA . GLY A 1 290 ? -12.582 -0.670 70.040 1.00 80.50 290 GLY A CA 1
ATOM 2230 C C . GLY A 1 290 ? -12.973 -1.573 68.867 1.00 80.50 290 GLY A C 1
ATOM 2231 O O . GLY A 1 290 ? -13.217 -2.747 69.091 1.00 80.50 290 GLY A O 1
ATOM 2232 N N . GLY A 1 291 ? -13.031 -1.077 67.627 1.00 84.88 291 GLY A N 1
ATOM 2233 C CA . GLY A 1 291 ? -13.313 -1.891 66.438 1.00 84.88 291 GLY A CA 1
ATOM 2234 C C . GLY A 1 291 ? -12.060 -2.494 65.782 1.00 84.88 291 GLY A C 1
ATOM 2235 O O . GLY A 1 291 ? -11.051 -1.807 65.568 1.00 84.88 291 GLY A O 1
ATOM 2236 N N . ALA A 1 292 ? -12.133 -3.770 65.400 1.00 87.94 292 ALA A N 1
ATOM 2237 C CA . ALA A 1 292 ? -11.174 -4.434 64.519 1.00 87.94 292 ALA A CA 1
ATOM 2238 C C . ALA A 1 292 ? -11.902 -5.295 63.475 1.00 87.94 292 ALA A C 1
ATOM 2240 O O . ALA A 1 292 ? -12.727 -6.136 63.824 1.00 87.94 292 ALA A O 1
ATOM 2241 N N . VAL A 1 293 ? -11.575 -5.115 62.194 1.00 87.25 293 VAL A N 1
ATOM 2242 C CA . VAL A 1 293 ? -12.180 -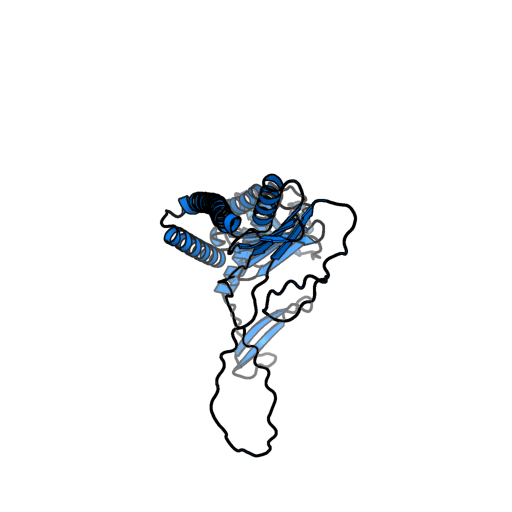5.890 61.101 1.00 87.25 293 VAL A CA 1
ATOM 2243 C C . VAL A 1 293 ? -11.112 -6.490 60.194 1.00 87.25 293 VAL A C 1
ATOM 2245 O O . VAL A 1 293 ? -10.094 -5.852 59.903 1.00 87.25 293 VAL A O 1
ATOM 2248 N N . VAL A 1 294 ? -11.350 -7.726 59.761 1.00 88.12 294 VAL A N 1
ATOM 2249 C CA . VAL A 1 294 ? -10.575 -8.422 58.734 1.00 88.12 294 VAL A CA 1
ATOM 2250 C C . VAL A 1 294 ? -11.530 -8.802 57.616 1.00 88.12 294 VAL A C 1
ATOM 2252 O O . VAL A 1 294 ? -12.449 -9.590 57.830 1.00 88.12 294 VAL A O 1
ATOM 2255 N N . LEU A 1 295 ? -11.310 -8.246 56.431 1.00 86.94 295 LEU A N 1
ATOM 2256 C CA . LEU A 1 295 ? -12.092 -8.586 55.248 1.00 86.94 295 LEU A CA 1
ATOM 2257 C C . LEU A 1 295 ? -11.190 -9.275 54.230 1.00 86.94 295 LEU A C 1
ATOM 2259 O O . LEU A 1 295 ? -10.091 -8.786 53.939 1.00 86.94 295 LEU A O 1
ATOM 2263 N N . SER A 1 296 ? -11.651 -10.400 53.691 1.00 85.75 296 SER A N 1
ATOM 2264 C CA . SER A 1 296 ? -11.011 -11.079 52.568 1.00 85.75 296 SER A CA 1
ATOM 2265 C C . SER A 1 296 ? -11.947 -11.178 51.371 1.00 85.75 296 SER A C 1
ATOM 2267 O O . SER A 1 296 ? -13.159 -11.052 51.503 1.00 85.75 296 SER A O 1
ATOM 2269 N N . THR A 1 297 ? -11.361 -11.361 50.193 1.00 81.44 297 THR A N 1
ATOM 2270 C CA . THR A 1 297 ? -12.072 -11.726 48.963 1.00 81.44 297 THR A CA 1
ATOM 2271 C C . THR A 1 297 ? -11.271 -12.799 48.235 1.00 81.44 297 THR A C 1
ATOM 2273 O O . THR A 1 297 ? -10.031 -12.747 48.206 1.00 81.44 297 THR A O 1
ATOM 2276 N N . GLY A 1 298 ? -11.969 -13.767 47.646 1.00 67.44 298 GLY A N 1
ATOM 2277 C CA . GLY A 1 298 ? -11.418 -14.727 46.699 1.00 67.44 298 GLY A CA 1
ATOM 2278 C C . GLY A 1 298 ? -12.002 -14.479 45.313 1.00 67.44 298 GLY A C 1
ATOM 2279 O O . GLY A 1 298 ? -13.216 -14.526 45.146 1.00 67.44 298 GLY A O 1
ATOM 2280 N N . ASN A 1 299 ? -11.145 -14.248 44.316 1.00 53.22 299 ASN A N 1
ATOM 2281 C CA . ASN A 1 299 ? -11.570 -14.285 42.918 1.00 53.22 299 ASN A CA 1
ATOM 2282 C C . ASN A 1 299 ? -11.578 -15.738 42.433 1.00 53.22 299 ASN A C 1
ATOM 2284 O O . ASN A 1 299 ? -10.522 -16.379 42.427 1.00 53.22 299 ASN A O 1
ATOM 2288 N N . ILE A 1 300 ? -12.711 -16.231 41.932 1.00 39.19 300 ILE A N 1
ATOM 2289 C CA . ILE A 1 300 ? -12.703 -17.387 41.027 1.00 39.19 300 ILE A CA 1
ATOM 2290 C C . ILE A 1 300 ? -12.445 -16.844 39.619 1.00 39.19 300 ILE A C 1
ATOM 2292 O O . ILE A 1 300 ? -13.356 -16.428 38.909 1.00 39.19 300 ILE A O 1
ATOM 2296 N N . LEU A 1 301 ? -11.178 -16.811 39.199 1.00 36.09 301 LEU A N 1
ATOM 2297 C CA . LEU A 1 301 ? -10.842 -16.558 37.797 1.00 36.09 301 LEU A CA 1
ATOM 2298 C C . LEU A 1 301 ? -11.190 -17.804 36.967 1.00 36.09 301 LEU A C 1
ATOM 2300 O O . LEU A 1 301 ? -10.333 -18.642 36.692 1.00 36.09 301 LEU A O 1
ATOM 2304 N N . ALA A 1 302 ? -12.445 -17.928 36.538 1.00 32.47 302 ALA A N 1
ATOM 2305 C CA . ALA A 1 302 ? -12.799 -18.793 35.418 1.00 32.47 302 ALA A CA 1
ATOM 2306 C C . ALA A 1 302 ? -12.315 -18.117 34.122 1.00 32.47 302 ALA A C 1
ATOM 2308 O O . ALA A 1 302 ? -13.021 -17.308 33.529 1.00 32.47 302 ALA A O 1
ATOM 2309 N N . GLY A 1 303 ? -11.068 -18.370 33.719 1.00 29.95 303 GLY A N 1
ATOM 2310 C CA . GLY A 1 303 ? -10.499 -17.693 32.549 1.00 29.95 303 GLY A CA 1
ATOM 2311 C C . GLY A 1 303 ? -9.051 -18.043 32.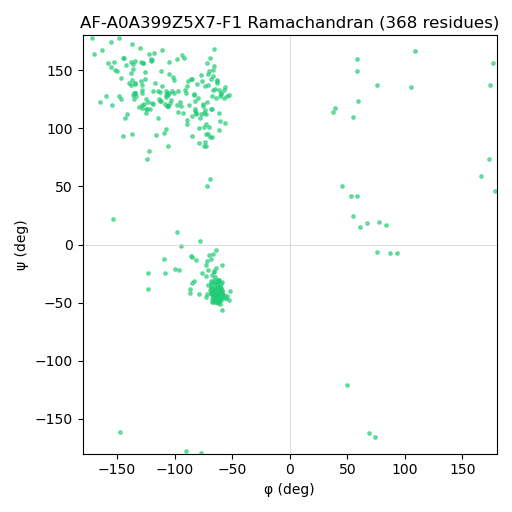232 1.00 29.95 303 GLY A C 1
ATOM 2312 O O . GLY A 1 303 ? -8.249 -17.152 31.981 1.00 29.95 303 GLY A O 1
ATOM 2313 N N . GLY A 1 304 ? -8.698 -19.328 32.250 1.00 25.83 304 GLY A N 1
ATOM 2314 C CA . GLY A 1 304 ? -7.425 -19.817 31.724 1.00 25.83 304 GLY A CA 1
ATOM 2315 C C . GLY A 1 304 ? -7.632 -20.541 30.399 1.00 25.83 304 GLY A C 1
ATOM 2316 O O . GLY A 1 304 ? -7.748 -21.762 30.387 1.00 25.83 304 GLY A O 1
ATOM 2317 N N . SER A 1 305 ? -7.671 -19.806 29.285 1.00 26.64 305 SER A N 1
ATOM 2318 C CA . SER A 1 305 ? -7.470 -20.394 27.955 1.00 26.64 305 SER A CA 1
ATOM 2319 C C . SER A 1 305 ? -6.065 -21.002 27.912 1.00 26.64 305 SER A C 1
ATOM 2321 O O . SER A 1 305 ? -5.068 -20.296 27.756 1.00 26.64 305 SER A O 1
ATOM 2323 N N . GLN A 1 306 ? -5.963 -22.316 28.112 1.00 28.25 306 GLN A N 1
ATOM 2324 C CA . GLN A 1 306 ? -4.728 -23.047 27.859 1.00 28.25 306 GLN A CA 1
ATOM 2325 C C . GLN A 1 306 ? -4.592 -23.284 26.352 1.00 28.25 306 GLN A C 1
ATOM 2327 O O . GLN A 1 306 ? -4.957 -24.339 25.837 1.00 28.25 306 GLN A O 1
ATOM 2332 N N . SER A 1 307 ? -3.997 -22.332 25.628 1.00 28.20 307 SER A N 1
ATOM 2333 C CA . SER A 1 307 ? -3.360 -22.661 24.350 1.00 28.20 307 SER A CA 1
ATOM 2334 C C . SER A 1 307 ? -2.037 -23.383 24.644 1.00 28.20 307 SER A C 1
ATOM 2336 O O . SER A 1 307 ? -0.964 -22.777 24.729 1.00 28.20 307 SER A O 1
ATOM 2338 N N . GLY A 1 308 ? -2.110 -24.696 24.857 1.00 26.72 308 GLY A N 1
ATOM 2339 C CA . GLY A 1 308 ? -0.941 -25.558 25.007 1.00 26.72 308 GLY A CA 1
ATOM 2340 C C . GLY A 1 308 ? -0.168 -25.669 23.693 1.00 26.72 308 GLY A C 1
ATOM 2341 O O . GLY A 1 308 ? -0.434 -26.546 22.876 1.00 26.72 308 GLY A O 1
ATOM 2342 N N . ARG A 1 309 ? 0.831 -24.803 23.485 1.00 24.70 309 ARG A N 1
ATOM 2343 C CA . ARG A 1 309 ? 1.867 -25.008 22.462 1.00 24.70 309 ARG A CA 1
ATOM 2344 C C . ARG A 1 309 ? 2.789 -26.129 22.946 1.00 24.70 309 ARG A C 1
ATOM 2346 O O . ARG A 1 309 ? 3.721 -25.910 23.716 1.00 24.70 309 ARG A O 1
ATOM 2353 N N . GLN A 1 310 ? 2.505 -27.348 22.504 1.00 25.55 310 GLN A N 1
ATOM 2354 C CA . GLN A 1 310 ? 3.271 -28.546 22.829 1.00 25.55 310 GLN A CA 1
ATOM 2355 C C . GLN A 1 310 ? 4.648 -28.492 22.141 1.00 25.55 310 GLN A C 1
ATOM 2357 O O . GLN A 1 310 ? 4.812 -28.902 20.993 1.00 25.55 310 GLN A O 1
ATOM 2362 N N . ARG A 1 311 ? 5.673 -27.974 22.832 1.00 25.52 311 ARG A N 1
ATOM 2363 C CA . ARG A 1 311 ? 7.073 -28.188 22.434 1.00 25.52 311 ARG A CA 1
ATOM 2364 C C . ARG A 1 311 ? 7.496 -29.585 22.884 1.00 25.52 311 ARG A C 1
ATOM 2366 O O . ARG A 1 311 ? 7.833 -29.797 24.045 1.00 25.52 311 ARG A O 1
ATOM 2373 N N . ARG A 1 312 ? 7.487 -30.538 21.948 1.00 24.81 312 ARG A N 1
ATOM 2374 C CA . ARG A 1 312 ? 8.141 -31.843 22.109 1.00 24.81 312 ARG A CA 1
ATOM 2375 C C . ARG A 1 312 ? 9.646 -31.624 22.306 1.00 24.81 312 ARG A C 1
ATOM 2377 O O . ARG A 1 312 ? 10.328 -31.184 21.386 1.00 24.81 312 ARG A O 1
ATOM 2384 N N . ARG A 1 313 ? 10.159 -31.945 23.496 1.00 26.78 313 ARG A N 1
ATOM 2385 C CA . ARG A 1 313 ? 11.575 -32.269 23.707 1.00 26.78 313 ARG A CA 1
ATOM 2386 C C . ARG A 1 313 ? 11.705 -33.787 23.702 1.00 26.78 313 ARG A C 1
ATOM 2388 O O . ARG A 1 313 ? 11.154 -34.468 24.558 1.00 26.78 313 ARG A O 1
ATOM 2395 N N . THR A 1 314 ? 12.395 -34.295 22.695 1.00 25.36 314 THR A N 1
ATOM 2396 C CA . THR A 1 314 ? 12.861 -35.676 22.596 1.00 25.36 314 THR A CA 1
ATOM 2397 C C . THR A 1 314 ? 14.122 -35.848 23.438 1.00 25.36 314 THR A C 1
ATOM 2399 O O . THR A 1 314 ? 15.101 -35.140 23.208 1.00 25.36 314 THR A O 1
ATOM 2402 N N . SER A 1 315 ? 14.133 -36.818 24.351 1.00 27.44 315 SER A N 1
ATOM 2403 C CA . SER A 1 315 ? 15.369 -37.440 24.837 1.00 27.44 315 SER A CA 1
ATOM 2404 C C . SER A 1 315 ? 15.119 -38.918 25.155 1.00 27.44 315 SER A C 1
ATOM 2406 O O . SER A 1 315 ? 14.195 -39.258 25.892 1.00 27.44 315 SER A O 1
ATOM 2408 N N . GLN A 1 316 ? 15.938 -39.762 24.525 1.00 28.64 316 GLN A N 1
ATOM 2409 C CA . GLN A 1 316 ? 16.054 -41.226 24.613 1.00 28.64 316 GLN A CA 1
ATOM 2410 C C . GLN A 1 316 ? 16.229 -41.685 26.079 1.00 28.64 316 GLN A C 1
ATOM 2412 O O . GLN A 1 316 ? 16.924 -41.025 26.839 1.00 28.64 316 GLN A O 1
ATOM 2417 N N . HIS A 1 317 ? 15.449 -42.638 26.604 1.00 27.17 317 HIS A N 1
ATOM 2418 C CA . HIS A 1 317 ? 15.633 -44.107 26.603 1.00 27.17 317 HIS A CA 1
ATOM 2419 C C . HIS A 1 317 ? 16.963 -44.639 27.179 1.00 27.17 317 HIS A C 1
ATOM 2421 O O . HIS A 1 317 ? 18.005 -44.565 26.539 1.00 27.17 317 HIS A O 1
ATOM 2427 N N . GLY A 1 318 ? 16.850 -45.282 28.350 1.00 25.83 318 GLY A N 1
ATOM 2428 C CA . GLY A 1 318 ? 17.811 -46.185 28.994 1.00 25.83 318 GLY A CA 1
ATOM 2429 C C . GLY A 1 318 ? 17.095 -46.962 30.115 1.00 25.83 318 GLY A C 1
ATOM 2430 O O . GLY A 1 318 ? 16.448 -46.352 30.957 1.00 25.83 318 GLY A O 1
ATOM 2431 N N . ALA A 1 319 ? 17.117 -48.297 30.053 1.00 25.78 319 ALA A N 1
ATOM 2432 C CA . ALA A 1 319 ? 16.190 -49.243 30.693 1.00 25.78 319 ALA A CA 1
ATOM 2433 C C . ALA A 1 319 ? 16.604 -49.760 32.095 1.00 25.78 319 ALA A C 1
ATOM 2435 O O . ALA A 1 319 ? 17.792 -49.791 32.403 1.00 25.78 319 ALA A O 1
ATOM 2436 N N . GLY A 1 320 ? 15.642 -50.286 32.886 1.00 24.98 320 GLY A N 1
ATOM 2437 C CA . GLY A 1 320 ? 15.937 -51.077 34.100 1.00 24.98 320 GLY A CA 1
ATOM 2438 C C . GLY A 1 320 ? 14.776 -51.509 35.037 1.00 24.98 320 GLY A C 1
ATOM 2439 O O . GLY A 1 320 ? 14.720 -51.006 36.145 1.00 24.98 320 GLY A O 1
ATOM 2440 N N . LYS A 1 321 ? 13.950 -52.497 34.617 1.00 28.47 321 LYS A N 1
ATOM 2441 C CA . LYS A 1 321 ? 13.215 -53.569 35.383 1.00 28.47 321 LYS A CA 1
ATOM 2442 C C . LYS A 1 321 ? 12.183 -53.264 36.532 1.00 28.47 321 LYS A C 1
ATOM 2444 O O . LYS A 1 321 ? 12.159 -52.159 37.052 1.00 28.47 321 LYS A O 1
ATOM 2449 N N . PRO A 1 322 ? 11.261 -54.218 36.878 1.00 28.64 322 PRO A N 1
ATOM 2450 C CA . PRO A 1 322 ? 9.859 -53.916 37.261 1.00 28.64 322 PRO A CA 1
ATOM 2451 C C . PRO A 1 322 ? 9.352 -54.347 38.673 1.00 28.64 322 PRO A C 1
ATOM 2453 O O . PRO A 1 322 ? 9.828 -55.338 39.208 1.00 28.64 322 PRO A O 1
ATOM 2456 N N . ALA A 1 323 ? 8.281 -53.654 39.131 1.00 26.91 323 ALA A N 1
ATOM 2457 C CA . ALA A 1 323 ? 7.101 -54.031 39.974 1.00 26.91 323 ALA A CA 1
ATOM 2458 C C . ALA A 1 323 ? 7.301 -54.610 41.418 1.00 26.91 323 ALA A C 1
ATOM 2460 O O . ALA A 1 323 ? 8.298 -55.286 41.646 1.00 26.91 323 ALA A O 1
ATOM 2461 N N . PRO A 1 324 ? 6.380 -54.393 42.407 1.00 27.42 324 PRO A N 1
ATOM 2462 C CA . PRO A 1 324 ? 4.947 -54.730 42.320 1.00 27.42 324 PRO A CA 1
ATOM 2463 C C . PRO A 1 324 ? 3.936 -53.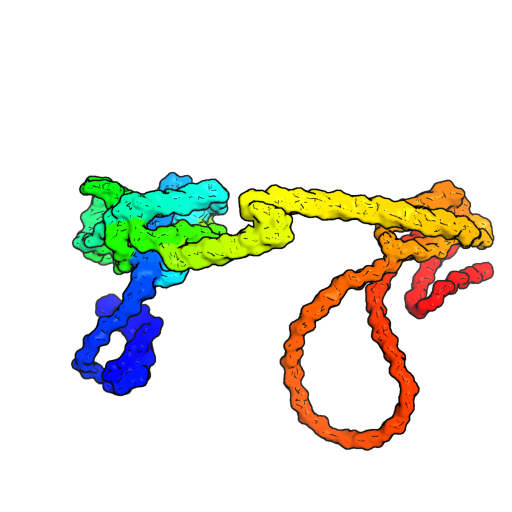687 42.863 1.00 27.42 324 PRO A C 1
ATOM 2465 O O . PRO A 1 324 ? 4.280 -52.660 43.438 1.00 27.42 324 PRO A O 1
ATOM 2468 N N . ARG A 1 325 ? 2.655 -53.986 42.603 1.00 26.08 325 ARG A N 1
ATOM 2469 C CA . ARG A 1 325 ? 1.429 -53.225 42.904 1.00 26.08 325 ARG A CA 1
ATOM 2470 C C . ARG A 1 325 ? 1.073 -53.201 44.398 1.00 26.08 325 ARG A C 1
ATOM 2472 O O . ARG A 1 325 ? 1.171 -54.240 45.042 1.00 26.08 325 ARG A O 1
ATOM 2479 N N . ALA A 1 326 ? 0.493 -52.088 44.857 1.00 24.28 326 ALA A N 1
ATOM 2480 C CA . ALA A 1 326 ? -0.525 -52.060 45.912 1.00 24.28 326 ALA A CA 1
ATOM 2481 C C . ALA A 1 326 ? -1.431 -50.812 45.779 1.00 24.28 326 ALA A C 1
ATOM 2483 O O . ALA A 1 326 ? -0.946 -49.686 45.743 1.00 24.28 326 ALA A O 1
ATOM 2484 N N . ASP A 1 327 ? -2.724 -51.089 45.612 1.00 22.56 327 ASP A N 1
ATOM 2485 C CA . ASP A 1 327 ? -3.942 -50.399 46.059 1.00 22.56 327 ASP A CA 1
ATOM 2486 C C . ASP A 1 327 ? -4.108 -48.861 46.084 1.00 22.56 327 ASP A C 1
ATOM 2488 O O . ASP A 1 327 ? -3.506 -48.120 46.851 1.00 22.56 327 ASP A O 1
ATOM 2492 N N . SER A 1 328 ? -5.082 -48.449 45.258 1.00 26.62 328 SER A N 1
ATOM 2493 C CA . SER A 1 328 ? -6.208 -47.531 45.510 1.00 26.62 328 SER A CA 1
ATOM 2494 C C . SER A 1 328 ? -6.018 -46.301 46.409 1.00 26.62 328 SER A C 1
ATOM 2496 O O . SER A 1 328 ? -5.971 -46.397 47.631 1.00 26.62 328 SER A O 1
ATOM 2498 N N . GLY A 1 329 ? -6.132 -45.121 45.789 1.00 22.23 329 GLY A N 1
ATOM 2499 C CA . GLY A 1 329 ? -6.360 -43.854 46.488 1.00 22.23 329 GLY A CA 1
ATOM 2500 C C . GLY A 1 329 ? -6.109 -42.632 45.606 1.00 22.23 329 GLY A C 1
ATOM 2501 O O . GLY A 1 329 ? -5.231 -41.831 45.901 1.00 22.23 329 GLY A O 1
ATOM 2502 N N . GLY A 1 330 ? -6.825 -42.501 44.484 1.00 20.44 330 GLY A N 1
ATOM 2503 C CA . GLY A 1 330 ? -6.695 -41.342 43.598 1.00 20.44 330 GLY A CA 1
ATOM 2504 C C . GLY A 1 330 ? -7.283 -40.080 44.230 1.00 20.44 330 GLY A C 1
ATOM 2505 O O . GLY A 1 330 ? -8.481 -39.838 44.121 1.00 20.44 330 GLY A O 1
ATOM 2506 N N . VAL A 1 331 ? -6.444 -39.268 44.872 1.00 22.14 331 VAL A N 1
ATOM 2507 C CA . VAL A 1 331 ? -6.778 -37.887 45.240 1.00 22.14 331 VAL A CA 1
ATOM 2508 C C . VAL A 1 331 ? -6.555 -37.009 44.009 1.00 22.14 331 VAL A C 1
ATOM 2510 O O . VAL A 1 331 ? -5.425 -36.830 43.556 1.00 22.14 331 VAL A O 1
ATOM 2513 N N . LEU A 1 332 ? -7.642 -36.466 43.455 1.00 21.61 332 LEU A N 1
ATOM 2514 C CA . LEU A 1 332 ? -7.594 -35.348 42.515 1.00 21.61 332 LEU A CA 1
ATOM 2515 C C . LEU A 1 332 ? -6.945 -34.148 43.222 1.00 21.61 332 LEU A C 1
ATOM 2517 O O . LEU A 1 332 ? -7.561 -33.515 44.075 1.00 21.61 332 LEU A O 1
ATOM 2521 N N . GLN A 1 333 ? -5.699 -33.833 42.870 1.00 22.73 333 GLN A N 1
ATOM 2522 C CA . GLN A 1 333 ? -5.072 -32.562 43.226 1.00 22.73 333 GLN A CA 1
ATOM 2523 C C . GLN A 1 333 ? -5.747 -31.441 42.428 1.00 22.73 333 GLN A C 1
ATOM 2525 O O . GLN A 1 333 ? -5.468 -31.237 41.246 1.00 22.73 333 GLN A O 1
ATOM 2530 N N . THR A 1 334 ? -6.655 -30.710 43.072 1.00 25.48 334 THR A N 1
ATOM 2531 C CA . THR A 1 334 ? -7.150 -29.426 42.570 1.00 25.48 334 THR A CA 1
ATOM 2532 C C . THR A 1 334 ? -6.074 -28.368 42.793 1.00 25.48 334 THR A C 1
ATOM 2534 O O . THR A 1 334 ? -5.674 -28.128 43.930 1.00 25.48 334 THR A O 1
ATOM 2537 N N . GLY A 1 335 ? -5.589 -27.765 41.707 1.00 23.95 335 GLY A N 1
ATOM 2538 C CA . GLY A 1 335 ? -4.544 -26.744 41.736 1.00 23.95 335 GLY A CA 1
ATOM 2539 C C . GLY A 1 335 ? -4.935 -25.510 42.551 1.00 23.95 335 GLY A C 1
ATOM 2540 O O . GLY A 1 335 ? -5.997 -24.920 42.352 1.00 23.95 335 GLY A O 1
ATOM 2541 N N . GLU A 1 336 ? -4.041 -25.118 43.456 1.00 32.75 336 GLU A N 1
ATOM 2542 C CA . GLU A 1 336 ? -4.093 -23.877 44.222 1.00 32.75 336 GLU A CA 1
ATOM 2543 C C . GLU A 1 336 ? -3.865 -22.673 43.299 1.00 32.75 336 GLU A C 1
ATOM 2545 O O . GLU A 1 336 ? -2.803 -22.514 42.700 1.00 32.75 336 GLU A O 1
ATOM 2550 N N . GLY A 1 337 ? -4.873 -21.809 43.185 1.00 27.34 337 GLY A N 1
ATOM 2551 C CA . GLY A 1 337 ? -4.797 -20.594 42.372 1.00 27.34 337 GLY A CA 1
ATOM 2552 C C . GLY A 1 337 ? -5.714 -19.464 42.839 1.00 27.34 337 GLY A C 1
ATOM 2553 O O . GLY A 1 337 ? -6.058 -18.598 42.040 1.00 27.34 337 GLY A O 1
ATOM 2554 N N . ALA A 1 338 ? -6.139 -19.455 44.107 1.00 28.67 338 ALA A N 1
ATOM 2555 C CA . ALA A 1 338 ? -6.940 -18.364 44.659 1.00 28.67 338 ALA A CA 1
ATOM 2556 C C . ALA A 1 338 ? -6.022 -17.280 45.245 1.00 28.67 338 ALA A C 1
ATOM 2558 O O . ALA A 1 338 ? -5.484 -17.427 46.343 1.00 28.67 338 ALA A O 1
ATOM 2559 N N . VAL A 1 339 ? -5.850 -16.166 44.530 1.00 32.94 339 VAL A N 1
ATOM 2560 C CA . VAL A 1 339 ? -5.208 -14.970 45.093 1.00 32.94 339 VAL A CA 1
ATOM 2561 C C . VAL A 1 339 ? -6.189 -14.335 46.079 1.00 32.94 339 VAL A C 1
ATOM 2563 O O . VAL A 1 339 ? -7.156 -13.696 45.669 1.00 32.94 339 VAL A O 1
ATOM 2566 N N . ARG A 1 340 ? -5.954 -14.520 47.382 1.00 36.78 340 ARG A N 1
ATOM 2567 C CA . ARG A 1 340 ? -6.740 -13.872 48.441 1.00 36.78 340 ARG A CA 1
ATOM 2568 C C . ARG A 1 340 ? -6.141 -12.509 48.768 1.00 36.78 340 ARG A C 1
ATOM 2570 O O . ARG A 1 340 ? -4.986 -12.424 49.183 1.00 36.78 340 ARG A O 1
ATOM 2577 N N . LYS A 1 341 ? -6.919 -11.438 48.603 1.00 45.09 341 LYS A N 1
ATOM 2578 C CA . LYS A 1 341 ? -6.562 -10.113 49.140 1.00 45.09 341 LYS A CA 1
ATOM 2579 C C . LYS A 1 341 ? -7.155 -9.980 50.539 1.00 45.09 341 LYS A C 1
ATOM 2581 O O . LYS A 1 341 ? -8.316 -10.321 50.737 1.00 45.09 341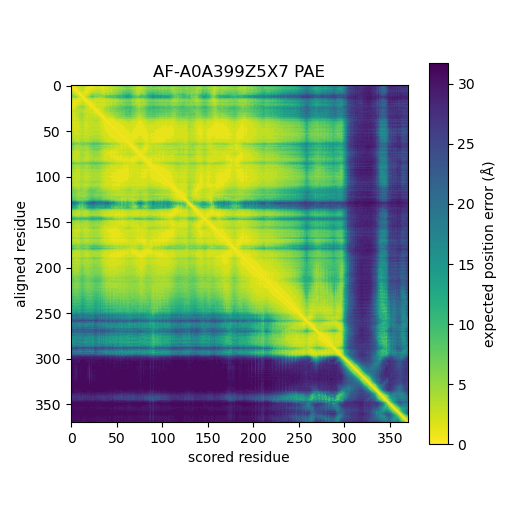 LYS A O 1
ATOM 2586 N N . ILE A 1 342 ? -6.349 -9.509 51.490 1.00 39.75 342 ILE A N 1
ATOM 2587 C CA . ILE A 1 342 ? -6.722 -9.358 52.902 1.00 39.75 342 ILE A CA 1
ATOM 2588 C C . ILE A 1 342 ? -6.480 -7.903 53.302 1.00 39.75 342 ILE A C 1
ATOM 2590 O O . ILE A 1 342 ? -5.361 -7.408 53.157 1.00 39.75 342 ILE A O 1
ATOM 2594 N N . GLU A 1 343 ? -7.505 -7.231 53.827 1.00 43.66 343 GLU A N 1
ATOM 2595 C CA . GLU A 1 343 ? -7.376 -5.904 54.436 1.00 43.66 343 GLU A CA 1
ATOM 2596 C C . GLU A 1 343 ? -7.641 -5.999 55.946 1.00 43.66 343 GLU A C 1
ATOM 2598 O O . GLU A 1 343 ? -8.681 -6.493 56.383 1.00 43.66 343 GLU A O 1
ATOM 2603 N N . VAL A 1 344 ? -6.666 -5.556 56.750 1.00 45.47 344 VAL A N 1
ATOM 2604 C CA . VAL A 1 344 ? -6.706 -5.592 58.222 1.00 45.47 344 VAL A CA 1
ATOM 2605 C C . VAL A 1 344 ? -6.592 -4.168 58.748 1.00 45.47 344 VAL A C 1
ATOM 2607 O O . VAL A 1 344 ? -5.592 -3.494 58.490 1.00 45.47 344 VAL A O 1
ATOM 2610 N N . ARG A 1 345 ? -7.582 -3.707 59.520 1.00 49.69 345 ARG A N 1
ATOM 2611 C CA . ARG A 1 345 ? -7.549 -2.386 60.175 1.00 49.69 345 ARG A CA 1
ATOM 2612 C C . ARG A 1 345 ? -7.986 -2.485 61.641 1.00 49.69 345 ARG A C 1
ATOM 2614 O O . ARG A 1 345 ? -8.935 -3.194 61.966 1.00 49.69 345 ARG A O 1
ATOM 2621 N N . ARG A 1 346 ? -7.291 -1.760 62.530 1.00 40.75 346 ARG A N 1
ATOM 2622 C CA . ARG A 1 346 ? -7.551 -1.691 63.984 1.00 40.75 346 ARG A CA 1
ATOM 2623 C C . ARG A 1 346 ? -7.513 -0.240 64.458 1.00 40.75 346 ARG A C 1
ATOM 2625 O O . ARG A 1 346 ? -6.597 0.487 64.077 1.00 40.75 346 ARG A O 1
ATOM 2632 N N . TRP A 1 347 ? -8.445 0.148 65.332 1.00 47.62 347 TRP A N 1
ATOM 2633 C CA . TRP A 1 347 ? -8.539 1.518 65.853 1.00 47.62 347 TRP A CA 1
ATOM 2634 C C . TRP A 1 347 ? -8.771 1.540 67.381 1.00 47.62 347 TRP A C 1
ATOM 2636 O O . TRP A 1 347 ? -9.668 0.871 67.887 1.00 47.62 347 TRP A O 1
ATOM 2646 N N . GLY A 1 348 ? -7.970 2.326 68.121 1.00 34.47 348 GLY A N 1
ATOM 2647 C CA . GLY A 1 348 ? -8.172 2.631 69.553 1.00 34.47 348 GLY A CA 1
ATOM 2648 C C . GLY A 1 348 ? -7.242 1.938 70.577 1.00 34.47 348 GLY A C 1
ATOM 2649 O O . GLY A 1 348 ? -7.017 0.735 70.518 1.00 34.47 348 GLY A O 1
ATOM 2650 N N . ARG A 1 349 ? -6.766 2.760 71.539 1.00 32.28 349 ARG A N 1
ATOM 2651 C CA . ARG A 1 349 ? -5.782 2.612 72.653 1.00 32.28 349 ARG A CA 1
ATOM 2652 C C . ARG A 1 349 ? -4.326 2.225 72.303 1.00 32.28 349 ARG A C 1
ATOM 2654 O O . ARG A 1 349 ? -4.029 1.191 71.724 1.00 32.28 349 ARG A O 1
ATOM 2661 N N . LYS A 1 350 ? -3.409 3.102 72.748 1.00 37.81 350 LYS A N 1
ATOM 2662 C CA . LYS A 1 350 ? -1.989 3.247 72.364 1.00 37.81 350 LYS A CA 1
ATOM 2663 C C . LYS A 1 350 ? -1.033 2.083 72.683 1.00 37.81 350 LYS A C 1
ATOM 2665 O O . LYS A 1 350 ? 0.102 2.174 72.248 1.00 37.81 350 LYS A O 1
ATOM 2670 N N . ASN A 1 351 ? -1.425 1.008 73.368 1.00 37.06 351 ASN A N 1
ATOM 2671 C CA . ASN A 1 351 ? -0.469 -0.022 73.808 1.00 37.06 351 ASN A CA 1
ATOM 2672 C C . ASN A 1 351 ? -1.069 -1.437 73.764 1.00 37.06 351 ASN A C 1
ATOM 2674 O O . ASN A 1 351 ? -1.670 -1.844 74.745 1.00 37.06 351 ASN A O 1
ATOM 2678 N N . PHE A 1 352 ? -0.887 -2.192 72.672 1.00 35.03 352 PHE A N 1
ATOM 2679 C CA . PHE A 1 352 ? -0.917 -3.671 72.656 1.00 35.03 352 PHE A CA 1
ATOM 2680 C C . PHE A 1 352 ? -0.092 -4.199 71.454 1.00 35.03 352 PHE A C 1
ATOM 2682 O O . PHE A 1 352 ? 0.027 -3.484 70.455 1.00 35.03 352 PHE A O 1
ATOM 2689 N N . PRO A 1 353 ? 0.494 -5.416 71.512 1.00 32.88 353 PRO A N 1
ATOM 2690 C CA . PRO A 1 353 ? 1.474 -5.892 70.533 1.00 32.88 353 PRO A CA 1
ATOM 2691 C C . PRO A 1 353 ? 0.881 -6.100 69.129 1.00 32.88 353 PRO A C 1
ATOM 2693 O O . PRO A 1 353 ? -0.294 -6.435 68.972 1.00 32.88 353 PRO A O 1
ATOM 2696 N N . ARG A 1 354 ? 1.720 -5.921 68.098 1.00 30.20 354 ARG A N 1
ATOM 2697 C CA . ARG A 1 354 ? 1.390 -6.169 66.682 1.00 30.20 354 ARG A CA 1
ATOM 2698 C C . ARG A 1 354 ? 1.028 -7.644 66.451 1.00 30.20 354 ARG A C 1
ATOM 2700 O O . ARG A 1 354 ? 1.783 -8.526 66.850 1.00 30.20 354 ARG A O 1
ATOM 2707 N N . LEU A 1 355 ? -0.066 -7.902 65.730 1.00 32.84 355 LEU A N 1
ATOM 2708 C CA . LEU A 1 355 ? -0.391 -9.230 65.198 1.00 32.84 355 LEU A CA 1
ATOM 2709 C C . LEU A 1 355 ? 0.639 -9.599 64.118 1.00 32.84 355 LEU A C 1
ATOM 2711 O O . LEU A 1 355 ? 0.744 -8.915 63.101 1.00 32.84 355 LEU A O 1
ATOM 2715 N N . ARG A 1 356 ? 1.424 -10.658 64.351 1.00 27.22 356 ARG A N 1
ATOM 2716 C CA . ARG A 1 356 ? 2.293 -11.259 63.330 1.00 27.22 356 ARG A CA 1
ATOM 2717 C C . ARG A 1 356 ? 1.527 -12.343 62.579 1.00 27.22 356 ARG A C 1
ATOM 2719 O O . ARG A 1 356 ? 0.955 -13.241 63.186 1.00 27.22 356 ARG A O 1
ATOM 2726 N N . GLN A 1 357 ? 1.585 -12.258 61.257 1.00 31.77 357 GLN A N 1
ATOM 2727 C CA . GLN A 1 357 ? 1.158 -13.289 60.321 1.00 31.77 357 GLN A CA 1
ATOM 2728 C C . GLN A 1 357 ? 2.098 -14.502 60.447 1.00 31.77 357 GLN A C 1
ATOM 2730 O O . GLN A 1 357 ? 3.317 -14.343 60.370 1.00 31.77 357 GLN A O 1
ATOM 2735 N N . LYS A 1 358 ? 1.552 -15.707 60.632 1.00 25.83 358 LYS A N 1
ATOM 2736 C CA . LYS A 1 358 ? 2.229 -16.953 60.255 1.00 25.83 358 LYS A CA 1
ATOM 2737 C C . LYS A 1 358 ? 1.411 -17.572 59.132 1.00 25.83 358 LYS A C 1
ATOM 2739 O O . LYS A 1 358 ? 0.275 -17.981 59.344 1.00 25.83 358 LYS A O 1
ATOM 2744 N N . SER A 1 359 ? 1.970 -17.541 57.930 1.00 33.50 359 SER A N 1
ATOM 2745 C CA . SER A 1 359 ? 1.484 -18.311 56.795 1.00 33.50 359 SER A CA 1
ATOM 2746 C C . SER A 1 359 ? 1.851 -19.770 57.024 1.00 33.50 359 SER A C 1
ATOM 2748 O O . SER A 1 359 ? 3.037 -20.069 57.095 1.00 33.50 359 SER A O 1
ATOM 2750 N N . GLU A 1 360 ? 0.851 -20.631 57.173 1.00 28.17 360 GLU A N 1
ATOM 2751 C CA . GLU A 1 360 ? 0.801 -21.988 56.619 1.00 28.17 360 GLU A CA 1
ATOM 2752 C C . GLU A 1 360 ? -0.454 -22.689 57.145 1.00 28.17 360 GLU A C 1
ATOM 2754 O O . GLU A 1 360 ? -0.775 -22.623 58.331 1.00 28.17 360 GLU A O 1
ATOM 2759 N N . SER A 1 361 ? -1.130 -23.394 56.241 1.00 28.09 361 SER A N 1
ATOM 2760 C CA . SER A 1 361 ? -2.295 -24.259 56.453 1.00 28.09 361 SER A CA 1
ATOM 2761 C C . SER A 1 361 ? -3.660 -23.587 56.677 1.00 28.09 361 SER A C 1
ATOM 2763 O O . SER A 1 361 ? -3.844 -22.590 57.372 1.00 28.09 361 SER A O 1
ATOM 2765 N N . SER A 1 362 ? -4.640 -24.187 56.014 1.00 29.47 362 SER A N 1
ATOM 2766 C CA . SER A 1 362 ? -6.042 -23.824 55.829 1.00 29.47 362 SER A CA 1
ATOM 2767 C C . SER A 1 362 ? -6.900 -23.943 57.097 1.00 29.47 362 SER A C 1
ATOM 2769 O O . SER A 1 362 ? -7.932 -24.608 57.092 1.00 29.47 362 SER A O 1
ATOM 2771 N N . THR A 1 363 ? -6.505 -23.259 58.174 1.00 24.61 363 THR A N 1
ATOM 2772 C CA . THR A 1 363 ? -7.315 -23.135 59.397 1.00 24.61 363 THR A CA 1
ATOM 2773 C C . THR A 1 363 ? -7.188 -21.720 59.969 1.00 24.61 363 THR A C 1
ATOM 2775 O O . THR A 1 363 ? -6.122 -21.320 60.432 1.00 24.61 363 THR A O 1
ATOM 2778 N N . PHE A 1 364 ? -8.270 -20.935 59.943 1.00 28.92 364 PHE A N 1
ATOM 2779 C CA . PHE A 1 364 ? -8.323 -19.642 60.634 1.00 28.92 364 PHE A CA 1
ATOM 2780 C C . PHE A 1 364 ? -8.462 -19.884 62.145 1.00 28.92 364 PHE A C 1
ATOM 2782 O O . PHE A 1 364 ? -9.548 -20.182 62.632 1.00 28.92 364 PHE A O 1
ATOM 2789 N N . GLY A 1 365 ? -7.360 -19.760 62.890 1.00 21.95 365 GLY A N 1
ATOM 2790 C CA . GLY A 1 365 ? -7.347 -19.777 64.354 1.00 21.95 365 GLY A CA 1
ATOM 2791 C C . GLY A 1 365 ? -6.676 -18.522 64.912 1.00 21.95 365 GLY A C 1
ATOM 2792 O O . GLY A 1 365 ? -5.472 -18.338 64.747 1.00 21.95 365 GLY A O 1
ATOM 2793 N N . PHE A 1 366 ? -7.436 -17.659 65.590 1.00 30.33 366 PHE A N 1
ATOM 2794 C CA . PHE A 1 366 ? -6.885 -16.533 66.350 1.00 30.33 366 PHE A CA 1
ATOM 2795 C C . PHE A 1 366 ? -6.578 -16.988 67.785 1.00 30.33 366 PHE A C 1
ATOM 2797 O O . PHE A 1 366 ? -7.487 -17.188 68.586 1.00 30.33 366 PHE A O 1
ATOM 2804 N N . PHE A 1 367 ? -5.296 -17.149 68.129 1.00 23.72 367 PHE A N 1
ATOM 2805 C CA . PHE A 1 367 ? -4.866 -17.372 69.515 1.00 23.72 367 PHE A CA 1
ATOM 2806 C C . PHE A 1 367 ? -4.780 -16.034 70.264 1.00 23.72 367 PHE A C 1
ATOM 2808 O O . PHE A 1 367 ? -3.914 -15.205 69.977 1.00 23.72 367 PHE A O 1
ATOM 2815 N N . PHE A 1 368 ? -5.646 -15.836 71.259 1.00 24.34 368 PHE A N 1
ATOM 2816 C CA . PHE A 1 368 ? -5.474 -14.798 72.275 1.00 24.34 368 PHE A CA 1
ATOM 2817 C C . PHE A 1 368 ? -4.562 -15.341 73.385 1.00 24.34 368 PHE A C 1
ATOM 2819 O O . PHE A 1 368 ? -4.954 -16.234 74.132 1.00 24.34 368 PHE A O 1
ATOM 2826 N N . SER A 1 369 ? -3.340 -14.814 73.505 1.00 23.61 369 SER A N 1
ATOM 2827 C CA . SER A 1 369 ? -2.529 -15.023 74.714 1.00 23.61 369 SER A CA 1
ATOM 2828 C C . SER A 1 369 ? -3.133 -14.219 75.871 1.00 23.61 369 SER A C 1
ATOM 2830 O O . SER A 1 369 ? -3.562 -13.080 75.662 1.00 23.61 369 SER A O 1
ATOM 2832 N N . LYS A 1 370 ? -3.190 -14.845 77.055 1.00 26.70 370 LYS A N 1
ATOM 2833 C CA . LYS A 1 370 ? -3.793 -14.324 78.294 1.00 26.70 370 LYS A CA 1
ATOM 2834 C C . LYS A 1 370 ? -3.334 -12.916 78.648 1.00 26.70 370 LYS A C 1
ATOM 2836 O O . LYS A 1 370 ? -2.120 -12.647 78.527 1.00 26.70 370 LYS A O 1
#

Secondary structure (DSSP, 8-state):
-EEEEEEEEEEETTEEEEEEEEEES---TT--------HHHHHHHHHHHHHHHHHHHHHHHHH-TT--EEEEEE-SS-EEEEEE-SSPPPHHHHHHHHHHHHHHHHTT-BEEEEEEEHHHHHHTTPBPPTTPPP-SEEEEEEEESSSS-EEEEEE--S---SBSGGG--EEEEEEEEEETTEEEEEEEEHHHHHHHHHHHHHHHHHHHHHHTS-TTTHHHHHHHHHHHHHHHHHHHHHHHHHHHHHHHHHHGGG-EEETTEEEEEEE-TT--HHHHHHHHHHHHHHSTTTEEEEEEEE-----------------------------------PPP---EEEEEEE-S-S--PPPPP---SS--------

Mean predicted aligned error: 13.54 Å

Sequence (370 aa):
WEIEVSAMRRPAAGVITHVGTVISGRPKVGDKAAAEVDAARRHDIMRNHTATHLLHKALQETLGDQAKQAGSLVAPTHLRFDFNHPVAMTPEQVERVERMVNEAVAADLLVQKETKSLDEAKKEGAMALFGEKYGETVRTISIMEDDHDKYSYELCGGTHLERTSDVGAFVIVSEGSVAANVRRIEAVTGRGAYRLMAQRNKALNQAASALKVAVDEVPAKVEDLQDEVSELKKELAELRARQALAAFDLQLSNVQTVKDVHVLAVDIPDSNAEALRMLADKFREKYPVGGAVVLSTGNILAGGSQSGRQRRRTSQHGAGKPAPRADSGGVLQTGEGAVRKIEVRRWGRKNFPRLRQKSESSTFGFFFSK

pLDDT: mean 81.08, std 25.92, range [20.44, 98.81]

Radius of gyration: 37.89 Å; Cα contacts (8 Å, |Δi|>4): 501; chains: 1; bounding box: 56×75×108 Å